Protein AF-0000000066295589 (afdb_homodimer)

Solvent-accessible surface area (backbone atoms only — not comparable to full-atom values): 33561 Å² total; per-residue (Å²): 133,83,82,43,60,53,48,57,72,32,56,52,56,65,59,55,52,63,32,59,66,62,49,52,40,32,35,34,35,21,14,19,31,45,43,14,43,42,82,74,63,39,50,51,36,86,40,32,74,43,20,40,45,44,31,29,40,44,50,17,26,51,70,71,67,40,38,73,92,49,96,52,78,70,31,28,79,87,48,36,57,47,42,33,48,49,23,38,22,42,24,67,75,63,37,46,11,46,43,44,32,36,27,6,45,69,48,82,51,84,45,49,31,27,34,38,69,68,43,41,54,13,32,34,29,52,82,41,48,1,35,60,89,64,40,38,53,49,32,19,52,36,24,18,48,42,18,29,33,54,20,15,57,30,36,18,38,34,39,17,28,29,40,50,30,41,34,50,33,19,23,28,36,22,40,73,72,72,38,95,35,66,73,29,34,56,49,50,34,64,67,61,54,56,69,61,44,49,52,41,29,50,40,23,57,67,41,42,69,78,60,63,49,85,47,74,49,45,42,36,11,35,27,24,46,35,34,49,44,23,51,37,17,21,46,47,19,14,37,76,38,62,11,25,32,32,42,7,39,48,40,35,42,44,27,26,49,37,53,27,43,76,70,70,64,63,50,55,90,46,34,35,37,20,20,24,37,57,43,74,67,29,87,75,25,29,50,57,58,43,38,55,72,62,41,68,70,33,24,29,39,22,16,63,64,76,42,74,83,50,93,45,68,41,54,29,38,37,78,68,40,28,57,39,60,25,46,15,24,15,31,46,44,32,53,38,30,68,73,65,51,49,66,65,60,49,47,51,37,30,50,50,45,50,48,50,57,68,76,102,131,84,83,46,59,54,47,56,71,34,56,52,56,65,59,54,51,63,34,58,65,62,49,50,40,33,36,33,36,21,15,19,29,46,43,13,42,41,84,73,63,38,49,50,35,86,40,32,74,44,22,40,46,44,30,29,41,43,50,18,25,49,71,71,66,42,38,72,90,49,97,53,78,69,31,29,80,88,49,36,57,48,42,32,48,48,23,38,22,43,24,67,75,65,37,45,11,46,43,43,29,36,27,7,46,68,47,81,50,83,45,50,30,28,36,38,70,66,42,41,55,13,31,33,28,54,81,40,48,2,36,60,88,64,38,37,54,50,33,20,52,36,25,18,47,42,18,29,34,52,20,15,57,30,35,18,37,35,40,16,28,30,39,52,31,40,34,52,33,18,22,28,37,21,41,73,72,70,37,94,34,67,73,28,34,56,48,52,35,66,66,61,55,56,69,60,44,50,51,39,30,51,41,24,56,66,41,42,70,78,61,62,50,85,49,75,49,46,43,35,11,36,28,24,45,34,34,49,44,24,51,37,18,21,46,47,20,14,36,76,39,62,11,24,31,32,42,6,38,48,41,34,43,44,27,26,48,38,52,26,43,76,70,69,63,63,50,54,90,46,33,34,37,22,18,24,40,57,43,72,65,30,84,74,27,30,49,55,59,43,38,55,72,63,41,67,70,32,23,30,38,24,16,63,65,74,42,72,82,50,93,45,67,41,54,28,37,37,76,67,40,27,57,38,60,24,44,16,25,16,32,46,46,34,54,38,29,69,71,66,51,51,66,67,59,50,47,51,37,30,51,51,45,48,48,50,57,68,74,100

Organism: Aeropyrum pernix (strain ATCC 700893 / DSM 11879 / JCM 9820 / NBRC 100138 / K1) (NCBI:txid272557)

InterPro domains:
  IPR002805 Nicotinate-nucleotide-dimethylbenzimidazole phosphoribosyltransferase, archaeal type [MF_01086] (1-360)
  IPR002805 Nicotinate-nucleotide-dimethylbenzimidazole phosphoribosyltransferase, archaeal type [PTHR38811] (23-359)
  IPR002805 Nicotinate-nucleotide-dimethylbenzimidazole phosphoribosyltransferase, archaeal type [TIGR00303] (20-351)
  IPR003200 Nicotinate-nucleotide-dimethylbenzimidazole phosphoribosyltransferase [PF02277] (89-258)
  IPR003200 Nicotinate-nucleotide-dimethylbenzimidazole phosphoribosyltransferase [cd02439] (22-341)
  IPR036087 Nicotinate-nucleotide-dimethylbenzimidazole phosphoribosyltransferase-like superfamily [G3DSA:3.40.50.10210] (21-359)
  IPR036087 Nicotinate-nucleotide-dimethylbenzimidazole phosphoribosyltransferase-like superfamily [SSF52733] (39-355)

Nearest PDB structures (foldseek):
  3l0z-assembly1_A  TM=9.277E-01  e=4.503E-30  Methanocaldococcus jannaschii DSM 2661
  6pu6-assembly1_A  TM=9.221E-01  e=3.126E-29  Methanocaldococcus jannaschii DSM 2661
  3l0z-assembly5_B  TM=9.132E-01  e=2.489E-29  Methanocaldococcus jannaschii DSM 2661
  6pu6-assembly1_B  TM=9.317E-01  e=4.300E-28  Methanocaldococcus jannaschii DSM 2661
  3l0z-assembly5_C-2  TM=9.116E-01  e=1.542E-28  Methanocaldococcus jannaschii DSM 2661

Structure (mmCIF, N/CA/C/O backbone):
data_AF-0000000066295589-model_v1
#
loop_
_entity.id
_entity.type
_entity.pdbx_description
1 polymer 'UPF0284 protein APE_2029.1'
#
loop_
_atom_site.group_PDB
_atom_site.id
_atom_site.type_symbol
_atom_site.label_atom_id
_atom_site.label_alt_id
_atom_site.label_comp_id
_atom_site.label_asym_id
_atom_site.label_entity_id
_atom_site.label_seq_id
_atom_site.pdbx_PDB_ins_code
_atom_site.Cartn_x
_atom_site.Cartn_y
_atom_site.Cartn_z
_atom_site.occupancy
_atom_site.B_iso_or_equiv
_atom_site.auth_seq_id
_atom_site.auth_comp_id
_atom_site.auth_asym_id
_atom_site.auth_atom_id
_atom_site.pdbx_PDB_model_num
ATOM 1 N N . MET A 1 1 ? -3.996 -3.654 -36.281 1 30.02 1 MET A N 1
ATOM 2 C CA . MET A 1 1 ? -3.783 -3.469 -34.844 1 30.02 1 MET A CA 1
ATOM 3 C C . MET A 1 1 ? -2.854 -4.543 -34.281 1 30.02 1 MET A C 1
ATOM 5 O O . MET A 1 1 ? -3.129 -5.734 -34.406 1 30.02 1 MET A O 1
ATOM 9 N N . GLY A 1 2 ? -1.521 -4.449 -34.25 1 40.47 2 GLY A N 1
ATOM 10 C CA . GLY A 1 2 ? -0.42 -5.398 -34.219 1 40.47 2 GLY A CA 1
ATOM 11 C C . GLY A 1 2 ? -0.581 -6.477 -33.188 1 40.47 2 GLY A C 1
ATOM 12 O O . GLY A 1 2 ? -1.191 -6.246 -32.125 1 40.47 2 GLY A O 1
ATOM 13 N N . VAL A 1 3 ? -0.69 -7.824 -33.469 1 48.97 3 VAL A N 1
ATOM 14 C CA . VAL A 1 3 ? -0.837 -9.117 -32.781 1 48.97 3 VAL A CA 1
ATOM 15 C C . VAL A 1 3 ? 0.058 -9.164 -31.562 1 48.97 3 VAL A C 1
ATOM 17 O O . VAL A 1 3 ? 1.286 -9.148 -31.672 1 48.97 3 VAL A O 1
ATOM 20 N N . SER A 1 4 ? -0.294 -8.547 -30.281 1 66.31 4 SER A N 1
ATOM 21 C CA . SER A 1 4 ? 0.493 -8.648 -29.062 1 66.31 4 SER A CA 1
ATOM 22 C C . SER A 1 4 ? 0.95 -10.086 -28.812 1 66.31 4 SER A C 1
ATOM 24 O O . SER A 1 4 ? 0.394 -11.023 -29.391 1 66.31 4 SER A O 1
ATOM 26 N N . ASP A 1 5 ? 2.197 -10.344 -28.562 1 92.5 5 ASP A N 1
ATOM 27 C CA . ASP A 1 5 ? 2.766 -11.625 -28.156 1 92.5 5 ASP A CA 1
ATOM 28 C C . ASP A 1 5 ? 2.033 -12.18 -26.938 1 92.5 5 ASP A C 1
ATOM 30 O O . ASP A 1 5 ? 2.662 -12.695 -26.016 1 92.5 5 ASP A O 1
ATOM 34 N N . VAL A 1 6 ? 0.576 -11.82 -26.969 1 97.88 6 VAL A N 1
ATOM 35 C CA . VAL A 1 6 ? -0.326 -12.391 -25.969 1 97.88 6 VAL A CA 1
ATOM 36 C C . VAL A 1 6 ? -1.399 -13.227 -26.672 1 97.88 6 VAL A C 1
ATOM 38 O O . VAL A 1 6 ? -1.917 -12.844 -27.719 1 97.88 6 VAL A O 1
ATOM 41 N N . PHE A 1 7 ? -1.749 -14.406 -26.156 1 97.19 7 PHE A N 1
ATOM 42 C CA . PHE A 1 7 ? -2.809 -15.219 -26.734 1 97.19 7 PHE A CA 1
ATOM 43 C C . PHE A 1 7 ? -3.793 -15.68 -25.656 1 97.19 7 PHE A C 1
ATOM 45 O O . PHE A 1 7 ? -3.445 -15.75 -24.484 1 97.19 7 PHE A O 1
ATOM 52 N N . ALA A 1 8 ? -5.012 -15.938 -26.047 1 97.06 8 ALA A N 1
ATOM 53 C CA . ALA A 1 8 ? -6.055 -16.406 -25.141 1 97.06 8 ALA A CA 1
ATOM 54 C C . ALA A 1 8 ? -6.027 -17.922 -25 1 97.06 8 ALA A C 1
ATOM 56 O O . ALA A 1 8 ? -6.008 -18.641 -26 1 97.06 8 ALA A O 1
ATOM 57 N N . VAL A 1 9 ? -5.945 -18.375 -23.766 1 97.12 9 VAL A N 1
ATOM 58 C CA . VAL A 1 9 ? -6.105 -19.781 -23.469 1 97.12 9 VAL A CA 1
ATOM 59 C C . VAL A 1 9 ? -7.59 -20.125 -23.344 1 97.12 9 VAL A C 1
ATOM 61 O O . VAL A 1 9 ? -8.008 -21.234 -23.641 1 97.12 9 VAL A O 1
ATOM 64 N N . SER A 1 10 ? -8.312 -19.188 -22.922 1 95.81 10 SER A N 1
ATOM 65 C CA . SER A 1 10 ? -9.766 -19.203 -22.828 1 95.81 10 SER A CA 1
ATOM 66 C C . SER A 1 10 ? -10.328 -17.781 -22.906 1 95.81 10 SER A C 1
ATOM 68 O O . SER A 1 10 ? -9.602 -16.812 -22.703 1 95.81 10 SER A O 1
ATOM 70 N N . GLY A 1 11 ? -11.625 -17.656 -23.281 1 95.5 11 GLY A N 1
ATOM 71 C CA . GLY A 1 11 ? -12.297 -16.375 -23.297 1 95.5 11 GLY A CA 1
ATOM 72 C C . GLY A 1 11 ? -11.797 -15.453 -24.406 1 95.5 11 GLY A C 1
ATOM 73 O O . GLY A 1 11 ? -11.344 -15.914 -25.453 1 95.5 11 GLY A O 1
ATOM 74 N N . ALA A 1 12 ? -11.969 -14.156 -24.234 1 95.12 12 ALA A N 1
ATOM 75 C CA . ALA A 1 12 ? -11.672 -13.156 -25.25 1 95.12 12 ALA A CA 1
ATOM 76 C C . ALA A 1 12 ? -10.578 -12.195 -24.781 1 95.12 12 ALA A C 1
ATOM 78 O O . ALA A 1 12 ? -10.758 -11.492 -23.781 1 95.12 12 ALA A O 1
ATOM 79 N N . LEU A 1 13 ? -9.562 -12.133 -25.531 1 95.81 13 LEU A N 1
ATOM 80 C CA . LEU A 1 13 ? -8.422 -11.312 -25.156 1 95.81 13 LEU A CA 1
ATOM 81 C C . LEU A 1 13 ? -8.805 -9.844 -25.062 1 95.81 13 LEU A C 1
ATOM 83 O O . LEU A 1 13 ? -8.211 -9.086 -24.297 1 95.81 13 LEU A O 1
ATOM 87 N N . GLU A 1 14 ? -9.82 -9.43 -25.812 1 95.81 14 GLU A N 1
ATOM 88 C CA . GLU A 1 14 ? -10.281 -8.039 -25.844 1 95.81 14 GLU A CA 1
ATOM 89 C C . GLU A 1 14 ? -10.688 -7.559 -24.453 1 95.81 14 GLU A C 1
ATOM 91 O O . GLU A 1 14 ? -10.523 -6.379 -24.125 1 95.81 14 GLU A O 1
ATOM 96 N N . VAL A 1 15 ? -11.156 -8.492 -23.656 1 95.81 15 VAL A N 1
ATOM 97 C CA . VAL A 1 15 ? -11.594 -8.156 -22.297 1 95.81 15 VAL A CA 1
ATOM 98 C C . VAL A 1 15 ? -10.398 -7.699 -21.469 1 95.81 15 VAL A C 1
ATOM 100 O O . VAL A 1 15 ? -10.492 -6.723 -20.719 1 95.81 15 VAL A O 1
ATOM 103 N N . VAL A 1 16 ? -9.305 -8.391 -21.609 1 97.44 16 VAL A N 1
ATOM 104 C CA . VAL A 1 16 ? -8.102 -8.047 -20.859 1 97.44 16 VAL A CA 1
ATOM 105 C C . VAL A 1 16 ? -7.473 -6.777 -21.422 1 97.44 16 VAL A C 1
ATOM 107 O O . VAL A 1 16 ? -7.027 -5.906 -20.672 1 97.44 16 VAL A O 1
ATOM 110 N N . LEU A 1 17 ? -7.453 -6.691 -22.766 1 96.69 17 LEU A N 1
ATOM 111 C CA . LEU A 1 17 ? -6.898 -5.516 -23.438 1 96.69 17 LEU A CA 1
ATOM 112 C C . LEU A 1 17 ? -7.586 -4.246 -22.953 1 96.69 17 LEU A C 1
ATOM 114 O O . LEU A 1 17 ? -6.922 -3.271 -22.578 1 96.69 17 LEU A O 1
ATOM 118 N N . GLU A 1 18 ? -8.867 -4.242 -22.922 1 96.88 18 GLU A N 1
ATOM 119 C CA . GLU A 1 18 ? -9.641 -3.094 -22.469 1 96.88 18 GLU A CA 1
ATOM 120 C C . GLU A 1 18 ? -9.461 -2.875 -20.969 1 96.88 18 GLU A C 1
ATOM 122 O O . GLU A 1 18 ? -9.391 -1.734 -20.5 1 96.88 18 GLU A O 1
ATOM 127 N N . GLY A 1 19 ? -9.359 -3.941 -20.234 1 96.56 19 GLY A N 1
ATOM 128 C CA . GLY A 1 19 ? -9.281 -3.879 -18.781 1 96.56 19 GLY A CA 1
ATOM 129 C C . GLY A 1 19 ? -8 -3.234 -18.281 1 96.56 19 GLY A C 1
ATOM 130 O O . GLY A 1 19 ? -7.988 -2.615 -17.219 1 96.56 19 GLY A O 1
ATOM 131 N N . VAL A 1 20 ? -6.949 -3.406 -19.094 1 96.56 20 VAL A N 1
ATOM 132 C CA . VAL A 1 20 ? -5.664 -2.953 -18.562 1 96.56 20 VAL A CA 1
ATOM 133 C C . VAL A 1 20 ? -5.191 -1.73 -19.344 1 96.56 20 VAL A C 1
ATOM 135 O O . VAL A 1 20 ? -4.02 -1.35 -19.266 1 96.56 20 VAL A O 1
ATOM 138 N N . ALA A 1 21 ? -6.047 -1.085 -20.125 1 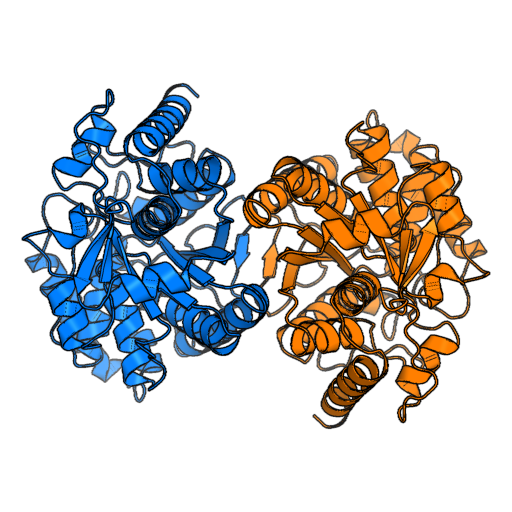95.62 21 ALA A N 1
ATOM 139 C CA . ALA A 1 21 ? -5.691 0.04 -21 1 95.62 21 ALA A CA 1
ATOM 140 C C . ALA A 1 21 ? -5.277 1.254 -20.172 1 95.62 21 ALA A C 1
ATOM 142 O O . ALA A 1 21 ? -4.41 2.025 -20.578 1 95.62 21 ALA A O 1
ATOM 143 N N . GLY A 1 22 ? -5.871 1.435 -19.031 1 96.75 22 GLY A N 1
ATOM 144 C CA . GLY A 1 22 ? -5.566 2.584 -18.188 1 96.75 22 GLY A CA 1
ATOM 145 C C . GLY A 1 22 ? -4.477 2.312 -17.172 1 96.75 22 GLY A C 1
ATOM 146 O O . GLY A 1 22 ? -3.521 1.588 -17.453 1 96.75 22 GLY A O 1
ATOM 147 N N . LYS A 1 23 ? -4.516 2.986 -16.078 1 97.94 23 LYS A N 1
ATOM 148 C CA . LYS A 1 23 ? -3.486 2.875 -15.055 1 97.94 23 LYS A CA 1
ATOM 149 C C . LYS A 1 23 ? -3.957 1.998 -13.898 1 97.94 23 LYS A C 1
ATOM 151 O O . LYS A 1 23 ? -5.141 1.993 -13.555 1 97.94 23 LYS A O 1
ATOM 156 N N . GLY A 1 24 ? -3.096 1.236 -13.352 1 98.38 24 GLY A N 1
ATOM 157 C CA . GLY A 1 24 ? -3.393 0.333 -12.25 1 98.38 24 GLY A CA 1
ATOM 158 C C . GLY A 1 24 ? -2.182 0.025 -11.391 1 98.38 24 GLY A C 1
ATOM 159 O O . GLY A 1 24 ? -1.18 0.742 -11.438 1 98.38 24 GLY A O 1
ATOM 160 N N . VAL A 1 25 ? -2.357 -0.941 -10.578 1 98.69 25 VAL A N 1
ATOM 161 C CA . VAL A 1 25 ? -1.307 -1.331 -9.641 1 98.69 25 VAL A CA 1
ATOM 162 C C . VAL A 1 25 ? -1.232 -2.854 -9.555 1 98.69 25 VAL A C 1
ATOM 164 O O . VAL A 1 25 ? -2.24 -3.543 -9.734 1 98.69 25 VAL A O 1
ATOM 167 N N . MET A 1 26 ? -0.045 -3.348 -9.391 1 98.75 26 MET A N 1
ATOM 168 C CA . MET A 1 26 ? 0.142 -4.773 -9.117 1 98.75 26 MET A CA 1
ATOM 169 C C . MET A 1 26 ? 0.438 -5.016 -7.645 1 98.75 26 MET A C 1
ATOM 171 O O . MET A 1 26 ? 1.4 -4.469 -7.102 1 98.75 26 MET A O 1
ATOM 175 N N . ALA A 1 27 ? -0.43 -5.754 -7.016 1 98.88 27 ALA A N 1
ATOM 176 C CA . ALA A 1 27 ? -0.194 -6.242 -5.66 1 98.88 27 ALA A CA 1
ATOM 177 C C . ALA A 1 27 ? 0.386 -7.656 -5.68 1 98.88 27 ALA A C 1
ATOM 179 O O . ALA A 1 27 ? -0.114 -8.531 -6.391 1 98.88 27 ALA A O 1
ATOM 180 N N . VAL A 1 28 ? 1.49 -7.863 -5 1 98.94 28 VAL A N 1
ATOM 181 C CA . VAL A 1 28 ? 2.033 -9.211 -4.848 1 98.94 28 VAL A CA 1
ATOM 182 C C . VAL A 1 28 ? 1.771 -9.711 -3.43 1 98.94 28 VAL A C 1
ATOM 184 O O . VAL A 1 28 ? 2.441 -9.289 -2.482 1 98.94 28 VAL A O 1
ATOM 187 N N . VAL A 1 29 ? 0.762 -10.609 -3.305 1 99 29 VAL A N 1
ATOM 188 C CA . VAL A 1 29 ? 0.397 -11.172 -2.01 1 99 29 VAL A CA 1
ATOM 189 C C . VAL A 1 29 ? 1.305 -12.352 -1.687 1 99 29 VAL A C 1
ATOM 191 O O . VAL A 1 29 ? 1.434 -13.281 -2.49 1 99 29 VAL A O 1
ATOM 194 N N . TYR A 1 30 ? 1.962 -12.281 -0.524 1 98.88 30 TYR A N 1
ATOM 195 C CA . TYR A 1 30 ? 2.914 -13.344 -0.213 1 98.88 30 TYR A CA 1
ATOM 196 C C . TYR A 1 30 ? 2.664 -13.914 1.18 1 98.88 30 TYR A C 1
ATOM 198 O O . TYR A 1 30 ? 2.021 -13.266 2.012 1 98.88 30 TYR A O 1
ATOM 206 N N . GLY A 1 31 ? 3.016 -15.062 1.4 1 98.88 31 GLY A N 1
ATOM 207 C CA . GLY A 1 31 ? 2.893 -15.805 2.643 1 98.88 31 GLY A CA 1
ATOM 208 C C . GLY A 1 31 ? 3.572 -17.156 2.596 1 98.88 31 GLY A C 1
ATOM 209 O O . GLY A 1 31 ? 4.133 -17.547 1.567 1 98.88 31 GLY A O 1
ATOM 210 N N . SER A 1 32 ? 3.588 -17.875 3.74 1 98.75 32 SER A N 1
ATOM 211 C CA . SER A 1 32 ? 4.203 -19.188 3.842 1 98.75 32 SER A CA 1
ATOM 212 C C . SER A 1 32 ? 3.199 -20.234 4.324 1 98.75 32 SER A C 1
ATOM 214 O O . SER A 1 32 ? 2.223 -19.891 5 1 98.75 32 SER A O 1
ATOM 216 N N . THR A 1 33 ? 3.389 -21.391 3.906 1 98.75 33 THR A N 1
ATOM 217 C CA . THR A 1 33 ? 2.668 -22.562 4.398 1 98.75 33 THR A CA 1
ATOM 218 C C . THR A 1 33 ? 3.633 -23.703 4.715 1 98.75 33 THR A C 1
ATOM 220 O O . THR A 1 33 ? 4.555 -23.969 3.943 1 98.75 33 THR A O 1
ATOM 223 N N . ARG A 1 34 ? 3.418 -24.344 5.797 1 98.62 34 ARG A N 1
ATOM 224 C CA . ARG A 1 34 ? 4.297 -25.438 6.18 1 98.62 34 ARG A CA 1
ATOM 225 C C . ARG A 1 34 ? 4.102 -26.641 5.254 1 98.62 34 ARG A C 1
ATOM 227 O O . ARG A 1 34 ? 4.906 -27.578 5.258 1 98.62 34 ARG A O 1
ATOM 234 N N . THR A 1 35 ? 3.123 -26.656 4.426 1 98.38 35 THR A N 1
ATOM 235 C CA . THR A 1 35 ? 2.969 -27.656 3.373 1 98.38 35 THR A CA 1
ATOM 236 C C . THR A 1 35 ? 4.195 -27.688 2.469 1 98.38 35 THR A C 1
ATOM 238 O O . THR A 1 35 ? 4.59 -28.734 1.979 1 98.38 35 THR A O 1
ATOM 241 N N . SER A 1 36 ? 4.863 -26.562 2.32 1 97.06 36 SER A N 1
ATOM 242 C CA . SER A 1 36 ? 6.031 -26.453 1.449 1 97.06 36 SER A CA 1
ATOM 243 C C . SER A 1 36 ? 7.227 -27.203 2.037 1 97.06 36 SER A C 1
ATOM 245 O O . SER A 1 36 ? 8.203 -27.469 1.336 1 97.06 36 SER A O 1
ATOM 247 N N . THR A 1 37 ? 7.148 -27.578 3.299 1 97.38 37 THR A N 1
ATOM 248 C CA . THR A 1 37 ? 8.273 -28.234 3.953 1 97.38 37 THR A CA 1
ATOM 249 C C . THR A 1 37 ? 8.227 -29.734 3.729 1 97.38 37 THR A C 1
ATOM 251 O O . THR A 1 37 ? 9.141 -30.453 4.137 1 97.38 37 THR A O 1
ATOM 254 N N . ILE A 1 38 ? 7.168 -30.234 3.146 1 97.12 38 ILE A N 1
ATOM 255 C CA . ILE A 1 38 ? 7.129 -31.625 2.75 1 97.12 38 ILE A CA 1
ATOM 256 C C . ILE A 1 38 ? 8.148 -31.891 1.639 1 97.12 38 ILE A C 1
ATOM 258 O O . ILE A 1 38 ? 8.062 -31.281 0.565 1 97.12 38 ILE A O 1
ATOM 262 N N . PRO A 1 39 ? 9.055 -32.781 1.877 1 94.5 39 PRO A N 1
ATOM 263 C CA . PRO A 1 39 ? 10.086 -33 0.858 1 94.5 39 PRO A CA 1
ATOM 264 C C . PRO A 1 39 ? 9.492 -33.375 -0.5 1 94.5 39 PRO A C 1
ATOM 266 O O . PRO A 1 39 ? 8.641 -34.281 -0.583 1 94.5 39 PRO A O 1
ATOM 269 N N . GLY A 1 40 ? 9.906 -32.594 -1.557 1 91.31 40 GLY A N 1
ATOM 270 C CA . GLY A 1 40 ? 9.5 -32.938 -2.912 1 91.31 40 GLY A CA 1
ATOM 271 C C . GLY A 1 40 ? 8.352 -32.062 -3.42 1 91.31 40 GLY A C 1
ATOM 272 O O . GLY A 1 40 ? 8.086 -32.031 -4.625 1 91.31 40 GLY A O 1
ATOM 273 N N . ILE A 1 41 ? 7.672 -31.359 -2.58 1 91.94 41 ILE A N 1
ATOM 274 C CA . ILE A 1 41 ? 6.5 -30.578 -2.951 1 91.94 41 ILE A CA 1
ATOM 275 C C . ILE A 1 41 ? 6.926 -29.359 -3.76 1 91.94 41 ILE A C 1
ATOM 277 O O . ILE A 1 41 ? 6.254 -28.969 -4.719 1 91.94 41 ILE A O 1
ATOM 281 N N . SER A 1 42 ? 8.047 -28.766 -3.34 1 85.94 42 SER A N 1
ATOM 282 C CA . SER A 1 42 ? 8.523 -27.547 -3.992 1 85.94 42 SER A CA 1
ATOM 283 C C . SER A 1 42 ? 10.047 -27.562 -4.145 1 85.94 42 SER A C 1
ATOM 285 O O . SER A 1 42 ? 10.75 -28.141 -3.307 1 85.94 42 SER A O 1
ATOM 287 N N . ILE A 1 43 ? 10.445 -26.875 -5.188 1 77.94 43 ILE A N 1
ATOM 288 C CA . ILE A 1 43 ? 11.883 -26.781 -5.402 1 77.94 43 ILE A CA 1
ATOM 289 C C . ILE A 1 43 ? 12.359 -25.359 -5.09 1 77.94 43 ILE A C 1
ATOM 291 O O . ILE A 1 43 ? 13.477 -24.984 -5.461 1 77.94 43 ILE A O 1
ATOM 295 N N . ALA A 1 44 ? 11.383 -24.656 -4.488 1 78.62 44 ALA A N 1
ATOM 296 C CA . ALA A 1 44 ? 11.742 -23.281 -4.141 1 78.62 44 ALA A CA 1
ATOM 297 C C . ALA A 1 44 ? 12.742 -23.25 -2.986 1 78.62 44 ALA A C 1
ATOM 299 O O . ALA A 1 44 ? 12.414 -23.656 -1.868 1 78.62 44 ALA A O 1
ATOM 300 N N . GLY A 1 45 ? 14.047 -22.906 -3.193 1 76.62 45 GLY A N 1
ATOM 301 C CA . GLY A 1 45 ? 15.07 -22.859 -2.166 1 76.62 45 GLY A CA 1
ATOM 302 C C . GLY A 1 45 ? 15.953 -24.094 -2.141 1 76.62 45 GLY A C 1
ATOM 303 O O . GLY A 1 45 ? 15.703 -25.062 -2.867 1 76.62 45 GLY A O 1
ATOM 304 N N . PRO A 1 46 ? 16.859 -24.141 -1.221 1 81.25 46 PRO A N 1
ATOM 305 C CA . PRO A 1 46 ? 17.859 -25.219 -1.191 1 81.25 46 PRO A CA 1
ATOM 306 C C . PRO A 1 46 ? 17.375 -26.438 -0.4 1 81.25 46 PRO A C 1
ATOM 308 O O . PRO A 1 46 ? 17.953 -27.516 -0.514 1 81.25 46 PRO A O 1
ATOM 311 N N . SER A 1 47 ? 16.391 -26.25 0.48 1 87.5 47 SER A N 1
ATOM 312 C CA . SER A 1 47 ? 15.812 -27.312 1.291 1 87.5 47 SER A CA 1
ATOM 313 C C . SER A 1 47 ? 14.32 -27.094 1.527 1 87.5 47 SER A C 1
ATOM 315 O O . SER A 1 47 ? 13.82 -25.984 1.34 1 87.5 47 SER A O 1
ATOM 317 N N . PRO A 1 48 ? 13.672 -28.141 1.895 1 92.25 48 PRO A N 1
ATOM 318 C CA . PRO A 1 48 ? 12.25 -27.984 2.201 1 92.25 48 PRO A CA 1
ATOM 319 C C . PRO A 1 48 ? 12 -26.906 3.252 1 92.25 48 PRO A C 1
ATOM 321 O O . PRO A 1 48 ? 11.094 -26.078 3.088 1 92.25 48 PRO A O 1
ATOM 324 N N . GLU A 1 49 ? 12.836 -26.828 4.312 1 93.56 49 GLU A N 1
ATOM 325 C CA . GLU A 1 49 ? 12.664 -25.844 5.375 1 93.56 49 GLU A CA 1
ATOM 326 C C . GLU A 1 49 ? 12.922 -24.422 4.867 1 93.56 49 GLU A C 1
ATOM 328 O O . GLU A 1 49 ? 12.297 -23.469 5.324 1 93.56 49 GLU A O 1
ATOM 333 N N . ALA A 1 50 ? 13.758 -24.328 3.883 1 92.06 50 ALA A N 1
ATOM 334 C CA . ALA A 1 50 ? 14.148 -23.031 3.35 1 92.06 50 ALA A CA 1
ATOM 335 C C . ALA A 1 50 ? 13.031 -22.422 2.51 1 92.06 50 ALA A C 1
ATOM 337 O O . ALA A 1 50 ? 13.008 -21.203 2.277 1 92.06 50 ALA A O 1
ATOM 338 N N . THR A 1 51 ? 12.078 -23.266 2.086 1 93.69 51 THR A N 1
ATOM 339 C CA . THR A 1 51 ? 10.961 -22.766 1.287 1 93.69 51 THR A CA 1
ATOM 340 C C . THR A 1 51 ? 10.148 -21.734 2.07 1 93.69 51 THR A C 1
ATOM 342 O O . THR A 1 51 ? 9.516 -20.859 1.479 1 93.69 51 THR A O 1
ATOM 345 N N . LEU A 1 52 ? 10.234 -21.812 3.422 1 96.5 52 LEU A N 1
ATOM 346 C CA . LEU A 1 52 ? 9.477 -20.906 4.277 1 96.5 52 LEU A CA 1
ATOM 347 C C . LEU A 1 52 ? 10.008 -19.484 4.164 1 96.5 52 LEU A C 1
ATOM 349 O O . LEU A 1 52 ? 9.281 -18.516 4.434 1 96.5 52 LEU A O 1
ATOM 353 N N . TYR A 1 53 ? 11.195 -19.328 3.668 1 95.56 53 TYR A N 1
ATOM 354 C CA . TYR A 1 53 ? 11.828 -18.031 3.564 1 95.56 53 TYR A CA 1
ATOM 355 C C . TYR A 1 53 ? 11.656 -17.453 2.162 1 95.56 53 TYR A C 1
ATOM 357 O O . TYR A 1 53 ? 11.859 -16.25 1.948 1 95.56 53 TYR A O 1
ATOM 365 N N . THR A 1 54 ? 11.273 -18.266 1.214 1 94.69 54 THR A N 1
ATOM 366 C CA . THR A 1 54 ? 11.273 -17.906 -0.202 1 94.69 54 THR A CA 1
ATOM 367 C C . THR A 1 54 ? 10.406 -16.688 -0.457 1 94.69 54 THR A C 1
ATOM 369 O O . THR A 1 54 ? 10.82 -15.75 -1.143 1 94.69 54 THR A O 1
ATOM 372 N N . PRO A 1 55 ? 9.211 -16.625 0.137 1 96.94 55 PRO A N 1
ATOM 373 C CA . PRO A 1 55 ? 8.383 -15.461 -0.174 1 96.94 55 PRO A CA 1
ATOM 374 C C . PRO A 1 55 ? 9.008 -14.148 0.302 1 96.94 55 PRO A C 1
ATOM 376 O O . PRO A 1 55 ? 8.945 -13.141 -0.402 1 96.94 55 PRO A O 1
ATOM 379 N N . THR A 1 56 ? 9.617 -14.203 1.485 1 97.44 56 THR A N 1
ATOM 380 C CA . THR A 1 56 ? 10.289 -13.031 2.031 1 97.44 56 THR A CA 1
ATOM 381 C C . THR A 1 56 ? 11.438 -12.594 1.128 1 97.44 56 THR A C 1
ATOM 383 O O . THR A 1 56 ? 11.57 -11.414 0.799 1 97.44 56 THR A O 1
ATOM 386 N N . LEU A 1 57 ? 12.211 -13.539 0.696 1 95.94 57 LEU A N 1
ATOM 387 C CA . LEU A 1 57 ? 13.367 -13.242 -0.143 1 95.94 57 LEU A CA 1
ATOM 388 C C . LEU A 1 57 ? 12.93 -12.727 -1.51 1 95.94 57 LEU A C 1
ATOM 390 O O . LEU A 1 57 ? 13.547 -11.812 -2.057 1 95.94 57 LEU A O 1
ATOM 394 N N . ASP A 1 58 ? 11.867 -13.289 -2.07 1 96.06 58 ASP A N 1
ATOM 395 C CA . ASP A 1 58 ? 11.305 -12.812 -3.328 1 96.06 58 ASP A CA 1
ATOM 396 C C . ASP A 1 58 ? 10.914 -11.336 -3.232 1 96.06 58 ASP A C 1
ATOM 398 O O . ASP A 1 58 ? 11.242 -10.547 -4.117 1 96.06 58 ASP A O 1
ATOM 402 N N . ILE A 1 59 ? 10.281 -10.977 -2.137 1 97.75 59 ILE A N 1
ATOM 403 C CA . ILE A 1 59 ? 9.727 -9.633 -1.971 1 97.75 59 ILE A CA 1
ATOM 404 C C . ILE A 1 59 ? 10.859 -8.641 -1.742 1 97.75 59 ILE A C 1
ATOM 406 O O . ILE A 1 59 ? 10.844 -7.527 -2.281 1 97.75 59 ILE A O 1
ATOM 410 N N . GLU A 1 60 ? 11.82 -9.055 -0.903 1 97.5 60 GLU A N 1
ATOM 411 C CA . GLU A 1 60 ? 12.984 -8.195 -0.695 1 97.5 60 GLU A CA 1
ATOM 412 C C . GLU A 1 60 ? 13.711 -7.93 -2.008 1 97.5 60 GLU A C 1
ATOM 414 O O . GLU A 1 60 ? 14.078 -6.789 -2.301 1 97.5 60 GLU A O 1
ATOM 419 N N . TYR A 1 61 ? 13.844 -8.961 -2.805 1 96.12 61 TYR A N 1
ATOM 420 C CA . TYR A 1 61 ? 14.461 -8.789 -4.117 1 96.12 61 TYR A CA 1
ATOM 421 C C . TYR A 1 61 ? 13.609 -7.891 -5.004 1 96.12 61 TYR A C 1
ATOM 423 O O . TYR A 1 61 ? 14.133 -7 -5.676 1 96.12 61 TYR A O 1
ATOM 431 N N . LEU A 1 62 ? 12.344 -8.133 -5.039 1 97.06 62 LEU A N 1
ATOM 432 C CA . LEU A 1 62 ? 11.414 -7.383 -5.875 1 97.06 62 LEU A CA 1
ATOM 433 C C . LEU A 1 62 ? 11.516 -5.887 -5.605 1 97.06 62 LEU A C 1
ATOM 435 O O . LEU A 1 62 ? 11.523 -5.082 -6.539 1 97.06 62 LEU A O 1
ATOM 439 N N . VAL A 1 63 ? 11.672 -5.496 -4.328 1 97.62 63 VAL A N 1
ATOM 440 C CA . VAL A 1 63 ? 11.578 -4.094 -3.928 1 97.62 63 VAL A CA 1
ATOM 441 C C . VAL A 1 63 ? 12.977 -3.482 -3.857 1 97.62 63 VAL A C 1
ATOM 443 O O . VAL A 1 63 ? 13.211 -2.396 -4.395 1 97.62 63 VAL A O 1
ATOM 446 N N . ALA A 1 64 ? 13.945 -4.207 -3.295 1 96.38 64 ALA A N 1
ATOM 447 C CA . ALA A 1 64 ? 15.258 -3.639 -3.006 1 96.38 64 ALA A CA 1
ATOM 448 C C . ALA A 1 64 ? 16.281 -4.062 -4.055 1 96.38 64 ALA A C 1
ATOM 450 O O . ALA A 1 64 ? 17.391 -3.539 -4.09 1 96.38 64 ALA A O 1
ATOM 451 N N . GLY A 1 65 ? 15.984 -5.016 -4.855 1 94.69 65 GLY A N 1
ATOM 452 C CA . GLY A 1 65 ? 16.906 -5.496 -5.875 1 94.69 65 GLY A CA 1
ATOM 453 C C . GLY A 1 65 ? 17.844 -6.562 -5.363 1 94.69 65 GLY A C 1
ATOM 454 O O . GLY A 1 65 ? 18.719 -7.039 -6.102 1 94.69 65 GLY A O 1
ATOM 455 N N . ARG A 1 66 ? 17.688 -6.941 -4.109 1 93.25 66 ARG A N 1
ATOM 456 C CA . ARG A 1 66 ? 18.453 -8.023 -3.49 1 93.25 66 ARG A CA 1
ATOM 457 C C . ARG A 1 66 ? 17.766 -8.531 -2.229 1 93.25 66 ARG A C 1
ATOM 459 O O . ARG A 1 66 ? 17.047 -7.773 -1.56 1 93.25 66 ARG A O 1
ATOM 466 N N . PRO A 1 67 ? 17.938 -9.805 -1.935 1 93.44 67 PRO A N 1
ATOM 467 C CA . PRO A 1 67 ? 17.469 -10.258 -0.627 1 93.44 67 PRO A CA 1
ATOM 468 C C . PRO A 1 67 ? 18.203 -9.594 0.534 1 93.44 67 PRO A C 1
ATOM 470 O O . PRO A 1 67 ? 19.391 -9.281 0.422 1 93.44 67 PRO A O 1
ATOM 473 N N . LEU A 1 68 ? 17.5 -9.375 1.588 1 95 68 LEU A N 1
ATOM 474 C CA . LEU A 1 68 ? 18.094 -8.68 2.729 1 95 68 LEU A CA 1
ATOM 475 C C . LEU A 1 68 ? 18.141 -9.594 3.953 1 95 68 LEU A C 1
ATOM 477 O O . LEU A 1 68 ? 19.047 -9.484 4.781 1 95 68 LEU A O 1
ATOM 481 N N . THR A 1 69 ? 17.234 -10.484 4.109 1 94.12 69 THR A N 1
ATOM 482 C CA . THR A 1 69 ? 17.125 -11.359 5.277 1 94.12 69 THR A CA 1
ATOM 483 C C . THR A 1 69 ? 18.203 -12.438 5.242 1 94.12 69 THR A C 1
ATOM 485 O O . THR A 1 69 ? 18.812 -12.758 6.27 1 94.12 69 THR A O 1
ATOM 488 N N . LEU A 1 70 ? 18.375 -13.023 4.102 1 88.94 70 LEU A N 1
ATOM 489 C CA . LEU A 1 70 ? 19.438 -14 3.859 1 88.94 70 LEU A CA 1
ATOM 490 C C . LEU A 1 70 ? 20.266 -13.617 2.641 1 88.94 70 LEU A C 1
ATOM 492 O O . LEU A 1 70 ? 19.719 -13.203 1.617 1 88.94 70 LEU A O 1
ATOM 496 N N . ASP A 1 71 ? 21.516 -13.641 2.818 1 79.94 71 ASP A N 1
ATOM 497 C CA . ASP A 1 71 ? 22.406 -13.266 1.719 1 79.94 71 ASP A CA 1
ATOM 498 C C . ASP A 1 71 ? 22.5 -14.391 0.687 1 79.94 71 ASP A C 1
ATOM 500 O O . ASP A 1 71 ? 23.562 -14.984 0.506 1 79.94 71 ASP A O 1
ATOM 504 N N . VAL A 1 72 ? 21.406 -14.766 0.142 1 77.25 72 VAL A N 1
ATOM 505 C CA . VAL A 1 72 ? 21.297 -15.812 -0.873 1 77.25 72 VAL A CA 1
ATOM 506 C C . VAL A 1 72 ? 20.422 -15.336 -2.021 1 77.25 72 VAL A C 1
ATOM 508 O O . VAL A 1 72 ? 19.438 -14.617 -1.803 1 77.25 72 VAL A O 1
ATOM 511 N N . VAL A 1 73 ? 21 -15.5 -3.195 1 65.25 73 VAL A N 1
ATOM 512 C CA . VAL A 1 73 ? 20.141 -15.234 -4.34 1 65.25 73 VAL A CA 1
ATOM 513 C C . VAL A 1 73 ? 19.062 -16.328 -4.438 1 65.25 73 VAL A C 1
ATOM 515 O O . VAL A 1 73 ? 19.391 -17.516 -4.422 1 65.25 73 VAL A O 1
ATOM 518 N N . PRO A 1 74 ? 17.906 -15.906 -4.398 1 66.38 74 PRO A N 1
ATOM 519 C CA . PRO A 1 74 ? 16.875 -16.938 -4.496 1 66.38 74 PRO A CA 1
ATOM 520 C C . PRO A 1 74 ? 16.922 -17.719 -5.812 1 66.38 74 PRO A C 1
ATOM 522 O O . PRO A 1 74 ? 16.469 -17.219 -6.844 1 66.38 74 PRO A O 1
ATOM 525 N N . VAL A 1 75 ? 17.719 -18.766 -5.871 1 69.69 75 VAL A N 1
ATOM 526 C CA . VAL A 1 75 ? 17.859 -19.656 -7.023 1 69.69 75 VAL A CA 1
ATOM 527 C C . VAL A 1 75 ? 17.5 -21.078 -6.617 1 69.69 75 VAL A C 1
ATOM 529 O O . VAL A 1 75 ? 17.641 -21.453 -5.449 1 69.69 75 VAL A O 1
ATOM 532 N N . SER A 1 76 ? 16.938 -21.719 -7.559 1 70.69 76 SER A N 1
ATOM 533 C CA . SER A 1 76 ? 16.672 -23.141 -7.328 1 70.69 76 SER A CA 1
ATOM 534 C C . SER A 1 76 ? 17.969 -23.922 -7.203 1 70.69 76 SER A C 1
ATOM 536 O O . SER A 1 76 ? 19.047 -23.422 -7.516 1 70.69 76 SER A O 1
ATOM 538 N N . PRO A 1 77 ? 17.812 -25.094 -6.684 1 68.75 77 PRO A N 1
ATOM 539 C CA . PRO A 1 77 ? 19 -25.953 -6.598 1 68.75 77 PRO A CA 1
ATOM 540 C C . PRO A 1 77 ? 19.719 -26.109 -7.941 1 68.75 77 PRO A C 1
ATOM 542 O O . PRO A 1 77 ? 20.938 -26.25 -7.984 1 68.75 77 PRO A O 1
ATOM 545 N N . GLU A 1 78 ? 18.938 -25.938 -9.016 1 75.31 78 GLU A N 1
ATOM 546 C CA . GLU A 1 78 ? 19.484 -26.109 -10.359 1 75.31 78 GLU A CA 1
ATOM 547 C C . GLU A 1 78 ? 20.047 -24.781 -10.891 1 75.31 78 GLU A C 1
ATOM 549 O O . GLU A 1 78 ? 20.641 -24.75 -11.977 1 75.31 78 GLU A O 1
ATOM 554 N N . GLY A 1 79 ? 19.828 -23.75 -10.133 1 78.44 79 GLY A N 1
ATOM 555 C CA . GLY A 1 79 ? 20.359 -22.453 -10.516 1 78.44 79 GLY A CA 1
ATOM 556 C C . GLY A 1 79 ? 19.359 -21.594 -11.266 1 78.44 79 GLY A C 1
ATOM 557 O O . GLY A 1 79 ? 19.734 -20.625 -11.922 1 78.44 79 GLY A O 1
ATOM 558 N N . VAL A 1 80 ? 18.109 -21.938 -11.281 1 86.06 80 VAL A N 1
ATOM 559 C CA . VAL A 1 80 ? 17.062 -21.188 -11.984 1 86.06 80 VAL A CA 1
ATOM 560 C C . VAL A 1 80 ? 16.656 -19.984 -11.148 1 86.06 80 VAL A C 1
ATOM 562 O O . VAL A 1 80 ? 16.312 -20.109 -9.977 1 86.06 80 VAL A O 1
ATOM 565 N N . PRO A 1 81 ? 16.781 -18.828 -11.711 1 89.56 81 PRO A N 1
ATOM 566 C CA . PRO A 1 81 ? 16.406 -17.656 -10.922 1 89.56 81 PRO A CA 1
ATOM 567 C C . PRO A 1 81 ? 14.898 -17.594 -10.648 1 89.56 81 PRO A C 1
ATOM 569 O O . PRO A 1 81 ? 14.102 -18.125 -11.43 1 89.56 81 PRO A O 1
ATOM 572 N N . THR A 1 82 ? 14.516 -16.984 -9.609 1 91.44 82 THR A N 1
ATOM 573 C CA . THR A 1 82 ? 13.125 -16.75 -9.227 1 91.44 82 THR A CA 1
ATOM 574 C C . THR A 1 82 ? 12.406 -15.945 -10.312 1 91.44 82 THR A C 1
ATOM 576 O O . THR A 1 82 ? 13 -15.07 -10.945 1 91.44 82 THR A O 1
ATOM 579 N N . PRO A 1 83 ? 11.094 -16.219 -10.492 1 95 83 PRO A N 1
ATOM 580 C CA . PRO A 1 83 ? 10.289 -15.414 -11.422 1 95 83 PRO A CA 1
ATOM 581 C C . PRO A 1 83 ? 10.242 -13.938 -11.031 1 95 83 PRO A C 1
ATOM 583 O O . PRO A 1 83 ? 9.883 -13.094 -11.852 1 95 83 PRO A O 1
ATOM 586 N N . ALA A 1 84 ? 10.648 -13.633 -9.805 1 96.12 84 ALA A N 1
ATOM 587 C CA . ALA A 1 84 ? 10.719 -12.242 -9.359 1 96.12 84 ALA A CA 1
ATOM 588 C C . ALA A 1 84 ? 11.633 -11.422 -10.258 1 96.12 84 ALA A C 1
ATOM 590 O O . ALA A 1 84 ? 11.453 -10.211 -10.406 1 96.12 84 ALA A O 1
ATOM 591 N N . VAL A 1 85 ? 12.602 -12.078 -10.914 1 96.25 85 VAL A N 1
ATOM 592 C CA . VAL A 1 85 ? 13.516 -11.391 -11.82 1 96.25 85 VAL A CA 1
ATOM 593 C C . VAL A 1 85 ? 12.734 -10.812 -13.008 1 96.25 85 VAL A C 1
ATOM 595 O O . VAL A 1 85 ? 12.961 -9.672 -13.414 1 96.25 85 VAL A O 1
ATOM 598 N N . ILE A 1 86 ? 11.812 -11.617 -13.508 1 97.69 86 ILE A N 1
ATOM 599 C CA . ILE A 1 86 ? 10.977 -11.18 -14.617 1 97.69 86 ILE A CA 1
ATOM 600 C C . ILE A 1 86 ? 10.078 -10.039 -14.164 1 97.69 86 ILE A C 1
ATOM 602 O O . ILE A 1 86 ? 10.031 -8.984 -14.805 1 97.69 86 ILE A O 1
ATOM 606 N N . THR A 1 87 ? 9.414 -10.219 -13.07 1 98.44 87 THR A N 1
ATOM 607 C CA . THR A 1 87 ? 8.461 -9.242 -12.57 1 98.44 87 THR A CA 1
ATOM 608 C C . THR A 1 87 ? 9.148 -7.91 -12.289 1 98.44 87 THR A C 1
ATOM 610 O O . THR A 1 87 ? 8.648 -6.848 -12.672 1 98.44 87 THR A O 1
ATOM 613 N N . ARG A 1 88 ? 10.297 -7.969 -11.586 1 98 88 ARG A N 1
ATOM 614 C CA . ARG A 1 88 ? 11.016 -6.742 -11.258 1 98 88 ARG A CA 1
ATOM 615 C C . ARG A 1 88 ? 11.492 -6.031 -12.523 1 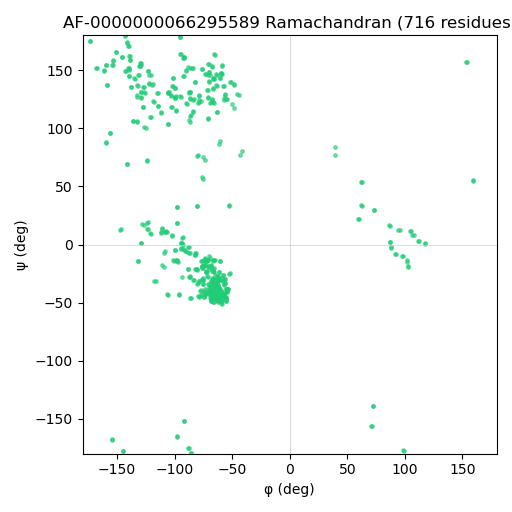98 88 ARG A C 1
ATOM 617 O O . ARG A 1 88 ? 11.32 -4.82 -12.656 1 98 88 ARG A O 1
ATOM 624 N N . ALA A 1 89 ? 12.086 -6.766 -13.484 1 98.44 89 ALA A N 1
ATOM 625 C CA . ALA A 1 89 ? 12.586 -6.188 -14.727 1 98.44 89 ALA A CA 1
ATOM 626 C C . ALA A 1 89 ? 11.469 -5.512 -15.508 1 98.44 89 ALA A C 1
ATOM 628 O O . ALA A 1 89 ? 11.617 -4.371 -15.953 1 98.44 89 ALA A O 1
ATOM 629 N N . VAL A 1 90 ? 10.359 -6.215 -15.633 1 98.75 90 VAL A N 1
ATOM 630 C CA . VAL A 1 90 ? 9.25 -5.73 -16.438 1 98.75 90 VAL A CA 1
ATOM 631 C C . VAL A 1 90 ? 8.594 -4.535 -15.758 1 98.75 90 VAL A C 1
ATOM 633 O O . VAL A 1 90 ? 8.273 -3.535 -16.406 1 98.75 90 VAL A O 1
ATOM 636 N N . ALA A 1 91 ? 8.406 -4.621 -14.453 1 98.44 91 ALA A N 1
ATOM 637 C CA . ALA A 1 91 ? 7.777 -3.529 -13.711 1 98.44 91 ALA A CA 1
ATOM 638 C C . ALA A 1 91 ? 8.594 -2.246 -13.836 1 98.44 91 ALA A C 1
ATOM 640 O O . ALA A 1 91 ? 8.031 -1.167 -14.047 1 98.44 91 ALA A O 1
ATOM 641 N N . ARG A 1 92 ? 9.875 -2.352 -13.703 1 97.69 92 ARG A N 1
ATOM 642 C CA . ARG A 1 92 ? 10.75 -1.185 -13.773 1 97.69 92 ARG A CA 1
ATOM 643 C C . ARG A 1 92 ? 10.82 -0.639 -15.195 1 97.69 92 ARG A C 1
ATOM 645 O O . ARG A 1 92 ? 10.742 0.574 -15.398 1 97.69 92 ARG A O 1
ATOM 652 N N . ALA A 1 93 ? 10.898 -1.508 -16.172 1 98.06 93 ALA A N 1
ATOM 653 C CA . ALA A 1 93 ? 11.109 -1.095 -17.562 1 98.06 93 ALA A CA 1
ATOM 654 C C . ALA A 1 93 ? 9.82 -0.521 -18.156 1 98.06 93 ALA A C 1
ATOM 656 O O . ALA A 1 93 ? 9.875 0.384 -19 1 98.06 93 ALA A O 1
ATOM 657 N N . PHE A 1 94 ? 8.719 -1.02 -17.672 1 97.81 94 PHE A N 1
ATOM 658 C CA . PHE A 1 94 ? 7.477 -0.651 -18.344 1 97.81 94 PHE A CA 1
ATOM 659 C C . PHE A 1 94 ? 6.496 -0.02 -17.375 1 97.81 94 PHE A C 1
ATOM 661 O O . PHE A 1 94 ? 5.285 -0.026 -17.609 1 97.81 94 PHE A O 1
ATOM 668 N N . ASN A 1 95 ? 6.965 0.453 -16.25 1 97.5 95 ASN A N 1
ATOM 669 C CA . ASN A 1 95 ? 6.285 1.351 -15.32 1 97.5 95 ASN A CA 1
ATOM 670 C C . ASN A 1 95 ? 5.027 0.711 -14.742 1 97.5 95 ASN A C 1
ATOM 672 O O . ASN A 1 95 ? 3.947 1.307 -14.789 1 97.5 95 ASN A O 1
ATOM 676 N N . ILE A 1 96 ? 5.176 -0.459 -14.18 1 98.31 96 ILE A N 1
ATOM 677 C CA . ILE A 1 96 ? 4.094 -1.103 -13.445 1 98.31 96 ILE A CA 1
ATOM 678 C C . ILE A 1 96 ? 4.285 -0.872 -11.945 1 98.31 96 ILE A C 1
ATOM 680 O O . ILE A 1 96 ? 5.273 -1.323 -11.359 1 98.31 96 ILE A O 1
ATOM 684 N N . PRO A 1 97 ? 3.35 -0.144 -11.336 1 98.5 97 PRO A N 1
ATOM 685 C CA . PRO A 1 97 ? 3.449 0.022 -9.883 1 98.5 97 PRO A CA 1
ATOM 686 C C . PRO A 1 97 ? 3.377 -1.305 -9.133 1 98.5 97 PRO A C 1
ATOM 688 O O . PRO A 1 97 ? 2.619 -2.197 -9.516 1 98.5 97 PRO A O 1
ATOM 691 N N . LEU A 1 98 ? 4.172 -1.414 -8.031 1 98.5 98 LEU A N 1
ATOM 692 C CA . LEU A 1 98 ? 4.215 -2.645 -7.246 1 98.5 98 LEU A CA 1
ATOM 693 C C . LEU A 1 98 ? 3.953 -2.357 -5.77 1 98.5 98 LEU A C 1
ATOM 695 O O . LEU A 1 98 ? 4.457 -1.372 -5.227 1 98.5 98 LEU A O 1
ATOM 699 N N . LEU A 1 99 ? 3.121 -3.189 -5.152 1 98.81 99 LEU A N 1
ATOM 700 C CA . LEU A 1 99 ? 2.908 -3.18 -3.709 1 98.81 99 LEU A CA 1
ATOM 701 C C . LEU A 1 99 ? 2.889 -4.602 -3.154 1 98.81 99 LEU A C 1
ATOM 703 O O . LEU A 1 99 ? 1.937 -5.348 -3.387 1 98.81 99 LEU A O 1
ATOM 707 N N . PRO A 1 100 ? 3.953 -5.027 -2.441 1 98.88 100 PRO A N 1
ATOM 708 C CA . PRO A 1 100 ? 3.857 -6.309 -1.738 1 98.88 100 PRO A CA 1
ATOM 709 C C . PRO A 1 100 ? 2.842 -6.281 -0.599 1 98.88 100 PRO A C 1
ATOM 711 O O . PRO A 1 100 ? 2.701 -5.262 0.084 1 98.88 100 PRO A O 1
ATOM 714 N N . VAL A 1 101 ? 2.121 -7.387 -0.413 1 98.94 101 VAL A N 1
ATOM 715 C CA . VAL A 1 101 ? 1.132 -7.527 0.651 1 98.94 101 VAL A CA 1
ATOM 716 C C . VAL A 1 101 ? 1.415 -8.789 1.456 1 98.94 101 VAL A C 1
ATOM 718 O O . VAL A 1 101 ? 1.357 -9.898 0.921 1 98.94 101 VAL A O 1
ATOM 721 N N . ASP A 1 102 ? 1.703 -8.656 2.732 1 98.94 102 ASP A N 1
ATOM 722 C CA . ASP A 1 102 ? 2.01 -9.789 3.605 1 98.94 102 ASP A CA 1
ATOM 723 C C . ASP A 1 102 ? 0.732 -10.398 4.18 1 98.94 102 ASP A C 1
ATOM 725 O O . ASP A 1 102 ? 0.105 -9.812 5.066 1 98.94 102 ASP A O 1
ATOM 729 N N . ALA A 1 103 ? 0.442 -11.586 3.734 1 98.94 103 ALA A N 1
ATOM 730 C CA . ALA A 1 103 ? -0.748 -12.281 4.215 1 98.94 103 ALA A CA 1
ATOM 731 C C . ALA A 1 103 ? -0.392 -13.281 5.312 1 98.94 103 ALA A C 1
ATOM 733 O O . ALA A 1 103 ? -1.274 -13.781 6.012 1 98.94 103 ALA A O 1
ATOM 734 N N . GLY A 1 104 ? 0.859 -13.562 5.465 1 98.88 104 GLY A N 1
ATOM 735 C CA . GLY A 1 104 ? 1.249 -14.531 6.48 1 98.88 104 GLY A CA 1
ATOM 736 C C . GLY A 1 104 ? 2.617 -15.141 6.23 1 98.88 104 GLY A C 1
ATOM 737 O O . GLY A 1 104 ? 2.76 -16.359 6.184 1 98.88 104 GLY A O 1
ATOM 738 N N . SER A 1 105 ? 3.68 -14.32 6.07 1 98.75 105 SER A N 1
ATOM 739 C CA . SER A 1 105 ? 5.039 -14.797 5.836 1 98.75 105 SER A CA 1
ATOM 740 C C . SER A 1 105 ? 5.637 -15.406 7.102 1 98.75 105 SER A C 1
ATOM 742 O O . SER A 1 105 ? 5.293 -15 8.211 1 98.75 105 SER A O 1
ATOM 744 N N . TRP A 1 106 ? 6.465 -16.406 6.938 1 98.38 106 TRP A N 1
ATOM 745 C CA . TRP A 1 106 ? 7.211 -17 8.031 1 98.38 106 TRP A CA 1
ATOM 746 C C . TRP A 1 106 ? 8.164 -16 8.672 1 98.38 106 TRP A C 1
ATOM 748 O O . TRP A 1 106 ? 8.289 -15.945 9.891 1 98.38 106 TRP A O 1
ATOM 758 N N . THR A 1 107 ? 8.805 -15.227 7.832 1 97.69 107 THR A N 1
ATOM 759 C CA . THR A 1 107 ? 9.672 -14.125 8.227 1 97.69 107 THR A CA 1
ATOM 760 C C . THR A 1 107 ? 9.289 -12.852 7.48 1 97.69 107 THR A C 1
ATOM 762 O O . THR A 1 107 ? 9.203 -12.844 6.254 1 97.69 107 THR A O 1
ATOM 765 N N . GLU A 1 108 ? 9.148 -11.797 8.258 1 97.56 108 GLU A N 1
ATOM 766 C CA . GLU A 1 108 ? 8.719 -10.539 7.66 1 97.56 108 GLU A CA 1
ATOM 767 C C . GLU A 1 108 ? 9.812 -9.945 6.777 1 97.56 108 GLU A C 1
ATOM 769 O O . GLU A 1 108 ? 10.992 -9.984 7.133 1 97.56 108 GLU A O 1
ATOM 774 N N . ALA A 1 109 ? 9.461 -9.398 5.672 1 98.12 109 ALA A N 1
ATOM 775 C CA . ALA A 1 109 ? 10.414 -8.797 4.742 1 98.12 109 ALA A CA 1
ATOM 776 C C . ALA A 1 109 ? 11.008 -7.512 5.32 1 98.12 109 ALA A C 1
ATOM 778 O O . ALA A 1 109 ? 10.328 -6.77 6.027 1 98.12 109 ALA A O 1
ATOM 779 N N . ARG A 1 110 ? 12.188 -7.219 5.004 1 98.12 110 ARG A N 1
ATOM 780 C CA . ARG A 1 110 ? 12.898 -6.035 5.48 1 98.12 110 ARG A CA 1
ATOM 781 C C . ARG A 1 110 ? 12.844 -4.914 4.453 1 98.12 110 ARG A C 1
ATOM 783 O O . ARG A 1 110 ? 13.836 -4.203 4.242 1 98.12 110 ARG A O 1
ATOM 790 N N . VAL A 1 111 ? 11.75 -4.812 3.676 1 98.69 111 VAL A N 1
ATOM 791 C CA . VAL A 1 111 ? 11.398 -3.744 2.748 1 98.69 111 VAL A CA 1
ATOM 792 C C . VAL A 1 111 ? 9.969 -3.275 3.018 1 98.69 111 VAL A C 1
ATOM 794 O O . VAL A 1 111 ? 9.18 -3.99 3.641 1 98.69 111 VAL A O 1
ATOM 797 N N . PRO A 1 112 ? 9.672 -2.043 2.633 1 98.81 112 PRO A N 1
ATOM 798 C CA . PRO A 1 112 ? 8.289 -1.59 2.82 1 98.81 112 PRO A CA 1
ATOM 799 C C . PRO A 1 112 ? 7.273 -2.484 2.113 1 98.81 112 PRO A C 1
ATOM 801 O O . PRO A 1 112 ? 7.52 -2.934 0.991 1 98.81 112 PRO A O 1
ATOM 804 N N . HIS A 1 113 ? 6.203 -2.801 2.754 1 98.88 113 HIS A N 1
ATOM 805 C CA . HIS A 1 113 ? 5.133 -3.654 2.246 1 98.88 113 HIS A CA 1
ATOM 806 C C . HIS A 1 113 ? 3.836 -3.432 3.018 1 98.88 113 HIS A C 1
ATOM 808 O O . HIS A 1 113 ? 3.857 -2.93 4.145 1 98.88 113 HIS A O 1
ATOM 814 N N . ALA A 1 114 ? 2.736 -3.709 2.387 1 98.88 114 ALA A N 1
ATOM 815 C CA . ALA A 1 114 ? 1.469 -3.762 3.109 1 98.88 114 ALA A CA 1
ATOM 816 C C . ALA A 1 114 ? 1.349 -5.055 3.912 1 98.88 114 ALA A C 1
ATOM 818 O O . ALA A 1 114 ? 1.957 -6.07 3.562 1 98.88 114 ALA A O 1
ATOM 819 N N . LYS A 1 115 ? 0.647 -5.008 4.977 1 98.56 115 LYS A N 1
ATOM 820 C CA . LYS A 1 115 ? 0.414 -6.211 5.77 1 98.56 115 LYS A CA 1
ATOM 821 C C . LYS A 1 115 ? -1.051 -6.32 6.184 1 98.56 115 LYS A C 1
ATOM 823 O O . LYS A 1 115 ? -1.716 -5.305 6.406 1 98.56 115 LYS A O 1
ATOM 828 N N . LEU A 1 116 ? -1.523 -7.457 6.203 1 98.88 116 LEU A N 1
ATOM 829 C CA . LEU A 1 116 ? -2.828 -7.75 6.789 1 98.88 116 LEU A CA 1
ATOM 830 C C . LEU A 1 116 ? -2.705 -8.008 8.289 1 98.88 116 LEU A C 1
ATOM 832 O O . LEU A 1 116 ? -1.842 -8.773 8.719 1 98.88 116 LEU A O 1
ATOM 836 N N . PRO A 1 117 ? -3.529 -7.367 9.078 1 98.56 117 PRO A N 1
ATOM 837 C CA . PRO A 1 117 ? -3.404 -7.473 10.539 1 98.56 117 PRO A CA 1
ATOM 838 C C . PRO A 1 117 ? -3.459 -8.914 11.031 1 98.56 117 PRO A C 1
ATOM 840 O O . PRO A 1 117 ? -2.768 -9.266 11.992 1 98.56 117 PRO A O 1
ATOM 843 N N . SER A 1 118 ? -4.223 -9.789 10.383 1 98.69 118 SER A N 1
ATOM 844 C CA . SER A 1 118 ? -4.426 -11.148 10.859 1 98.69 118 SER A CA 1
ATOM 845 C C . SER A 1 118 ? -3.498 -12.133 10.148 1 98.69 118 SER A C 1
ATOM 847 O O . SER A 1 118 ? -3.762 -13.336 10.117 1 98.69 118 SER A O 1
ATOM 849 N N . ARG A 1 119 ? -2.438 -11.625 9.531 1 98.75 119 ARG A N 1
ATOM 850 C CA . ARG A 1 119 ? -1.479 -12.469 8.828 1 98.75 119 ARG A CA 1
ATOM 851 C C . ARG A 1 119 ? -1.003 -13.609 9.719 1 98.75 119 ARG A C 1
ATOM 853 O O . ARG A 1 119 ? -0.8 -13.43 10.922 1 98.75 119 ARG A O 1
ATOM 860 N N . VAL A 1 120 ? -0.873 -14.781 9.094 1 98.81 120 VAL A N 1
ATOM 861 C CA . VAL A 1 120 ? -0.48 -15.977 9.844 1 98.81 120 VAL A CA 1
ATOM 862 C C . VAL A 1 120 ? 0.102 -17.016 8.883 1 98.81 120 VAL A C 1
ATOM 864 O O . VAL A 1 120 ? -0.396 -17.188 7.766 1 98.81 120 VAL A O 1
ATOM 867 N N . THR A 1 121 ? 1.176 -17.641 9.281 1 98.81 121 THR A N 1
ATOM 868 C CA . THR A 1 121 ? 1.771 -18.703 8.477 1 98.81 121 THR A CA 1
ATOM 869 C C . THR A 1 121 ? 0.838 -19.922 8.398 1 98.81 121 THR A C 1
ATOM 871 O O . THR A 1 121 ? 0.254 -20.328 9.406 1 98.81 121 THR A O 1
ATOM 874 N N . GLY A 1 122 ? 0.667 -20.453 7.242 1 98.88 122 GLY A N 1
ATOM 875 C CA . GLY A 1 122 ? -0.173 -21.625 7.066 1 98.88 122 GLY A CA 1
ATOM 876 C C . GLY A 1 122 ? 0.434 -22.891 7.648 1 98.88 122 GLY A C 1
ATOM 877 O O . GLY A 1 122 ? 1.655 -23 7.781 1 98.88 122 GLY A O 1
ATOM 878 N N . GLY A 1 123 ? -0.367 -23.797 7.973 1 98.5 123 GLY A N 1
ATOM 879 C CA . GLY A 1 123 ? 0.066 -25.094 8.477 1 98.5 123 GLY A CA 1
ATOM 880 C C . GLY A 1 123 ? 0.37 -26.094 7.379 1 98.5 123 GLY A C 1
ATOM 881 O O . GLY A 1 123 ? 0.355 -25.75 6.195 1 98.5 123 GLY A O 1
ATOM 882 N N . ARG A 1 124 ? 0.752 -27.297 7.836 1 98.5 124 ARG A N 1
ATOM 883 C CA . ARG A 1 124 ? 0.942 -28.422 6.934 1 98.5 124 ARG A CA 1
ATOM 884 C C . ARG A 1 124 ? -0.367 -29.172 6.715 1 98.5 124 ARG A C 1
ATOM 886 O O . ARG A 1 124 ? -0.746 -30.016 7.523 1 98.5 124 ARG A O 1
ATOM 893 N N . ILE A 1 125 ? -1.005 -29.078 5.574 1 97.75 125 ILE A N 1
ATOM 894 C CA . ILE A 1 125 ? -2.416 -29.406 5.41 1 97.75 125 ILE A CA 1
ATOM 895 C C . ILE A 1 125 ? -2.605 -30.906 5.477 1 97.75 125 ILE A C 1
ATOM 897 O O . ILE A 1 125 ? -3.723 -31.391 5.672 1 97.75 125 ILE A O 1
ATOM 901 N N . ASP A 1 126 ? -1.58 -31.672 5.309 1 97 126 ASP A N 1
ATOM 902 C CA . ASP A 1 126 ? -1.716 -33.125 5.375 1 97 126 ASP A CA 1
ATOM 903 C C . ASP A 1 126 ? -1.856 -33.594 6.82 1 97 126 ASP A C 1
ATOM 905 O O . ASP A 1 126 ? -2.359 -34.688 7.07 1 97 126 ASP A O 1
ATOM 909 N N . VAL A 1 127 ? -1.453 -32.75 7.82 1 97.44 127 VAL A N 1
ATOM 910 C CA . VAL A 1 127 ? -1.447 -33.281 9.18 1 97.44 127 VAL A CA 1
ATOM 911 C C . VAL A 1 127 ? -2.131 -32.312 10.125 1 97.44 127 VAL A C 1
ATOM 913 O O . VAL A 1 127 ? -2.402 -32.625 11.281 1 97.44 127 VAL A O 1
ATOM 916 N N . GLU A 1 128 ? -2.393 -31.062 9.758 1 97.38 128 GLU A N 1
ATOM 917 C CA . GLU A 1 128 ? -3.049 -30.047 10.57 1 97.38 128 GLU A CA 1
ATOM 918 C C . GLU A 1 128 ? -3.809 -29.047 9.695 1 97.38 128 GLU A C 1
ATOM 920 O O . GLU A 1 128 ? -3.639 -29.031 8.477 1 97.38 128 GLU A O 1
ATOM 925 N N . PRO A 1 129 ? -4.715 -28.219 10.328 1 97.75 129 PRO A N 1
ATOM 926 C CA . PRO A 1 129 ? -5.418 -27.203 9.531 1 97.75 129 PRO A CA 1
ATOM 927 C C . PRO A 1 129 ? -4.465 -26.219 8.859 1 97.75 129 PRO A C 1
ATOM 929 O O . PRO A 1 129 ? -3.414 -25.891 9.414 1 97.75 129 PRO A O 1
ATOM 932 N N . GLY A 1 130 ? -4.863 -25.75 7.68 1 98.25 130 GLY A N 1
ATOM 933 C CA . GLY A 1 130 ? -4.062 -24.781 6.961 1 98.25 130 GLY A CA 1
ATOM 934 C C . GLY A 1 130 ? -3.975 -23.438 7.676 1 98.25 130 GLY A C 1
ATOM 935 O O . GLY A 1 130 ? -2.949 -22.766 7.605 1 98.25 130 GLY A O 1
ATOM 936 N N . LEU A 1 131 ? -5.102 -23.094 8.328 1 98.56 131 LEU A N 1
ATOM 937 C CA . LEU A 1 131 ? -5.184 -21.844 9.07 1 98.56 131 LEU A CA 1
ATOM 938 C C . LEU A 1 131 ? -5.934 -22.031 10.383 1 98.56 131 LEU A C 1
ATOM 940 O O . LEU A 1 131 ? -6.789 -22.906 10.492 1 98.56 131 LEU A O 1
ATOM 944 N N . PRO A 1 132 ? -5.621 -21.188 11.445 1 98 132 PRO A N 1
ATOM 945 C CA . PRO A 1 132 ? -6.477 -21.203 12.633 1 98 132 PRO A CA 1
ATOM 946 C C . PRO A 1 132 ? -7.93 -20.859 12.32 1 98 132 PRO A C 1
ATOM 948 O O . PRO A 1 132 ? -8.203 -20.141 11.352 1 98 132 PRO A O 1
ATOM 951 N N . SER A 1 133 ? -8.82 -21.375 13.195 1 97.06 133 SER A N 1
ATOM 952 C CA . SER A 1 133 ? -10.242 -21.125 13.016 1 97.06 133 SER A CA 1
ATOM 953 C C . SER A 1 133 ? -10.539 -19.625 12.914 1 97.06 133 SER A C 1
ATOM 955 O O . SER A 1 133 ? -10.078 -18.844 13.742 1 97.06 133 SER A O 1
ATOM 957 N N . GLY A 1 134 ? -11.195 -19.219 11.852 1 98.25 134 GLY A N 1
ATOM 958 C CA . GLY A 1 134 ? -11.625 -17.828 11.688 1 98.25 134 GLY A CA 1
ATOM 959 C C . GLY A 1 134 ? -10.609 -16.984 10.938 1 98.25 134 GLY A C 1
ATOM 960 O O . GLY A 1 134 ? -10.914 -15.852 10.555 1 98.25 134 GLY A O 1
ATOM 961 N N . ALA A 1 135 ? -9.445 -17.484 10.672 1 98.75 135 ALA A N 1
ATOM 962 C CA . ALA A 1 135 ? -8.383 -16.703 10.039 1 98.75 135 ALA A CA 1
ATOM 963 C C . ALA A 1 135 ? -8.75 -16.359 8.602 1 98.75 135 ALA A C 1
ATOM 965 O O . ALA A 1 135 ? -8.484 -15.242 8.133 1 98.75 135 ALA A O 1
ATOM 966 N N . SER A 1 136 ? -9.352 -17.297 7.879 1 98.81 136 SER A N 1
ATOM 967 C CA . SER A 1 136 ? -9.719 -17.047 6.488 1 98.81 136 SER A CA 1
ATOM 968 C C . SER A 1 136 ? -10.695 -15.883 6.375 1 98.81 136 SER A C 1
ATOM 970 O O . SER A 1 136 ? -10.562 -15.031 5.492 1 98.81 136 SER A O 1
ATOM 972 N N . GLU A 1 137 ? -11.641 -15.875 7.25 1 98.81 137 GLU A N 1
ATOM 973 C CA . GLU A 1 137 ? -12.617 -14.789 7.23 1 98.81 137 GLU A CA 1
ATOM 974 C C . GLU A 1 137 ? -11.953 -13.445 7.492 1 98.81 137 GLU A C 1
ATOM 976 O O . GLU A 1 137 ? -12.242 -12.461 6.809 1 98.81 137 GLU A O 1
ATOM 981 N N . ARG A 1 138 ? -11.102 -13.367 8.484 1 98.88 138 ARG A N 1
ATOM 982 C CA . ARG A 1 138 ? -10.414 -12.125 8.82 1 98.88 138 ARG A CA 1
ATOM 983 C C . ARG A 1 138 ? -9.508 -11.672 7.68 1 98.88 138 ARG A C 1
ATOM 985 O O . ARG A 1 138 ? -9.531 -10.5 7.293 1 98.88 138 ARG A O 1
ATOM 992 N N . LEU A 1 139 ? -8.758 -12.602 7.133 1 98.94 139 LEU A N 1
ATOM 993 C CA . LEU A 1 139 ? -7.855 -12.281 6.035 1 98.94 139 LEU A CA 1
ATOM 994 C C . LEU A 1 139 ? -8.633 -11.812 4.812 1 98.94 139 LEU A C 1
ATOM 996 O O . LEU A 1 139 ? -8.234 -10.844 4.152 1 98.94 139 LEU A O 1
ATOM 1000 N N . PHE A 1 140 ? -9.758 -12.516 4.5 1 98.94 140 PHE A N 1
ATOM 1001 C CA . PHE A 1 140 ? -10.602 -12.109 3.381 1 98.94 140 PHE A CA 1
ATOM 1002 C C . PHE A 1 140 ? -11.094 -10.68 3.559 1 98.94 140 PHE A C 1
ATOM 1004 O O . PHE A 1 140 ? -10.977 -9.859 2.646 1 98.94 140 PHE A O 1
ATOM 1011 N N . ARG A 1 141 ? -11.57 -10.352 4.727 1 98.88 141 ARG A N 1
ATOM 1012 C CA . ARG A 1 141 ? -12.133 -9.039 5.008 1 98.88 141 ARG A CA 1
ATOM 1013 C C . ARG A 1 141 ? -11.055 -7.961 4.961 1 98.88 141 ARG A C 1
ATOM 1015 O O . ARG A 1 141 ? -11.281 -6.875 4.414 1 98.88 141 ARG A O 1
ATOM 1022 N N . GLU A 1 142 ? -9.977 -8.211 5.566 1 98.94 142 GLU A N 1
ATOM 1023 C CA . GLU A 1 142 ? -8.867 -7.25 5.582 1 98.94 142 GLU A CA 1
ATOM 1024 C C . GLU A 1 142 ? -8.344 -6.992 4.172 1 98.94 142 GLU A C 1
ATOM 1026 O O . GLU A 1 142 ? -8.133 -5.844 3.783 1 98.94 142 GLU A O 1
ATOM 1031 N N . ALA A 1 143 ? -8.195 -8.078 3.41 1 99 143 ALA A N 1
ATOM 1032 C CA . ALA A 1 143 ? -7.727 -7.93 2.035 1 99 143 ALA A CA 1
ATOM 1033 C C . ALA A 1 143 ? -8.766 -7.211 1.178 1 99 143 ALA A C 1
ATOM 1035 O O . ALA A 1 143 ? -8.414 -6.445 0.278 1 99 143 ALA A O 1
ATOM 1036 N N . TYR A 1 144 ? -10.031 -7.496 1.449 1 98.94 144 TYR A N 1
ATOM 1037 C CA . TYR A 1 144 ? -11.117 -6.777 0.794 1 98.94 144 TYR A CA 1
ATOM 1038 C C . TYR A 1 144 ? -10.984 -5.273 1.005 1 98.94 144 TYR A C 1
ATOM 1040 O O . TYR A 1 144 ? -11.094 -4.496 0.054 1 98.94 144 TYR A O 1
ATOM 1048 N N . MET A 1 145 ? -10.719 -4.852 2.23 1 98.81 145 MET A N 1
ATOM 1049 C CA . MET A 1 145 ? -10.57 -3.432 2.547 1 98.81 145 MET A CA 1
ATOM 1050 C C . MET A 1 145 ? -9.383 -2.832 1.802 1 98.81 145 MET A C 1
ATOM 1052 O O . MET A 1 145 ? -9.461 -1.719 1.282 1 98.81 145 MET A O 1
ATOM 1056 N N . LEU A 1 146 ? -8.305 -3.584 1.766 1 98.94 146 LEU A N 1
ATOM 1057 C CA . LEU A 1 146 ? -7.121 -3.105 1.06 1 98.94 146 LEU A CA 1
ATOM 1058 C C . LEU A 1 146 ? -7.406 -2.934 -0.428 1 98.94 146 LEU A C 1
ATOM 1060 O O . LEU A 1 146 ? -7.078 -1.899 -1.013 1 98.94 146 LEU A O 1
ATOM 1064 N N . GLY A 1 147 ? -8.031 -3.977 -1.049 1 98.88 147 GLY A N 1
ATOM 1065 C CA . GLY A 1 147 ? -8.375 -3.889 -2.459 1 98.88 147 GLY A CA 1
ATOM 1066 C C . GLY A 1 147 ? -9.297 -2.727 -2.775 1 98.88 147 GLY A C 1
ATOM 1067 O O . GLY A 1 147 ? -9.078 -1.997 -3.744 1 98.88 147 GLY A O 1
ATOM 1068 N N . SER A 1 148 ? -10.297 -2.541 -1.918 1 98.69 148 SER A N 1
ATOM 1069 C CA . SER A 1 148 ? -11.266 -1.463 -2.102 1 98.69 148 SER A CA 1
ATOM 1070 C C . SER A 1 148 ? -10.594 -0.097 -2.01 1 98.69 148 SER A C 1
ATOM 1072 O O . SER A 1 148 ? -10.859 0.789 -2.824 1 98.69 148 SER A O 1
ATOM 1074 N N . SER A 1 149 ? -9.711 0.043 -1.071 1 98.38 149 SER A N 1
ATOM 1075 C CA . SER A 1 149 ? -9.055 1.32 -0.829 1 98.38 149 SER A CA 1
ATOM 1076 C C . SER A 1 149 ? -8.008 1.616 -1.899 1 98.38 149 SER A C 1
ATOM 1078 O O . SER A 1 149 ? -7.91 2.744 -2.387 1 98.38 149 SER A O 1
ATOM 1080 N N . LEU A 1 150 ? -7.281 0.624 -2.293 1 98 150 LEU A N 1
ATOM 1081 C CA . LEU A 1 150 ? -6.133 0.777 -3.178 1 98 150 LEU A CA 1
ATOM 1082 C C . LEU A 1 150 ? -6.578 0.936 -4.629 1 98 150 LEU A C 1
ATOM 1084 O O . LEU A 1 150 ? -5.926 1.634 -5.41 1 98 150 LEU A O 1
ATOM 1088 N N . ALA A 1 151 ? -7.66 0.346 -4.984 1 97.75 151 ALA A N 1
ATOM 1089 C CA . ALA A 1 151 ? -8.016 0.254 -6.398 1 97.75 151 ALA A CA 1
ATOM 1090 C C . ALA A 1 151 ? -9.047 1.312 -6.777 1 97.75 151 ALA A C 1
ATOM 1092 O O . ALA A 1 151 ? -9.359 1.486 -7.957 1 97.75 151 ALA A O 1
ATOM 1093 N N . ARG A 1 152 ? -9.469 2.031 -5.699 1 96.06 152 ARG A N 1
ATOM 1094 C CA . ARG A 1 152 ? -10.5 3.029 -5.973 1 96.06 152 ARG A CA 1
ATOM 1095 C C . ARG A 1 152 ? -9.984 4.102 -6.926 1 96.06 152 ARG A C 1
ATOM 1097 O O . ARG A 1 152 ? -8.977 4.754 -6.645 1 96.06 152 ARG A O 1
ATOM 1104 N N . GLY A 1 153 ? -10.508 4.195 -8.086 1 95.25 153 GLY A N 1
ATOM 1105 C CA . GLY A 1 153 ? -10.102 5.203 -9.047 1 95.25 153 GLY A CA 1
ATOM 1106 C C . GLY A 1 153 ? -9.102 4.688 -10.062 1 95.25 153 GLY A C 1
ATOM 1107 O O . GLY A 1 153 ? -8.734 5.398 -11.008 1 95.25 153 GLY A O 1
ATOM 1108 N N . LEU A 1 154 ? -8.57 3.535 -9.883 1 98.25 154 LEU A N 1
ATOM 1109 C CA . LEU A 1 154 ? -7.672 2.912 -10.852 1 98.25 154 LEU A CA 1
ATOM 1110 C C . LEU A 1 154 ? -8.445 2.02 -11.812 1 98.25 154 LEU A C 1
ATOM 1112 O O . LEU A 1 154 ? -9.594 1.653 -11.547 1 98.25 154 LEU A O 1
ATOM 1116 N N . ASP A 1 155 ? -7.836 1.743 -12.93 1 98.5 155 ASP A N 1
ATOM 1117 C CA . ASP A 1 155 ? -8.531 0.989 -13.969 1 98.5 155 ASP A CA 1
ATOM 1118 C C . ASP A 1 155 ? -8.375 -0.515 -13.75 1 98.5 155 ASP A C 1
ATOM 1120 O O . ASP A 1 155 ? -9.242 -1.297 -14.156 1 98.5 155 ASP A O 1
ATOM 1124 N N . TRP A 1 156 ? -7.285 -0.87 -13.133 1 98.75 156 TRP A N 1
ATOM 1125 C CA . TRP A 1 156 ? -7.047 -2.299 -12.945 1 98.75 156 TRP A CA 1
ATOM 1126 C C . TRP A 1 156 ? -6.164 -2.553 -11.734 1 98.75 156 TRP A C 1
ATOM 1128 O O . TRP A 1 156 ? -5.477 -1.645 -11.258 1 98.75 156 TRP A O 1
ATOM 1138 N N . ILE A 1 157 ? -6.293 -3.699 -11.18 1 98.88 157 ILE A N 1
ATOM 1139 C CA . ILE A 1 157 ? -5.348 -4.254 -10.211 1 98.88 157 ILE A CA 1
ATOM 1140 C C . ILE A 1 157 ? -4.941 -5.66 -10.641 1 98.88 157 ILE A C 1
ATOM 1142 O O . ILE A 1 157 ? -5.785 -6.473 -11.023 1 98.88 157 ILE A O 1
ATOM 1146 N N . ALA A 1 158 ? -3.668 -5.922 -10.75 1 98.88 158 ALA A N 1
ATOM 1147 C CA . ALA A 1 158 ? -3.133 -7.27 -10.945 1 98.88 158 ALA A CA 1
ATOM 1148 C C . ALA A 1 158 ? -2.621 -7.855 -9.633 1 98.88 158 ALA A C 1
ATOM 1150 O O . ALA A 1 158 ? -1.996 -7.152 -8.836 1 98.88 158 ALA A O 1
ATOM 1151 N N . VAL A 1 159 ? -2.957 -9.07 -9.359 1 98.94 159 VAL A N 1
ATOM 1152 C CA . VAL A 1 159 ? -2.576 -9.672 -8.086 1 98.94 159 VAL A CA 1
ATOM 1153 C C . VAL A 1 159 ? -1.729 -10.914 -8.336 1 98.94 159 VAL A C 1
ATOM 1155 O O . VAL A 1 159 ? -2.217 -11.906 -8.883 1 98.94 159 VAL A O 1
ATOM 1158 N N . GLY A 1 160 ? -0.426 -10.812 -8.008 1 98.75 160 GLY A N 1
ATOM 1159 C CA . GLY A 1 160 ? 0.481 -11.945 -8.039 1 98.75 160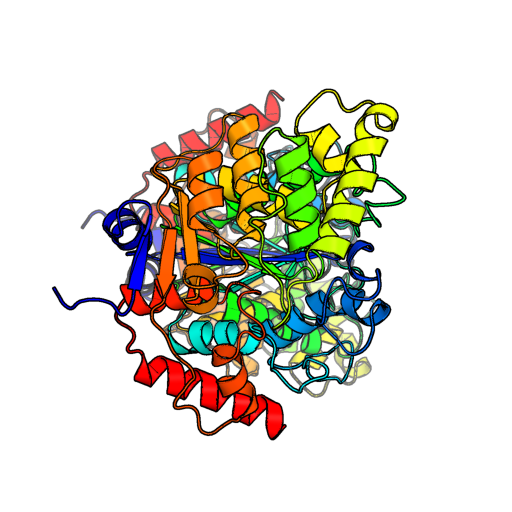 GLY A CA 1
ATOM 1160 C C . GLY A 1 160 ? 0.631 -12.617 -6.684 1 98.75 160 GLY A C 1
ATOM 1161 O O . GLY A 1 160 ? 0.009 -12.203 -5.707 1 98.75 160 GLY A O 1
ATOM 1162 N N . GLU A 1 161 ? 1.454 -13.719 -6.672 1 98.5 161 GLU A N 1
ATOM 1163 C CA . GLU A 1 161 ? 1.619 -14.461 -5.43 1 98.5 161 GLU A CA 1
ATOM 1164 C C . GLU A 1 161 ? 3.055 -14.953 -5.266 1 98.5 161 GLU A C 1
ATOM 1166 O O . GLU A 1 161 ? 3.781 -15.102 -6.25 1 98.5 161 GLU A O 1
ATOM 1171 N N . SER A 1 162 ? 3.49 -15.055 -4.078 1 97.75 162 SER A N 1
ATOM 1172 C CA . SER A 1 162 ? 4.664 -15.844 -3.711 1 97.75 162 SER A CA 1
ATOM 1173 C C . SER A 1 162 ? 4.379 -16.719 -2.5 1 97.75 162 SER A C 1
ATOM 1175 O O . SER A 1 162 ? 4.234 -16.234 -1.383 1 97.75 162 SER A O 1
ATOM 1177 N N . ILE A 1 163 ? 4.238 -18.031 -2.764 1 97.75 163 ILE A N 1
ATOM 1178 C CA . ILE A 1 163 ? 3.967 -18.984 -1.688 1 97.75 163 ILE A CA 1
ATOM 1179 C C . ILE A 1 163 ? 4.344 -20.391 -2.135 1 97.75 163 ILE A C 1
ATOM 1181 O O . ILE A 1 163 ? 3.498 -21.141 -2.637 1 97.75 163 ILE A O 1
ATOM 1185 N N . PRO A 1 164 ? 5.594 -20.828 -1.954 1 95.5 164 PRO A N 1
ATOM 1186 C CA . PRO A 1 164 ? 5.934 -22.219 -2.203 1 95.5 164 PRO A CA 1
ATOM 1187 C C . PRO A 1 164 ? 4.953 -23.203 -1.549 1 95.5 164 PRO A C 1
ATOM 1189 O O . PRO A 1 164 ? 4.531 -22.984 -0.409 1 95.5 164 PRO A O 1
ATOM 1192 N N . GLY A 1 165 ? 4.605 -24.219 -2.312 1 96.12 165 GLY A N 1
ATOM 1193 C CA . GLY A 1 165 ? 3.596 -25.156 -1.84 1 96.12 165 GLY A CA 1
ATOM 1194 C C . GLY A 1 165 ? 2.182 -24.734 -2.195 1 96.12 165 GLY A C 1
ATOM 1195 O O . GLY A 1 165 ? 1.232 -25.5 -1.99 1 96.12 165 GLY A O 1
ATOM 1196 N N . GLY A 1 166 ? 2.053 -23.594 -2.82 1 96.81 166 GLY A N 1
ATOM 1197 C CA . GLY A 1 166 ? 0.754 -23 -3.111 1 96.81 166 GLY A CA 1
ATOM 1198 C C . GLY A 1 166 ? -0.065 -23.828 -4.09 1 96.81 166 GLY A C 1
ATOM 1199 O O . GLY A 1 166 ? -1.29 -23.891 -3.975 1 96.81 166 GLY A O 1
ATOM 1200 N N . THR A 1 167 ? 0.592 -24.484 -5.043 1 96.44 167 THR A N 1
ATOM 1201 C CA . THR A 1 167 ? -0.153 -25.266 -6.027 1 96.44 167 THR A CA 1
ATOM 1202 C C . THR A 1 167 ? -0.774 -26.5 -5.387 1 96.44 167 THR A C 1
ATOM 1204 O O . THR A 1 167 ? -1.871 -26.922 -5.766 1 96.44 167 THR A O 1
ATOM 1207 N N . THR A 1 168 ? -0.085 -27.047 -4.43 1 96.56 168 THR A N 1
ATOM 1208 C CA . THR A 1 168 ? -0.634 -28.188 -3.707 1 96.56 168 THR A CA 1
ATOM 1209 C C . THR A 1 168 ? -1.823 -27.766 -2.85 1 96.56 168 THR A C 1
ATOM 1211 O O . THR A 1 168 ? -2.867 -28.422 -2.857 1 96.56 168 THR A O 1
ATOM 1214 N N . VAL A 1 169 ? -1.657 -26.688 -2.154 1 97.94 169 VAL A N 1
ATOM 1215 C CA . VAL A 1 169 ? -2.736 -26.156 -1.328 1 97.94 169 VAL A CA 1
ATOM 1216 C C . VAL A 1 169 ? -3.924 -25.766 -2.211 1 97.94 169 VAL A C 1
ATOM 1218 O O . VAL A 1 169 ? -5.074 -26.031 -1.861 1 97.94 169 VAL A O 1
ATOM 1221 N N . ALA A 1 170 ? -3.631 -25.172 -3.33 1 98.12 170 ALA A N 1
ATOM 1222 C CA . ALA A 1 170 ? -4.68 -24.781 -4.273 1 98.12 170 ALA A CA 1
ATOM 1223 C C . ALA A 1 170 ? -5.48 -26 -4.719 1 98.12 170 ALA A C 1
ATOM 1225 O O . ALA A 1 170 ? -6.711 -25.953 -4.797 1 98.12 170 ALA A O 1
ATOM 1226 N N . ALA A 1 171 ? -4.773 -27.109 -5.027 1 97.25 171 ALA A N 1
ATOM 1227 C CA . ALA A 1 171 ? -5.445 -28.344 -5.406 1 97.25 171 ALA A CA 1
ATOM 1228 C C . ALA A 1 171 ? -6.398 -28.812 -4.309 1 97.25 171 ALA A C 1
ATOM 1230 O O . ALA A 1 171 ? -7.539 -29.188 -4.586 1 97.25 171 ALA A O 1
ATOM 1231 N N . ALA A 1 172 ? -5.961 -28.734 -3.084 1 97.44 172 ALA A N 1
ATOM 1232 C CA . ALA A 1 172 ? -6.789 -29.156 -1.954 1 97.44 172 ALA A CA 1
ATOM 1233 C C . ALA A 1 172 ? -8.023 -28.281 -1.823 1 97.44 172 ALA A C 1
ATOM 1235 O O . ALA A 1 172 ? -9.133 -28.781 -1.603 1 97.44 172 ALA A O 1
ATOM 1236 N N . VAL A 1 173 ? -7.855 -26.953 -1.983 1 98.25 173 VAL A N 1
ATOM 1237 C CA . VAL A 1 173 ? -8.969 -26.016 -1.869 1 98.25 173 VAL A CA 1
ATOM 1238 C C . VAL A 1 173 ? -9.992 -26.281 -2.963 1 98.25 173 VAL A C 1
ATOM 1240 O O . VAL A 1 173 ? -11.195 -26.375 -2.688 1 98.25 173 VAL A O 1
ATOM 1243 N N . MET A 1 174 ? -9.547 -26.469 -4.199 1 98.06 174 MET A N 1
ATOM 1244 C CA . MET A 1 174 ? -10.461 -26.719 -5.312 1 98.06 174 MET A CA 1
ATOM 1245 C C . MET A 1 174 ? -11.234 -28.016 -5.102 1 98.06 174 MET A C 1
ATOM 1247 O O . MET A 1 174 ? -12.453 -28.047 -5.266 1 98.06 174 MET A O 1
ATOM 1251 N N . GLU A 1 175 ? -10.562 -29.062 -4.633 1 96.75 175 GLU A N 1
ATOM 1252 C CA . GLU A 1 175 ? -11.234 -30.328 -4.383 1 96.75 175 GLU A CA 1
ATOM 1253 C C . GLU A 1 175 ? -12.234 -30.219 -3.232 1 96.75 175 GLU A C 1
ATOM 1255 O O . GLU A 1 175 ? -13.352 -30.719 -3.32 1 96.75 175 GLU A O 1
ATOM 1260 N N . ALA A 1 176 ? -11.781 -29.609 -2.213 1 97.06 176 ALA A N 1
ATOM 1261 C CA . ALA A 1 176 ? -12.633 -29.469 -1.031 1 97.06 176 ALA A CA 1
ATOM 1262 C C . ALA A 1 176 ? -13.898 -28.672 -1.354 1 97.06 176 ALA A C 1
ATOM 1264 O O . ALA A 1 176 ? -14.953 -28.906 -0.754 1 97.06 176 ALA A O 1
ATOM 1265 N N . LEU A 1 177 ? -13.766 -27.797 -2.324 1 97.31 177 LEU A N 1
ATOM 1266 C CA . LEU A 1 177 ? -14.906 -26.953 -2.678 1 97.31 177 LEU A CA 1
ATOM 1267 C C . LEU A 1 177 ? -15.711 -27.578 -3.807 1 97.31 177 LEU A C 1
ATOM 1269 O O . LEU A 1 177 ? -16.625 -26.953 -4.344 1 97.31 177 LEU A O 1
ATOM 1273 N N . GLY A 1 178 ? -15.273 -28.766 -4.25 1 95.75 178 GLY A N 1
ATOM 1274 C CA . GLY A 1 178 ? -16.125 -29.578 -5.109 1 95.75 178 GLY A CA 1
ATOM 1275 C C . GLY A 1 178 ? -15.695 -29.547 -6.566 1 95.75 178 GLY A C 1
ATOM 1276 O O . GLY A 1 178 ? -16.453 -29.969 -7.445 1 95.75 178 GLY A O 1
ATOM 1277 N N . TYR A 1 179 ? -14.516 -29 -6.691 1 95.06 179 TYR A N 1
ATOM 1278 C CA . TYR A 1 179 ? -14.031 -28.938 -8.07 1 95.06 179 TYR A CA 1
ATOM 1279 C C . TYR A 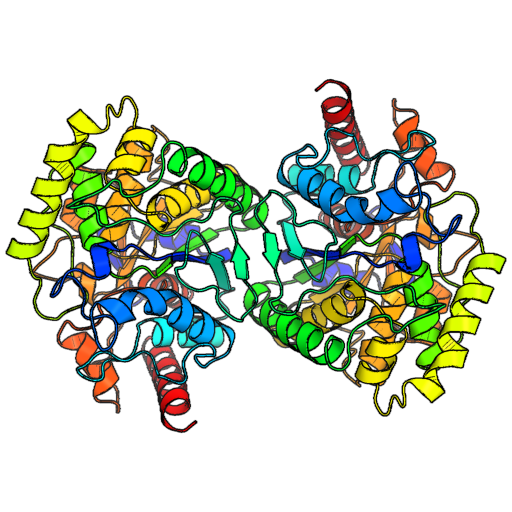1 179 ? -12.984 -30.031 -8.312 1 95.06 179 TYR A C 1
ATOM 1281 O O . TYR A 1 179 ? -12.211 -30.375 -7.418 1 95.06 179 TYR A O 1
ATOM 1289 N N . ARG A 1 180 ? -13.039 -30.828 -9.258 1 85.44 180 ARG A N 1
ATOM 1290 C CA . ARG A 1 180 ? -12.125 -31.922 -9.562 1 85.44 180 ARG A CA 1
ATOM 1291 C C . ARG A 1 180 ? -10.875 -31.422 -10.273 1 85.44 180 ARG A C 1
ATOM 1293 O O . ARG A 1 180 ? -10.703 -31.656 -11.469 1 85.44 180 ARG A O 1
ATOM 1300 N N . ALA A 1 181 ? -10.016 -30.828 -9.5 1 78.75 181 ALA A N 1
ATOM 1301 C CA . ALA A 1 181 ? -8.898 -30.141 -10.148 1 78.75 181 ALA A CA 1
ATOM 1302 C C . ALA A 1 181 ? -7.566 -30.578 -9.562 1 78.75 181 ALA A C 1
ATOM 1304 O O . ALA A 1 181 ? -6.523 -29.984 -9.844 1 78.75 181 ALA A O 1
ATOM 1305 N N . ALA A 1 182 ? -7.496 -31.688 -8.875 1 77.88 182 ALA A N 1
ATOM 1306 C CA . ALA A 1 182 ? -6.285 -32.125 -8.195 1 77.88 182 ALA A CA 1
ATOM 1307 C C . ALA A 1 182 ? -5.172 -32.438 -9.195 1 77.88 182 ALA A C 1
ATOM 1309 O O . ALA A 1 182 ? -4.004 -32.125 -8.945 1 77.88 182 ALA A O 1
ATOM 1310 N N . ASP A 1 183 ? -5.57 -32.781 -10.367 1 86.75 183 ASP A N 1
ATOM 1311 C CA . ASP A 1 183 ? -4.562 -33.219 -11.336 1 86.75 183 ASP A CA 1
ATOM 1312 C C . ASP A 1 183 ? -4.262 -32.094 -12.336 1 86.75 183 ASP A C 1
ATOM 1314 O O . ASP A 1 183 ? -3.451 -32.281 -13.25 1 86.75 183 ASP A O 1
ATOM 1318 N N . LEU A 1 184 ? -4.801 -30.969 -12.086 1 93 184 LEU A N 1
ATOM 1319 C CA . LEU A 1 184 ? -4.715 -29.938 -13.125 1 93 184 LEU A CA 1
ATOM 1320 C C . LEU A 1 184 ? -3.744 -28.828 -12.711 1 93 184 LEU A C 1
ATOM 1322 O O . LEU A 1 184 ? -3.422 -27.953 -13.516 1 93 184 LEU A O 1
ATOM 1326 N N . VAL A 1 185 ? -3.227 -28.875 -11.477 1 93.81 185 VAL A N 1
ATOM 1327 C CA . VAL A 1 185 ? -2.326 -27.828 -11.023 1 93.81 185 VAL A CA 1
ATOM 1328 C C . VAL A 1 185 ? -0.901 -28.125 -11.477 1 93.81 185 VAL A C 1
ATOM 1330 O O . VAL A 1 185 ? -0.531 -29.297 -11.648 1 93.81 185 VAL A O 1
ATOM 1333 N N . SER A 1 186 ? -0.133 -27.047 -11.656 1 91.12 186 SER A N 1
ATOM 1334 C CA . SER A 1 186 ? 1.259 -27.156 -12.078 1 91.12 186 SER A CA 1
ATOM 1335 C C . SER A 1 186 ? 2.191 -27.312 -10.883 1 91.12 186 SER A C 1
ATOM 1337 O O . SER A 1 186 ? 1.744 -27.656 -9.789 1 91.12 186 SER A O 1
ATOM 1339 N N . SER A 1 187 ? 3.518 -27.312 -11.219 1 82 187 SER A N 1
ATOM 1340 C CA . SER A 1 187 ? 4.582 -27.344 -10.219 1 82 187 SER A CA 1
ATOM 1341 C C . SER A 1 187 ? 5.723 -26.406 -10.594 1 82 187 SER A C 1
ATOM 1343 O O . SER A 1 187 ? 5.805 -25.938 -11.734 1 82 187 SER A O 1
ATOM 1345 N N . SER A 1 188 ? 6.48 -26.047 -9.617 1 76.12 188 SER A N 1
ATOM 1346 C CA . SER A 1 188 ? 7.648 -25.203 -9.852 1 76.12 188 SER A CA 1
ATOM 1347 C C . SER A 1 188 ? 8.766 -25.969 -10.539 1 76.12 188 SER A C 1
ATOM 1349 O O . SER A 1 188 ? 9.633 -25.391 -11.188 1 76.12 188 SER A O 1
ATOM 1351 N N . GLY A 1 189 ? 8.727 -27.219 -10.398 1 78.12 189 GLY A N 1
ATOM 1352 C CA . GLY A 1 189 ? 9.781 -28.047 -10.969 1 78.12 189 GLY A CA 1
ATOM 1353 C C . GLY A 1 189 ? 9.43 -28.594 -12.336 1 78.12 189 GLY A C 1
ATOM 1354 O O . GLY A 1 189 ? 8.273 -28.531 -12.758 1 78.12 189 GLY A O 1
ATOM 1355 N N . LYS A 1 190 ? 10.516 -29.047 -12.961 1 78.81 190 LYS A N 1
ATOM 1356 C CA . LYS A 1 190 ? 10.344 -29.703 -14.258 1 78.81 190 LYS A CA 1
ATOM 1357 C C . LYS A 1 190 ? 9.43 -30.906 -14.156 1 78.81 190 LYS A C 1
ATOM 1359 O O . LYS A 1 190 ? 8.555 -31.109 -15 1 78.81 190 LYS A O 1
ATOM 1364 N N . ASP A 1 191 ? 9.664 -31.562 -13.094 1 82.44 191 ASP A N 1
ATOM 1365 C CA . ASP A 1 191 ? 8.797 -32.719 -12.812 1 82.44 191 ASP A CA 1
ATOM 1366 C C . ASP A 1 191 ? 7.723 -32.344 -11.797 1 82.44 191 ASP A C 1
ATOM 1368 O O . ASP A 1 191 ? 8.016 -31.734 -10.766 1 82.44 191 ASP A O 1
ATOM 1372 N N . ASN A 1 192 ? 6.539 -32.594 -12.188 1 83.75 192 ASN A N 1
ATOM 1373 C CA . ASN A 1 192 ? 5.418 -32.406 -11.273 1 83.75 192 ASN A CA 1
ATOM 1374 C C . ASN A 1 192 ? 5.219 -33.625 -10.383 1 83.75 192 ASN A C 1
ATOM 1376 O O . ASN A 1 192 ? 4.91 -34.719 -10.875 1 83.75 192 ASN A O 1
ATOM 1380 N N . PRO A 1 193 ? 5.434 -33.438 -9.07 1 87.56 193 PRO A N 1
ATOM 1381 C CA . PRO A 1 193 ? 5.234 -34.594 -8.195 1 87.56 193 PRO A CA 1
ATOM 1382 C C . PRO A 1 193 ? 3.762 -34.906 -7.973 1 87.56 193 PRO A C 1
ATOM 1384 O O . PRO A 1 193 ? 3.262 -34.812 -6.848 1 87.56 193 PRO A O 1
ATOM 1387 N N . ARG A 1 194 ? 3.168 -35.438 -8.891 1 90.19 194 ARG A N 1
ATOM 1388 C CA . ARG A 1 194 ? 1.72 -35.625 -8.945 1 90.19 194 ARG A CA 1
ATOM 1389 C C . ARG A 1 194 ? 1.24 -36.594 -7.859 1 90.19 194 ARG A C 1
ATOM 1391 O O . ARG A 1 194 ? 0.262 -36.312 -7.164 1 90.19 194 ARG A O 1
ATOM 1398 N N . GLU A 1 195 ? 1.951 -37.688 -7.727 1 92.25 195 GLU A N 1
ATOM 1399 C CA . GLU A 1 195 ? 1.521 -38.688 -6.75 1 92.25 195 GLU A CA 1
ATOM 1400 C C . GLU A 1 195 ? 1.657 -38.156 -5.328 1 92.25 195 GLU A C 1
ATOM 1402 O O . GLU A 1 195 ? 0.785 -38.375 -4.488 1 92.25 195 GLU A O 1
ATOM 1407 N N . LEU A 1 196 ? 2.742 -37.469 -5.117 1 94.25 196 LEU A N 1
ATOM 1408 C CA . LEU A 1 196 ? 2.943 -36.875 -3.801 1 94.25 196 LEU A CA 1
ATOM 1409 C C . LEU A 1 196 ? 1.873 -35.844 -3.508 1 94.25 196 LEU A C 1
ATOM 1411 O O . LEU A 1 196 ? 1.295 -35.812 -2.42 1 94.25 196 LEU A O 1
ATOM 1415 N N . LYS A 1 197 ? 1.549 -34.969 -4.465 1 94 197 LYS A N 1
ATOM 1416 C CA . LYS A 1 197 ? 0.514 -33.938 -4.297 1 94 197 LYS A CA 1
ATOM 1417 C C . LYS A 1 197 ? -0.846 -34.594 -4.031 1 94 197 LYS A C 1
ATOM 1419 O O . LYS A 1 197 ? -1.59 -34.125 -3.156 1 94 197 LYS A O 1
ATOM 1424 N N . LYS A 1 198 ? -1.097 -35.625 -4.738 1 94.5 198 LYS A N 1
ATOM 1425 C CA . LYS A 1 198 ? -2.367 -36.312 -4.562 1 94.5 198 LYS A CA 1
ATOM 1426 C C . LYS A 1 198 ? -2.5 -36.875 -3.146 1 94.5 198 LYS A C 1
ATOM 1428 O O . LYS A 1 198 ? -3.576 -36.812 -2.549 1 94.5 198 LYS A O 1
ATOM 1433 N N . ARG A 1 199 ? -1.451 -37.406 -2.67 1 95.88 199 ARG A N 1
ATOM 1434 C CA . ARG A 1 199 ? -1.463 -37.969 -1.319 1 95.88 199 ARG A CA 1
ATOM 1435 C C . ARG A 1 199 ? -1.699 -36.875 -0.281 1 95.88 199 ARG A C 1
ATOM 1437 O O . ARG A 1 199 ? -2.5 -37.031 0.639 1 95.88 199 ARG A O 1
ATOM 1444 N N . VAL A 1 200 ? -0.992 -35.781 -0.426 1 96.56 200 VAL A N 1
ATOM 1445 C CA . VAL A 1 200 ? -1.125 -34.656 0.499 1 96.56 200 VAL A CA 1
ATOM 1446 C C . VAL A 1 200 ? -2.555 -34.125 0.463 1 96.56 200 VAL A C 1
ATOM 1448 O O . VAL A 1 200 ? -3.162 -33.875 1.509 1 96.56 200 VAL A O 1
ATOM 1451 N N . VAL A 1 201 ? -3.096 -34 -0.734 1 96.69 201 VAL A N 1
ATOM 1452 C CA . VAL A 1 201 ? -4.449 -33.5 -0.918 1 96.69 201 VAL A CA 1
ATOM 1453 C C . VAL A 1 201 ? -5.457 -34.469 -0.301 1 96.69 201 VAL A C 1
ATOM 1455 O O . VAL A 1 201 ? -6.383 -34.031 0.395 1 96.69 201 VAL A O 1
ATOM 1458 N N . ALA A 1 202 ? -5.242 -35.719 -0.513 1 95.81 202 ALA A N 1
ATOM 1459 C CA . ALA A 1 202 ? -6.145 -36.719 0.045 1 95.81 202 ALA A CA 1
ATOM 1460 C C . ALA A 1 202 ? -6.152 -36.656 1.57 1 95.81 202 ALA A C 1
ATOM 1462 O O . ALA A 1 202 ? -7.211 -36.781 2.195 1 95.81 202 ALA A O 1
ATOM 1463 N N . GLN A 1 203 ? -5.035 -36.531 2.139 1 96.62 203 GLN A N 1
ATOM 1464 C CA . GLN A 1 203 ? -4.93 -36.438 3.592 1 96.62 203 GLN A CA 1
ATOM 1465 C C . GLN A 1 203 ? -5.633 -35.188 4.109 1 96.62 203 GLN A C 1
ATOM 1467 O O . GLN A 1 203 ? -6.332 -35.25 5.121 1 96.62 203 GLN A O 1
ATOM 1472 N N . ALA A 1 204 ? -5.453 -34.094 3.377 1 96.69 204 ALA A N 1
ATOM 1473 C CA . ALA A 1 204 ? -6.121 -32.875 3.756 1 96.69 204 ALA A CA 1
ATOM 1474 C C . ALA A 1 204 ? -7.637 -33.031 3.707 1 96.69 204 ALA A C 1
ATOM 1476 O O . ALA A 1 204 ? -8.344 -32.594 4.629 1 96.69 204 ALA A O 1
ATOM 1477 N N . LEU A 1 205 ? -8.117 -33.656 2.697 1 95.38 205 LEU A N 1
ATOM 1478 C CA . LEU A 1 205 ? -9.555 -33.812 2.502 1 95.38 205 LEU A CA 1
ATOM 1479 C C . LEU A 1 205 ? -10.141 -34.75 3.568 1 95.38 205 LEU A C 1
ATOM 1481 O O . LEU A 1 205 ? -11.281 -34.531 3.996 1 95.38 205 LEU A O 1
ATOM 1485 N N . SER A 1 206 ? -9.359 -35.656 3.961 1 94.62 206 SER A N 1
ATOM 1486 C CA . SER A 1 206 ? -9.836 -36.594 4.984 1 94.62 206 SER A CA 1
ATOM 1487 C C . SER A 1 206 ? -10.055 -35.875 6.316 1 94.62 206 SER A C 1
ATOM 1489 O O . SER A 1 206 ? -10.836 -36.344 7.152 1 94.62 206 SER A O 1
ATOM 1491 N N . ARG A 1 207 ? -9.43 -34.781 6.469 1 91.75 207 ARG A N 1
ATOM 1492 C CA . ARG A 1 207 ? -9.523 -34.031 7.73 1 91.75 207 ARG A CA 1
ATOM 1493 C C . ARG A 1 207 ? -10.648 -33.031 7.695 1 91.75 207 ARG A C 1
ATOM 1495 O O . ARG A 1 207 ? -10.992 -32.438 8.727 1 91.75 207 ARG A O 1
ATOM 1502 N N . LEU A 1 208 ? -11.312 -32.844 6.66 1 91.38 208 LEU A N 1
ATOM 1503 C CA . LEU A 1 208 ? -12.375 -31.859 6.523 1 91.38 208 LEU A CA 1
ATOM 1504 C C . LEU A 1 208 ? -13.5 -32.125 7.516 1 91.38 208 LEU A C 1
ATOM 1506 O O . LEU A 1 208 ? -14.047 -31.188 8.102 1 91.38 208 LEU A O 1
ATOM 1510 N N . ARG A 1 209 ? -13.812 -33.344 7.664 1 83.25 209 ARG A N 1
ATOM 1511 C CA . ARG A 1 209 ? -14.875 -33.688 8.602 1 83.25 209 ARG A CA 1
ATOM 1512 C C . ARG A 1 209 ? -14.469 -33.344 10.031 1 83.25 209 ARG A C 1
ATOM 1514 O O . ARG A 1 209 ? -15.281 -32.844 10.82 1 83.25 209 ARG A O 1
ATOM 1521 N N . GLU A 1 210 ? -13.25 -33.594 10.312 1 86.38 210 GLU A N 1
ATOM 1522 C CA . GLU A 1 210 ? -12.727 -33.312 11.641 1 86.38 210 GLU A CA 1
ATOM 1523 C C . GLU A 1 210 ? -12.734 -31.812 11.93 1 86.38 210 GLU A C 1
ATOM 1525 O O . GLU A 1 210 ? -12.93 -31.391 13.07 1 86.38 210 GLU A O 1
ATOM 1530 N N . CYS A 1 211 ? -12.57 -31.078 10.867 1 89 211 CYS A N 1
ATOM 1531 C CA . CYS A 1 211 ? -12.516 -29.625 11.008 1 89 211 CYS A CA 1
ATOM 1532 C C . CYS A 1 211 ? -13.914 -29.062 11.227 1 89 211 CYS A C 1
ATOM 1534 O O . CYS A 1 211 ? -14.055 -27.938 11.727 1 89 211 CYS A O 1
ATOM 1536 N N . GLY A 1 212 ? -14.992 -29.797 10.898 1 86.75 212 GLY A N 1
ATOM 1537 C CA . GLY A 1 212 ? -16.359 -29.328 11.062 1 86.75 212 GLY A CA 1
ATOM 1538 C C . GLY A 1 212 ? -16.672 -28.094 10.227 1 86.75 212 GLY A C 1
ATOM 1539 O O . GLY A 1 212 ? -17.391 -27.203 10.68 1 86.75 212 GLY A O 1
ATOM 1540 N N . ALA A 1 213 ? -16.078 -28.016 9.062 1 88.81 213 ALA A N 1
ATOM 1541 C CA . ALA A 1 213 ? -16.25 -26.812 8.234 1 88.81 213 ALA A CA 1
ATOM 1542 C C . ALA A 1 213 ? -17.656 -26.734 7.664 1 88.81 213 ALA A C 1
ATOM 1544 O O . ALA A 1 213 ? -18.188 -27.734 7.145 1 88.81 213 ALA A O 1
ATOM 1545 N N . ARG A 1 214 ? -18.375 -25.625 7.863 1 89.19 214 ARG A N 1
ATOM 1546 C CA . ARG A 1 214 ? -19.781 -25.422 7.523 1 89.19 214 ARG A CA 1
ATOM 1547 C C . ARG A 1 214 ? -19.938 -24.453 6.355 1 89.19 214 ARG A C 1
ATOM 1549 O O . ARG A 1 214 ? -20.984 -24.391 5.723 1 89.19 214 ARG A O 1
ATOM 1556 N N . ASP A 1 215 ? -18.891 -23.641 6.066 1 96 215 ASP A N 1
ATOM 1557 C CA . ASP A 1 215 ? -18.969 -22.688 4.957 1 96 215 ASP A CA 1
ATOM 1558 C C . ASP A 1 215 ? -17.641 -22.609 4.215 1 96 215 ASP A C 1
ATOM 1560 O O . ASP A 1 215 ? -16.672 -23.312 4.57 1 96 215 ASP A O 1
ATOM 1564 N N . VAL A 1 216 ? -17.641 -21.891 3.145 1 98.56 216 VAL A N 1
ATOM 1565 C CA . VAL A 1 216 ? -16.531 -21.828 2.201 1 98.56 216 VAL A CA 1
ATOM 1566 C C . VAL A 1 216 ? -15.258 -21.438 2.938 1 98.56 216 VAL A C 1
ATOM 1568 O O . VAL A 1 216 ? -14.219 -22.078 2.787 1 98.56 216 VAL A O 1
ATOM 1571 N N . LEU A 1 217 ? -15.312 -20.391 3.816 1 98.75 217 LEU A N 1
ATOM 1572 C CA . LEU A 1 217 ? -14.117 -19.859 4.457 1 98.75 217 LEU A CA 1
ATOM 1573 C C . LEU A 1 217 ? -13.641 -20.781 5.57 1 98.75 217 LEU A C 1
ATOM 1575 O O . LEU A 1 217 ? -12.438 -20.891 5.828 1 98.75 217 LEU A O 1
ATOM 1579 N N . GLU A 1 218 ? -14.523 -21.531 6.227 1 97.94 218 GLU A N 1
ATOM 1580 C CA . GLU A 1 218 ? -14.125 -22.547 7.195 1 97.94 218 GLU A CA 1
ATOM 1581 C C . GLU A 1 218 ? -13.43 -23.719 6.512 1 97.94 218 GLU A C 1
ATOM 1583 O O . GLU A 1 218 ? -12.5 -24.312 7.07 1 97.94 218 GLU A O 1
ATOM 1588 N N . ILE A 1 219 ? -13.898 -24.078 5.32 1 98.44 219 ILE A N 1
ATOM 1589 C CA . ILE A 1 219 ? -13.219 -25.109 4.535 1 98.44 219 ILE A CA 1
ATOM 1590 C C . ILE A 1 219 ? -11.797 -24.641 4.223 1 98.44 219 ILE A C 1
ATOM 1592 O O . ILE A 1 219 ? -10.844 -25.422 4.34 1 98.44 219 ILE A O 1
ATOM 1596 N N . VAL A 1 220 ? -11.656 -23.375 3.854 1 98.75 220 VAL A N 1
ATOM 1597 C CA . VAL A 1 220 ? -10.344 -22.812 3.547 1 98.75 220 VAL A CA 1
ATOM 1598 C C . VAL A 1 220 ? -9.484 -22.797 4.805 1 98.75 220 VAL A C 1
ATOM 1600 O O . VAL A 1 220 ? -8.273 -23.047 4.742 1 98.75 220 VAL A O 1
ATOM 1603 N N . ASP A 1 221 ? -10.086 -22.562 5.988 1 98.5 221 ASP A N 1
ATOM 1604 C CA . ASP A 1 221 ? -9.328 -22.688 7.23 1 98.5 221 ASP A CA 1
ATOM 1605 C C . ASP A 1 221 ? -8.688 -24.062 7.344 1 98.5 221 ASP A C 1
ATOM 1607 O O . ASP A 1 221 ? -7.531 -24.188 7.754 1 98.5 221 ASP A O 1
ATOM 1611 N N . CYS A 1 222 ? -9.391 -25.062 6.922 1 98.19 222 CYS A N 1
ATOM 1612 C CA . CYS A 1 222 ? -8.984 -26.453 7.117 1 98.19 222 CYS A CA 1
ATOM 1613 C C . CYS A 1 222 ? -7.902 -26.844 6.117 1 98.19 222 CYS A C 1
ATOM 1615 O O . CYS A 1 222 ? -6.91 -27.469 6.484 1 98.19 222 CYS A O 1
ATOM 1617 N N . VAL A 1 223 ? -8.023 -26.391 4.871 1 98.25 223 VAL A N 1
ATOM 1618 C CA . VAL A 1 223 ? -7.164 -27 3.861 1 98.25 223 VAL A CA 1
ATOM 1619 C C . VAL A 1 223 ? -6.441 -25.906 3.074 1 98.25 223 VAL A C 1
ATOM 1621 O O . VAL A 1 223 ? -5.715 -26.203 2.121 1 98.25 223 VAL A O 1
ATOM 1624 N N . GLY A 1 224 ? -6.633 -24.641 3.375 1 98.56 224 GLY A N 1
ATOM 1625 C CA . GLY A 1 224 ? -6.109 -23.547 2.582 1 98.56 224 GLY A CA 1
ATOM 1626 C C . GLY A 1 224 ? -4.82 -22.969 3.133 1 98.56 224 GLY A C 1
ATOM 1627 O O . GLY A 1 224 ? -4.074 -23.672 3.828 1 98.56 224 GLY A O 1
ATOM 1628 N N . ASP A 1 225 ? -4.418 -21.859 2.713 1 98.88 225 ASP A N 1
ATOM 1629 C CA . ASP A 1 225 ? -3.273 -21.062 3.131 1 98.88 225 ASP A CA 1
ATOM 1630 C C . ASP A 1 225 ? -3.627 -19.578 3.18 1 98.88 225 ASP A C 1
ATOM 1632 O O . ASP A 1 225 ? -4.738 -19.188 2.814 1 98.88 225 ASP A O 1
ATOM 1636 N N . PRO A 1 226 ? -2.787 -18.703 3.701 1 98.94 226 PRO A N 1
ATOM 1637 C CA . PRO A 1 226 ? -3.182 -17.312 3.898 1 98.94 226 PRO A CA 1
ATOM 1638 C C . PRO A 1 226 ? -3.168 -16.5 2.602 1 98.94 226 PRO A C 1
ATOM 1640 O O . PRO A 1 226 ? -3.736 -15.414 2.545 1 98.94 226 PRO A O 1
ATOM 1643 N N . VAL A 1 227 ? -2.574 -16.969 1.568 1 98.94 227 VAL A N 1
ATOM 1644 C CA . VAL A 1 227 ? -2.332 -16.172 0.37 1 98.94 227 VAL A CA 1
ATOM 1645 C C . VAL A 1 227 ? -3.551 -16.234 -0.548 1 98.94 227 VAL A C 1
ATOM 1647 O O . VAL A 1 227 ? -4.074 -15.195 -0.971 1 98.94 227 VAL A O 1
ATOM 1650 N N . HIS A 1 228 ? -4.105 -17.406 -0.782 1 98.94 228 HIS A N 1
ATOM 1651 C CA . HIS A 1 228 ? -5.195 -17.562 -1.74 1 98.94 228 HIS A CA 1
ATOM 1652 C C . HIS A 1 228 ? -6.453 -16.844 -1.257 1 98.94 228 HIS A C 1
ATOM 1654 O O . HIS A 1 228 ? -7.113 -16.141 -2.031 1 98.94 228 HIS A O 1
ATOM 1660 N N . VAL A 1 229 ? -6.77 -17.016 0.015 1 98.94 229 VAL A N 1
ATOM 1661 C CA . VAL A 1 229 ? -7.969 -16.375 0.55 1 98.94 229 VAL A CA 1
ATOM 1662 C C . VAL A 1 229 ? -7.797 -14.867 0.557 1 98.94 229 VAL A C 1
ATOM 1664 O O . VAL A 1 229 ? -8.758 -14.125 0.337 1 98.94 229 VAL A O 1
ATOM 1667 N N . SER A 1 230 ? -6.57 -14.391 0.8 1 99 230 SER A N 1
ATOM 1668 C CA . SER A 1 230 ? -6.301 -12.953 0.786 1 99 230 SER A CA 1
ATOM 1669 C C . SER A 1 230 ? -6.414 -12.383 -0.625 1 99 230 SER A C 1
ATOM 1671 O O . SER A 1 230 ? -6.953 -11.297 -0.819 1 99 230 SER A O 1
ATOM 1673 N N . ILE A 1 231 ? -5.93 -13.148 -1.613 1 99 231 ILE A N 1
ATOM 1674 C CA . ILE A 1 231 ? -6.074 -12.711 -2.998 1 99 231 ILE A CA 1
ATOM 1675 C C . ILE A 1 231 ? -7.555 -12.609 -3.357 1 99 231 ILE A C 1
ATOM 1677 O O . ILE A 1 231 ? -7.977 -11.664 -4.023 1 99 231 ILE A O 1
ATOM 1681 N N . ALA A 1 232 ? -8.352 -13.578 -2.904 1 98.94 232 ALA A N 1
ATOM 1682 C CA . ALA A 1 232 ? -9.789 -13.555 -3.168 1 98.94 232 ALA A CA 1
ATOM 1683 C C . ALA A 1 232 ? -10.43 -12.297 -2.596 1 98.94 232 ALA A C 1
ATOM 1685 O O . ALA A 1 232 ? -11.164 -11.594 -3.295 1 98.94 232 ALA A O 1
ATOM 1686 N N . GLY A 1 233 ? -10.125 -11.969 -1.313 1 98.94 233 GLY A N 1
ATOM 1687 C CA . GLY A 1 233 ? -10.656 -10.758 -0.706 1 98.94 233 GLY A CA 1
ATOM 1688 C C . GLY A 1 233 ? -10.227 -9.492 -1.421 1 98.94 233 GLY A C 1
ATOM 1689 O O . GLY A 1 233 ? -11.047 -8.609 -1.677 1 98.94 233 GLY A O 1
ATOM 1690 N N . LEU A 1 234 ? -8.953 -9.43 -1.733 1 98.94 234 LEU A N 1
ATOM 1691 C CA . LEU A 1 234 ? -8.391 -8.266 -2.412 1 98.94 234 LEU A CA 1
ATOM 1692 C C . LEU A 1 234 ? -9.062 -8.055 -3.768 1 98.94 234 LEU A C 1
ATOM 1694 O O . LEU A 1 234 ? -9.414 -6.922 -4.121 1 98.94 234 LEU A O 1
ATOM 1698 N N . ALA A 1 235 ? -9.305 -9.133 -4.488 1 98.94 235 ALA A N 1
ATOM 1699 C CA . ALA A 1 235 ? -9.922 -9.086 -5.809 1 98.94 235 ALA A CA 1
ATOM 1700 C C . ALA A 1 235 ? -11.352 -8.547 -5.723 1 98.94 235 ALA A C 1
ATOM 1702 O O . ALA A 1 235 ? -11.75 -7.703 -6.527 1 98.94 235 ALA A O 1
ATOM 1703 N N . VAL A 1 236 ? -12.125 -9.039 -4.754 1 98.88 236 VAL A N 1
ATOM 1704 C CA . VAL A 1 236 ? -13.508 -8.602 -4.609 1 98.88 236 VAL A CA 1
ATOM 1705 C C . VAL A 1 236 ? -13.547 -7.117 -4.262 1 98.88 236 VAL A C 1
ATOM 1707 O O . VAL A 1 236 ? -14.32 -6.355 -4.852 1 98.88 236 VAL A O 1
ATOM 1710 N N . GLY A 1 237 ? -12.695 -6.699 -3.283 1 98.88 237 GLY A N 1
ATOM 1711 C CA . GLY A 1 237 ? -12.648 -5.293 -2.91 1 98.88 237 GLY A CA 1
ATOM 1712 C C . GLY A 1 237 ? -12.297 -4.383 -4.07 1 98.88 237 GLY A C 1
ATOM 1713 O O . GLY A 1 237 ? -12.93 -3.34 -4.262 1 98.88 237 GLY A O 1
ATOM 1714 N N . ALA A 1 238 ? -11.352 -4.797 -4.844 1 98.88 238 ALA A N 1
ATOM 1715 C CA . ALA A 1 238 ? -10.898 -4 -5.98 1 98.88 238 ALA A CA 1
ATOM 1716 C C . ALA A 1 238 ? -11.984 -3.922 -7.055 1 98.88 238 ALA A C 1
ATOM 1718 O O . ALA A 1 238 ? -12.25 -2.846 -7.594 1 98.88 238 ALA A O 1
ATOM 1719 N N . ARG A 1 239 ? -12.547 -5.055 -7.359 1 98.56 239 ARG A N 1
ATOM 1720 C CA . ARG A 1 239 ? -13.586 -5.109 -8.383 1 98.56 239 ARG A CA 1
ATOM 1721 C C . ARG A 1 239 ? -14.766 -4.223 -8.008 1 98.56 239 ARG A C 1
ATOM 1723 O O . ARG A 1 239 ? -15.289 -3.486 -8.852 1 98.56 239 ARG A O 1
ATOM 1730 N N . GLU A 1 240 ? -15.203 -4.32 -6.797 1 98.25 240 GLU A N 1
ATOM 1731 C CA . GLU A 1 240 ? -16.344 -3.531 -6.34 1 98.25 240 GLU A CA 1
ATOM 1732 C C . GLU A 1 240 ? -16.016 -2.041 -6.316 1 98.25 240 GLU A C 1
ATOM 1734 O O . GLU A 1 240 ? -16.922 -1.2 -6.367 1 98.25 240 GLU A O 1
ATOM 1739 N N . ALA A 1 241 ? -14.742 -1.753 -6.227 1 98.12 241 ALA A N 1
ATOM 1740 C CA . ALA A 1 241 ? -14.305 -0.359 -6.293 1 98.12 241 ALA A CA 1
ATOM 1741 C C . ALA A 1 241 ? -14.211 0.118 -7.738 1 98.12 241 ALA A C 1
ATOM 1743 O O . ALA A 1 241 ? -13.914 1.287 -7.992 1 98.12 241 ALA A O 1
ATOM 1744 N N . GLY A 1 242 ? -14.375 -0.807 -8.719 1 97.69 242 GLY A N 1
ATOM 1745 C CA . GLY A 1 242 ? -14.5 -0.409 -10.117 1 97.69 242 GLY A CA 1
ATOM 1746 C C . GLY A 1 242 ? -13.32 -0.83 -10.969 1 97.69 242 GLY A C 1
ATOM 1747 O O . GLY A 1 242 ? -13.273 -0.543 -12.164 1 97.69 242 GLY A O 1
ATOM 1748 N N . ALA A 1 243 ? -12.375 -1.528 -10.406 1 98.75 243 ALA A N 1
ATOM 1749 C CA . ALA A 1 243 ? -11.172 -1.891 -11.141 1 98.75 243 ALA A CA 1
ATOM 1750 C C . ALA A 1 243 ? -11.328 -3.252 -11.812 1 98.75 243 ALA A C 1
ATOM 1752 O O . ALA A 1 243 ? -12 -4.141 -11.281 1 98.75 243 ALA A O 1
ATOM 1753 N N . PHE A 1 244 ? -10.742 -3.428 -12.984 1 98.81 244 PHE A N 1
ATOM 1754 C CA . PHE A 1 244 ? -10.57 -4.734 -13.609 1 98.81 244 PHE A CA 1
ATOM 1755 C C . PHE A 1 244 ? -9.523 -5.555 -12.875 1 98.81 244 PHE A C 1
ATOM 1757 O O . PHE A 1 244 ? -8.461 -5.039 -12.516 1 98.81 244 PHE A O 1
ATOM 1764 N N . VAL A 1 245 ? -9.797 -6.789 -12.586 1 98.88 245 VAL A N 1
ATOM 1765 C CA . VAL A 1 245 ? -8.914 -7.613 -11.766 1 98.88 245 VAL A CA 1
ATOM 1766 C C . VAL A 1 245 ? -8.188 -8.625 -12.648 1 98.88 245 VAL A C 1
ATOM 1768 O O . VAL A 1 245 ? -8.82 -9.344 -13.43 1 98.88 245 VAL A O 1
ATOM 1771 N N . ILE A 1 246 ? -6.887 -8.695 -12.5 1 98.88 246 ILE A N 1
ATOM 1772 C CA . ILE A 1 246 ? -6.055 -9.711 -13.141 1 98.88 246 ILE A CA 1
ATOM 1773 C C . ILE A 1 246 ? -5.438 -10.609 -12.07 1 98.88 246 ILE A C 1
ATOM 1775 O O . ILE A 1 246 ? -4.715 -10.133 -11.195 1 98.88 246 ILE A O 1
ATOM 1779 N N . LEU A 1 247 ? -5.738 -11.836 -12.125 1 98.88 247 LEU A N 1
ATOM 1780 C CA . LEU A 1 247 ? -5.074 -12.82 -11.281 1 98.88 247 LEU A CA 1
ATOM 1781 C C . LEU A 1 247 ? -3.832 -13.383 -11.961 1 98.88 247 LEU A C 1
ATOM 1783 O O . LEU A 1 247 ? -3.922 -13.945 -13.055 1 98.88 247 LEU A O 1
ATOM 1787 N N . ALA A 1 248 ? -2.707 -13.203 -11.297 1 98.38 248 ALA A N 1
ATOM 1788 C CA . ALA A 1 248 ? -1.422 -13.508 -11.922 1 98.38 248 ALA A CA 1
ATOM 1789 C C . ALA A 1 248 ? -0.625 -14.5 -11.078 1 98.38 248 ALA A C 1
ATOM 1791 O O . ALA A 1 248 ? 0.425 -14.156 -10.531 1 98.38 248 ALA A O 1
ATOM 1792 N N . GLY A 1 249 ? -1.039 -15.781 -11.031 1 96.31 249 GLY A N 1
ATOM 1793 C CA . GLY A 1 249 ? -0.346 -16.797 -10.258 1 96.31 249 GLY A CA 1
ATOM 1794 C C . GLY A 1 249 ? -0.401 -18.172 -10.898 1 96.31 249 GLY A C 1
ATOM 1795 O O . GLY A 1 249 ? -0.119 -19.188 -10.242 1 96.31 249 GLY A O 1
ATOM 1796 N N . GLY A 1 250 ? -0.813 -18.266 -12.172 1 96.69 250 GLY A N 1
ATOM 1797 C CA . GLY A 1 250 ? -0.866 -19.562 -12.852 1 96.69 250 GLY A CA 1
ATOM 1798 C C . GLY A 1 250 ? -1.991 -20.453 -12.359 1 96.69 250 GLY A C 1
ATOM 1799 O O . GLY A 1 250 ? -3.104 -19.969 -12.117 1 96.69 250 GLY A O 1
ATOM 1800 N N . THR A 1 251 ? -1.694 -21.703 -12.211 1 97.19 251 THR A N 1
ATOM 1801 C CA . THR A 1 251 ? -2.748 -22.672 -11.938 1 97.19 251 THR A CA 1
ATOM 1802 C C . THR A 1 251 ? -3.262 -22.516 -10.508 1 97.19 251 THR A C 1
ATOM 1804 O O . THR A 1 251 ? -4.41 -22.859 -10.219 1 97.19 251 THR A O 1
ATOM 1807 N N . GLN A 1 252 ? -2.426 -21.953 -9.625 1 95.69 252 GLN A N 1
ATOM 1808 C CA . GLN A 1 252 ? -2.885 -21.875 -8.242 1 95.69 252 GLN A CA 1
ATOM 1809 C C . GLN A 1 252 ? -3.955 -20.797 -8.078 1 95.69 252 GLN A C 1
ATOM 1811 O O . GLN A 1 252 ? -4.668 -20.781 -7.074 1 95.69 252 GLN A O 1
ATOM 1816 N N . MET A 1 253 ? -4.141 -19.938 -9.102 1 98.25 253 MET A N 1
ATOM 1817 C CA . MET A 1 253 ? -5.25 -18.984 -9.07 1 98.25 253 MET A CA 1
ATOM 1818 C C . MET A 1 253 ? -6.586 -19.719 -9.156 1 98.25 253 MET A C 1
ATOM 1820 O O . MET A 1 253 ? -7.633 -19.141 -8.859 1 98.25 253 MET A O 1
ATOM 1824 N N . GLY A 1 254 ? -6.551 -21 -9.531 1 98 254 GLY A N 1
ATOM 1825 C CA . GLY A 1 254 ? -7.754 -21.812 -9.461 1 98 254 GLY A CA 1
ATOM 1826 C C . GLY A 1 254 ? -8.391 -21.828 -8.086 1 98 254 GLY A C 1
ATOM 1827 O O . GLY A 1 254 ? -9.617 -21.844 -7.969 1 98 254 GLY A O 1
ATOM 1828 N N . ALA A 1 255 ? -7.586 -21.859 -7.023 1 98.56 255 ALA A N 1
ATOM 1829 C CA . ALA A 1 255 ? -8.117 -21.812 -5.664 1 98.56 255 ALA A CA 1
ATOM 1830 C C . ALA A 1 255 ? -8.859 -20.5 -5.406 1 98.56 255 ALA A C 1
ATOM 1832 O O . ALA A 1 255 ? -9.914 -20.5 -4.762 1 98.56 255 ALA A O 1
ATOM 1833 N N . VAL A 1 256 ? -8.312 -19.375 -5.918 1 98.88 256 VAL A N 1
ATOM 1834 C CA . VAL A 1 256 ? -8.945 -18.062 -5.773 1 98.88 256 VAL A CA 1
ATOM 1835 C C . VAL A 1 256 ? -10.289 -18.062 -6.492 1 98.88 256 VAL A C 1
ATOM 1837 O O . VAL A 1 256 ? -11.305 -17.656 -5.922 1 98.88 256 VAL A O 1
ATOM 1840 N N . LEU A 1 257 ? -10.305 -18.594 -7.699 1 98.62 257 LEU A N 1
ATOM 1841 C CA . LEU A 1 257 ? -11.531 -18.672 -8.492 1 98.62 257 LEU A CA 1
ATOM 1842 C C . LEU A 1 257 ? -12.57 -19.547 -7.797 1 98.62 257 LEU A C 1
ATOM 1844 O O . LEU A 1 257 ? -13.75 -19.203 -7.77 1 98.62 257 LEU A O 1
ATOM 1848 N N . ALA A 1 258 ? -12.117 -20.656 -7.238 1 98.56 258 ALA A N 1
ATOM 1849 C CA . ALA A 1 258 ? -13.031 -21.562 -6.555 1 98.56 258 ALA A CA 1
ATOM 1850 C C . ALA A 1 258 ? -13.688 -20.891 -5.352 1 98.56 258 ALA A C 1
ATOM 1852 O O . ALA A 1 258 ? -14.898 -21 -5.148 1 98.56 258 ALA A O 1
ATOM 1853 N N . ILE A 1 259 ? -12.875 -20.188 -4.574 1 98.88 259 ILE A N 1
ATOM 1854 C CA . ILE A 1 259 ? -13.391 -19.484 -3.408 1 98.88 259 ILE A CA 1
ATOM 1855 C C . ILE A 1 259 ? -14.422 -18.453 -3.846 1 98.88 259 ILE A C 1
ATOM 1857 O O . ILE A 1 259 ? -15.539 -18.406 -3.312 1 98.88 259 ILE A O 1
ATOM 1861 N N . LEU A 1 260 ? -14.117 -17.672 -4.855 1 98.81 260 LEU A N 1
ATOM 1862 C CA . LEU A 1 260 ? -15.008 -16.625 -5.332 1 98.81 260 LEU A CA 1
ATOM 1863 C C . LEU A 1 260 ? -16.297 -17.203 -5.91 1 98.81 260 LEU A C 1
ATOM 1865 O O . LEU A 1 260 ? -17.375 -16.672 -5.691 1 98.81 260 LEU A O 1
ATOM 1869 N N . SER A 1 261 ? -16.125 -18.297 -6.668 1 98.38 261 SER A N 1
ATOM 1870 C CA . SER A 1 261 ? -17.281 -18.938 -7.266 1 98.38 261 SER A CA 1
ATOM 1871 C C . SER A 1 261 ? -18.25 -19.438 -6.191 1 98.38 261 SER A C 1
ATOM 1873 O O . SER A 1 261 ? -19.453 -19.188 -6.258 1 98.38 261 SER A O 1
ATOM 1875 N N . ARG A 1 262 ? -17.781 -20.094 -5.184 1 98.25 262 ARG A N 1
ATOM 1876 C CA . ARG A 1 262 ? -18.625 -20.688 -4.148 1 98.25 262 ARG A CA 1
ATOM 1877 C C . ARG A 1 262 ? -19.234 -19.609 -3.258 1 98.25 262 ARG A C 1
ATOM 1879 O O . ARG A 1 262 ? -20.328 -19.781 -2.711 1 98.25 262 ARG A O 1
ATOM 1886 N N . LEU A 1 263 ? -18.547 -18.453 -3.145 1 98.56 263 LEU A N 1
ATOM 1887 C CA . LEU A 1 263 ? -19.078 -17.344 -2.367 1 98.56 263 LEU A CA 1
ATOM 1888 C C . LEU A 1 263 ? -20.078 -16.547 -3.188 1 98.56 263 LEU A C 1
ATOM 1890 O O . LEU A 1 263 ? -20.719 -15.625 -2.666 1 98.56 263 LEU A O 1
ATOM 1894 N N . GLY A 1 264 ? -20.172 -16.844 -4.477 1 98.19 264 GLY A N 1
ATOM 1895 C CA . GLY A 1 264 ? -21.047 -16.078 -5.359 1 98.19 264 GLY A CA 1
ATOM 1896 C C . GLY A 1 264 ? -20.516 -14.703 -5.676 1 98.19 264 GLY A C 1
ATOM 1897 O O . GLY A 1 264 ? -21.281 -13.766 -5.906 1 98.19 264 GLY A O 1
ATOM 1898 N N . MET A 1 265 ? -19.188 -14.586 -5.684 1 98.44 265 MET A N 1
ATOM 1899 C CA . MET A 1 265 ? -18.594 -13.25 -5.805 1 98.44 265 MET A CA 1
ATOM 1900 C C . MET A 1 265 ? -17.688 -13.164 -7.035 1 98.44 265 MET A C 1
ATOM 1902 O O . MET A 1 265 ? -16.953 -12.195 -7.203 1 98.44 265 MET A O 1
ATOM 1906 N N . LEU A 1 266 ? -17.719 -14.172 -7.891 1 98 266 LEU A N 1
ATOM 1907 C CA . LEU A 1 266 ? -16.922 -14.172 -9.109 1 98 266 LEU A CA 1
ATOM 1908 C C . LEU A 1 266 ? -17.672 -13.484 -10.25 1 98 266 LEU A C 1
ATOM 1910 O O . LEU A 1 266 ? -18.859 -13.758 -10.477 1 98 266 LEU A O 1
ATOM 1914 N N . ASP A 1 267 ? -17.016 -12.539 -10.938 1 96.12 267 ASP A N 1
ATOM 1915 C CA . ASP A 1 267 ? -17.531 -11.891 -12.141 1 96.12 267 ASP A CA 1
ATOM 1916 C C . ASP A 1 267 ? -16.547 -12.023 -13.305 1 96.12 267 ASP A C 1
ATOM 1918 O O . ASP A 1 267 ? -15.586 -11.266 -13.398 1 96.12 267 ASP A O 1
ATOM 1922 N N . PRO A 1 268 ? -16.797 -12.961 -14.211 1 94.12 268 PRO A N 1
ATOM 1923 C CA . PRO A 1 268 ? -15.859 -13.227 -15.305 1 94.12 268 PRO A CA 1
ATOM 1924 C C . PRO A 1 268 ? -15.727 -12.039 -16.266 1 94.12 268 PRO A C 1
ATOM 1926 O O . PRO A 1 268 ? -14.828 -12.023 -17.109 1 94.12 268 PRO A O 1
ATOM 1929 N N . ARG A 1 269 ? -16.625 -11.039 -16.188 1 93.81 269 ARG A N 1
ATOM 1930 C CA . ARG A 1 269 ? -16.547 -9.875 -17.062 1 93.81 269 ARG A CA 1
ATOM 1931 C C . ARG A 1 269 ? -15.531 -8.859 -16.547 1 93.81 269 ARG A C 1
ATOM 1933 O O . ARG A 1 269 ? -15.039 -8.023 -17.312 1 93.81 269 ARG A O 1
ATOM 1940 N N . SER A 1 270 ? -15.234 -8.953 -15.227 1 97.25 270 SER A N 1
ATOM 1941 C CA . SER A 1 270 ? -14.344 -7.965 -14.633 1 97.25 270 SER A CA 1
ATOM 1942 C C . SER A 1 270 ? -13.141 -8.633 -13.969 1 97.25 270 SER A C 1
ATOM 1944 O O . SER A 1 270 ? -12.484 -8.031 -13.125 1 97.25 270 SER A O 1
ATOM 1946 N N . THR A 1 271 ? -12.977 -9.883 -14.266 1 98.5 271 THR A N 1
ATOM 1947 C CA . THR A 1 271 ? -11.859 -10.648 -13.727 1 98.5 271 THR A CA 1
ATOM 1948 C C . THR A 1 271 ? -11.242 -11.539 -14.812 1 98.5 271 THR A C 1
ATOM 1950 O O . THR A 1 271 ? -11.961 -12.148 -15.602 1 98.5 271 THR A O 1
ATOM 1953 N N . ALA A 1 272 ? -9.977 -11.586 -14.914 1 98.75 272 ALA A N 1
ATOM 1954 C CA . ALA A 1 272 ? -9.258 -12.469 -15.828 1 98.75 272 ALA A CA 1
ATOM 1955 C C . ALA A 1 272 ? -8.023 -13.062 -15.156 1 98.75 272 ALA A C 1
ATOM 1957 O O . ALA A 1 272 ? -7.605 -12.602 -14.094 1 98.75 272 ALA A O 1
ATOM 1958 N N . VAL A 1 273 ? -7.512 -14.125 -15.719 1 98.75 273 VAL A N 1
ATOM 1959 C CA . VAL A 1 273 ? -6.227 -14.688 -15.328 1 98.75 273 VAL A CA 1
ATOM 1960 C C . VAL A 1 273 ? -5.172 -14.352 -16.391 1 98.75 273 VAL A C 1
ATOM 1962 O O . VAL A 1 273 ? -5.441 -14.422 -17.594 1 98.75 273 VAL A O 1
ATOM 1965 N N . ALA A 1 274 ? -4.059 -13.859 -15.969 1 98.69 274 ALA A N 1
ATOM 1966 C CA . ALA A 1 274 ? -2.893 -13.672 -16.828 1 98.69 274 ALA A CA 1
ATOM 1967 C C . ALA A 1 274 ? -1.738 -14.57 -16.391 1 98.69 274 ALA A C 1
ATOM 1969 O O . ALA A 1 274 ? -1.424 -14.656 -15.203 1 98.69 274 ALA A O 1
ATOM 1970 N N . THR A 1 275 ? -1.144 -15.289 -17.328 1 98.19 275 THR A N 1
ATOM 1971 C CA . THR A 1 275 ? -0.101 -16.25 -16.984 1 98.19 275 THR A CA 1
ATOM 1972 C C . THR A 1 275 ? 0.966 -16.297 -18.078 1 98.19 275 THR A C 1
ATOM 1974 O O . THR A 1 275 ? 0.969 -15.469 -18.984 1 98.19 275 THR A O 1
ATOM 1977 N N . THR A 1 276 ? 1.958 -17.188 -17.906 1 97.69 276 THR A N 1
ATOM 1978 C CA . THR A 1 276 ? 3.066 -17.359 -18.844 1 97.69 276 THR A CA 1
ATOM 1979 C C . THR A 1 276 ? 2.75 -18.422 -19.875 1 97.69 276 THR A C 1
ATOM 1981 O O . THR A 1 276 ? 1.848 -19.25 -19.688 1 97.69 276 THR A O 1
ATOM 1984 N N . LYS A 1 277 ? 3.449 -18.438 -20.969 1 96.19 277 LYS A N 1
ATOM 1985 C CA . LYS A 1 277 ? 3.303 -19.5 -21.953 1 96.19 277 LYS A CA 1
ATOM 1986 C C . LYS A 1 277 ? 3.705 -20.859 -21.359 1 96.19 277 LYS A C 1
ATOM 1988 O O . LYS A 1 277 ? 3.17 -21.891 -21.766 1 96.19 277 LYS A O 1
ATOM 1993 N N . TRP A 1 278 ? 4.629 -20.828 -20.391 1 95.75 278 TRP A N 1
ATOM 1994 C CA . TRP A 1 278 ? 5.105 -22.062 -19.766 1 95.75 278 TRP A CA 1
ATOM 1995 C C . TRP A 1 278 ? 3.984 -22.766 -19.016 1 95.75 278 TRP A C 1
ATOM 1997 O O . TRP A 1 278 ? 3.934 -24 -18.969 1 95.75 278 TRP A O 1
ATOM 2007 N N . ILE A 1 279 ? 3.076 -21.984 -18.422 1 96.19 279 ILE A N 1
ATOM 2008 C CA . ILE A 1 279 ? 1.899 -22.531 -17.75 1 96.19 279 ILE A CA 1
ATOM 2009 C C . ILE A 1 279 ? 0.842 -22.891 -18.797 1 96.19 279 ILE A C 1
ATOM 2011 O O . ILE A 1 279 ? 0.258 -23.984 -18.734 1 96.19 279 ILE A O 1
ATOM 2015 N N . ALA A 1 280 ? 0.604 -22.047 -19.75 1 96.12 280 ALA A N 1
ATOM 2016 C CA . ALA A 1 280 ? -0.456 -22.219 -20.75 1 96.12 280 ALA A CA 1
ATOM 2017 C C . ALA A 1 280 ? -0.232 -23.469 -21.578 1 96.12 280 ALA A C 1
ATOM 2019 O O . ALA A 1 280 ? -1.189 -24.141 -21.984 1 96.12 280 ALA A O 1
ATOM 2020 N N . LEU A 1 281 ? 1.029 -23.797 -21.75 1 93 281 LEU A N 1
ATOM 2021 C CA . LEU A 1 281 ? 1.356 -24.891 -22.656 1 93 281 LEU A CA 1
ATOM 2022 C C . LEU A 1 281 ? 1.911 -26.078 -21.891 1 93 281 LEU A C 1
ATOM 2024 O O . LEU A 1 281 ? 2.447 -27.016 -22.484 1 93 281 LEU A O 1
ATOM 2028 N N . ASP A 1 282 ? 1.798 -26.016 -20.609 1 91.5 282 ASP A N 1
ATOM 2029 C CA . ASP A 1 282 ? 2.303 -27.094 -19.766 1 91.5 282 ASP A CA 1
ATOM 2030 C C . ASP A 1 282 ? 1.486 -28.359 -19.969 1 91.5 282 ASP A C 1
ATOM 2032 O O . ASP A 1 282 ? 0.28 -28.375 -19.719 1 91.5 282 ASP A O 1
ATOM 2036 N N . ARG A 1 283 ? 2.105 -29.469 -20.297 1 87.56 283 ARG A N 1
ATOM 2037 C CA . ARG A 1 283 ? 1.415 -30.719 -20.578 1 87.56 283 ARG A CA 1
ATOM 2038 C C . ARG A 1 283 ? 1.074 -31.453 -19.281 1 87.56 283 ARG A C 1
ATOM 2040 O O . ARG A 1 283 ? 0.19 -32.312 -19.266 1 87.56 283 ARG A O 1
ATOM 2047 N N . GLY A 1 284 ? 1.812 -31.078 -18.25 1 86.69 284 GLY A N 1
ATOM 2048 C CA . GLY A 1 284 ? 1.582 -31.75 -16.969 1 86.69 284 GLY A CA 1
ATOM 2049 C C . GLY A 1 284 ? 0.498 -31.078 -16.141 1 86.69 284 GLY A C 1
ATOM 2050 O O . GLY A 1 284 ? 0.198 -31.531 -15.031 1 86.69 284 GLY A O 1
ATOM 2051 N N . SER A 1 285 ? -0.043 -30 -16.625 1 91.38 285 SER A N 1
ATOM 2052 C CA . SER A 1 285 ? -1.121 -29.266 -15.969 1 91.38 285 SER A CA 1
ATOM 2053 C C . SER A 1 285 ? -2.109 -28.719 -17 1 91.38 285 SER A C 1
ATOM 2055 O O . SER A 1 285 ? -1.981 -28.984 -18.188 1 91.38 285 SER A O 1
ATOM 2057 N N . SER A 1 286 ? -3.139 -28.031 -16.516 1 95.25 286 SER A N 1
ATOM 2058 C CA . SER A 1 286 ? -4.102 -27.453 -17.453 1 95.25 286 SER A CA 1
ATOM 2059 C C . SER A 1 286 ? -4.84 -26.266 -16.828 1 95.25 286 SER A C 1
ATOM 2061 O O . SER A 1 286 ? -5.891 -26.453 -16.203 1 95.25 286 SER A O 1
ATOM 2063 N N . ILE A 1 287 ? -4.344 -25.109 -17.109 1 96.56 287 ILE A N 1
ATOM 2064 C CA . ILE A 1 287 ? -5.023 -23.922 -16.609 1 96.56 287 ILE A CA 1
ATOM 2065 C C . ILE A 1 287 ? -6.371 -23.766 -17.297 1 96.56 287 ILE A C 1
ATOM 2067 O O . ILE A 1 287 ? -7.34 -23.297 -16.688 1 96.56 287 ILE A O 1
ATOM 2071 N N . ARG A 1 288 ? -6.492 -24.188 -18.547 1 96 288 ARG A N 1
ATOM 2072 C CA . ARG A 1 288 ? -7.762 -24.172 -19.266 1 96 288 ARG A CA 1
ATOM 2073 C C . ARG A 1 288 ? -8.781 -25.078 -18.578 1 96 288 ARG A C 1
ATOM 2075 O O . ARG A 1 288 ? -9.938 -24.688 -18.406 1 96 288 ARG A O 1
ATOM 2082 N N . GLY A 1 289 ? -8.344 -26.25 -18.234 1 96.12 289 GLY A N 1
ATOM 2083 C CA . GLY A 1 289 ? -9.227 -27.188 -17.562 1 96.12 289 GLY A CA 1
ATOM 2084 C C . GLY A 1 289 ? -9.742 -26.672 -16.234 1 96.12 289 GLY A C 1
ATOM 2085 O O . GLY A 1 289 ? -10.914 -26.859 -15.898 1 96.12 289 GLY A O 1
ATOM 2086 N N . ILE A 1 290 ? -8.867 -26 -15.5 1 96.81 290 ILE A N 1
ATOM 2087 C CA . ILE A 1 290 ? -9.234 -25.422 -14.211 1 96.81 290 ILE A CA 1
ATOM 2088 C C . ILE A 1 290 ? -10.328 -24.375 -14.406 1 96.81 290 ILE A C 1
ATOM 2090 O O . ILE A 1 290 ? -11.367 -24.422 -13.742 1 96.81 290 ILE A O 1
ATOM 2094 N N . VAL A 1 291 ? -10.117 -23.484 -15.344 1 96.44 291 VAL A N 1
ATOM 2095 C CA . VAL A 1 291 ? -11.047 -22.375 -15.555 1 96.44 291 VAL A CA 1
ATOM 2096 C C . VAL A 1 291 ? -12.367 -22.906 -16.109 1 96.44 291 VAL A C 1
ATOM 2098 O O . VAL A 1 291 ? -13.438 -22.453 -15.711 1 96.44 291 VAL A O 1
ATOM 2101 N N . GLU A 1 292 ? -12.32 -23.906 -16.953 1 94.69 292 GLU A N 1
ATOM 2102 C CA . GLU A 1 292 ? -13.539 -24.516 -17.5 1 94.69 292 GLU A CA 1
ATOM 2103 C C . GLU A 1 292 ? -14.375 -25.156 -16.406 1 94.69 292 GLU A C 1
ATOM 2105 O O . GLU A 1 292 ? -15.609 -25.141 -16.469 1 94.69 292 GLU A O 1
ATOM 2110 N N . SER A 1 293 ? -13.75 -25.656 -15.445 1 94.75 293 SER A N 1
ATOM 2111 C CA . SER A 1 293 ? -14.43 -26.359 -14.359 1 94.75 293 SER A CA 1
ATOM 2112 C C . SER A 1 293 ? -15.016 -25.359 -13.359 1 94.75 293 SER A C 1
ATOM 2114 O O . SER A 1 293 ? -16.094 -25.609 -12.797 1 94.75 293 SER A O 1
ATOM 2116 N N . ILE A 1 294 ? -14.406 -24.281 -13.141 1 96.31 294 ILE A N 1
ATOM 2117 C CA . ILE A 1 294 ? -14.75 -23.422 -12.016 1 96.31 294 ILE A CA 1
ATOM 2118 C C . ILE A 1 294 ? -15.492 -22.188 -12.516 1 96.31 294 ILE A C 1
ATOM 2120 O O . ILE A 1 294 ? -16.469 -21.734 -11.891 1 96.31 294 ILE A O 1
ATOM 2124 N N . ALA A 1 295 ? -14.992 -21.625 -13.609 1 94.5 295 ALA A N 1
ATOM 2125 C CA . ALA A 1 295 ? -15.5 -20.359 -14.125 1 94.5 295 ALA A CA 1
ATOM 2126 C C . ALA A 1 295 ? -15.555 -20.359 -15.648 1 94.5 295 ALA A C 1
ATOM 2128 O O . ALA A 1 295 ? -14.867 -19.578 -16.312 1 94.5 295 ALA A O 1
ATOM 2129 N N . PRO A 1 296 ? -16.453 -21.141 -16.156 1 93.5 296 PRO A N 1
ATOM 2130 C CA . PRO A 1 296 ? -16.531 -21.188 -17.609 1 93.5 296 PRO A CA 1
ATOM 2131 C C . PRO A 1 296 ? -16.75 -19.797 -18.219 1 93.5 296 PRO A C 1
ATOM 2133 O O . PRO A 1 296 ? -17.578 -19.031 -17.734 1 93.5 296 PRO A O 1
ATOM 2136 N N . GLY A 1 297 ? -15.945 -19.406 -19.188 1 93.31 297 GLY A N 1
ATOM 2137 C CA . GLY A 1 297 ? -16.078 -18.125 -19.859 1 93.31 297 GLY A CA 1
ATOM 2138 C C . GLY A 1 297 ? -15.07 -17.109 -19.406 1 93.31 297 GLY A C 1
ATOM 2139 O O . GLY A 1 297 ? -14.875 -16.078 -20.047 1 93.31 297 GLY A O 1
ATOM 2140 N N . LEU A 1 298 ? -14.484 -17.344 -18.25 1 97.69 298 LEU A N 1
ATOM 2141 C CA . LEU A 1 298 ? -13.453 -16.422 -17.781 1 97.69 298 LEU A CA 1
ATOM 2142 C C . LEU A 1 298 ? -12.25 -16.422 -18.719 1 97.69 298 LEU A C 1
ATOM 2144 O O . LEU A 1 298 ? -11.836 -17.484 -19.188 1 97.69 298 LEU A O 1
ATOM 2148 N N . THR A 1 299 ? -11.734 -15.258 -19 1 98.44 299 THR A N 1
ATOM 2149 C CA . THR A 1 299 ? -10.609 -15.117 -19.922 1 98.44 299 THR A CA 1
ATOM 2150 C C . THR A 1 299 ? -9.297 -15.469 -19.234 1 98.44 299 THR A C 1
ATOM 2152 O O . THR A 1 299 ? -9.047 -15.031 -18.109 1 98.44 299 THR A O 1
ATOM 2155 N N . VAL A 1 300 ? -8.539 -16.344 -19.844 1 98.5 300 VAL A N 1
ATOM 2156 C CA . VAL A 1 300 ? -7.148 -16.609 -19.484 1 98.5 300 VAL A CA 1
ATOM 2157 C C . VAL A 1 300 ? -6.23 -16.125 -20.609 1 98.5 300 VAL A C 1
ATOM 2159 O O . VAL A 1 300 ? -6.285 -16.625 -21.719 1 98.5 300 VAL A O 1
ATOM 2162 N N . ALA A 1 301 ? -5.438 -15.109 -20.312 1 98.62 301 ALA A N 1
ATOM 2163 C CA . ALA A 1 301 ? -4.461 -14.578 -21.25 1 98.62 301 ALA A CA 1
ATOM 2164 C C . ALA A 1 301 ? -3.053 -15.062 -20.922 1 98.62 301 ALA A C 1
ATOM 2166 O O . ALA A 1 301 ? -2.662 -15.078 -19.75 1 98.62 301 ALA A O 1
ATOM 2167 N N . ALA A 1 302 ? -2.303 -15.453 -21.922 1 98.38 302 ALA A N 1
ATOM 2168 C CA . ALA A 1 302 ? -0.932 -15.914 -21.719 1 98.38 302 ALA A CA 1
ATOM 2169 C C . ALA A 1 302 ? 0.055 -15.086 -22.531 1 98.38 302 ALA A C 1
ATOM 2171 O O . ALA A 1 302 ? -0.223 -14.727 -23.672 1 98.38 302 ALA A O 1
ATOM 2172 N N . ALA A 1 303 ? 1.145 -14.781 -21.891 1 98.19 303 ALA A N 1
ATOM 2173 C CA . ALA A 1 303 ? 2.217 -14.062 -22.562 1 98.19 303 ALA A CA 1
ATOM 2174 C C . ALA A 1 303 ? 3.025 -14.992 -23.469 1 98.19 303 ALA A C 1
ATOM 2176 O O . ALA A 1 303 ? 3.557 -16 -23 1 98.19 303 ALA A O 1
ATOM 2177 N N . GLY A 1 304 ? 3.127 -14.664 -24.75 1 96.38 304 GLY A N 1
ATOM 2178 C CA . GLY A 1 304 ? 3.965 -15.422 -25.672 1 96.38 304 GLY A CA 1
ATOM 2179 C C . GLY A 1 304 ? 5.434 -15.047 -25.578 1 96.38 304 GLY A C 1
ATOM 2180 O O . GLY A 1 304 ? 6.117 -14.953 -26.609 1 96.38 304 GLY A O 1
ATOM 2181 N N . PHE A 1 305 ? 5.918 -14.703 -24.438 1 96.88 305 PHE A N 1
ATOM 2182 C CA . PHE A 1 305 ? 7.297 -14.32 -24.141 1 96.88 305 PHE A CA 1
ATOM 2183 C C . PHE A 1 305 ? 8.164 -15.555 -23.953 1 96.88 305 PHE A C 1
ATOM 2185 O O . PHE A 1 305 ? 7.734 -16.531 -23.328 1 96.88 305 PHE A O 1
ATOM 2192 N N . SER A 1 306 ? 9.406 -15.492 -24.484 1 95.81 306 SER A N 1
ATOM 2193 C CA . SER A 1 306 ? 10.328 -16.625 -24.406 1 95.81 306 SER A CA 1
ATOM 2194 C C . SER A 1 306 ? 11.703 -16.188 -23.922 1 95.81 306 SER A C 1
ATOM 2196 O O . SER A 1 306 ? 12.148 -15.07 -24.219 1 95.81 306 SER A O 1
ATOM 2198 N N . LEU A 1 307 ? 12.328 -17.078 -23.172 1 96.88 307 LEU A N 1
ATOM 2199 C CA . LEU A 1 307 ? 13.688 -16.828 -22.688 1 96.88 307 LEU A CA 1
ATOM 2200 C C . LEU A 1 307 ? 14.688 -17.703 -23.438 1 96.88 307 LEU A C 1
ATOM 2202 O O . LEU A 1 307 ? 15.859 -17.781 -23.062 1 96.88 307 LEU A O 1
ATOM 2206 N N . GLU A 1 308 ? 14.281 -18.328 -24.5 1 95 308 GLU A N 1
ATOM 2207 C CA . GLU A 1 308 ? 15.117 -19.25 -25.266 1 95 308 GLU A CA 1
ATOM 2208 C C . GLU A 1 308 ? 16.344 -18.547 -25.828 1 95 308 GLU A C 1
ATOM 2210 O O . GLU A 1 308 ? 17.422 -19.141 -25.922 1 95 308 GLU A O 1
ATOM 2215 N N . GLY A 1 309 ? 16.266 -17.312 -26.109 1 95 309 GLY A N 1
ATOM 2216 C CA . GLY A 1 309 ? 17.344 -16.562 -26.734 1 95 309 GLY A CA 1
ATOM 2217 C C . GLY A 1 309 ? 18.25 -15.859 -25.719 1 95 309 GLY A C 1
ATOM 2218 O O . GLY A 1 309 ? 19.156 -15.125 -26.094 1 95 309 GLY A O 1
ATOM 2219 N N . SER A 1 310 ? 18.031 -16.094 -24.516 1 96.88 310 SER A N 1
ATOM 2220 C CA . SER A 1 310 ? 18.812 -15.398 -23.5 1 96.88 310 SER A CA 1
ATOM 2221 C C . SER A 1 310 ? 20.266 -15.859 -23.484 1 96.88 310 SER A C 1
ATOM 2223 O O . SER A 1 310 ? 20.547 -17.047 -23.719 1 96.88 310 SER A O 1
ATOM 2225 N N . ARG A 1 311 ? 21.203 -14.969 -23.188 1 96.06 311 ARG A N 1
ATOM 2226 C CA . ARG A 1 311 ? 22.625 -15.305 -23.062 1 96.06 311 ARG A CA 1
ATOM 2227 C C . ARG A 1 311 ? 22.875 -16.047 -21.75 1 96.06 311 ARG A C 1
ATOM 2229 O O . ARG A 1 311 ? 23.953 -16.625 -21.562 1 96.06 311 ARG A O 1
ATOM 2236 N N . TYR A 1 312 ? 21.922 -16.047 -20.812 1 94.25 312 TYR A N 1
ATOM 2237 C CA . TYR A 1 312 ? 22.094 -16.688 -19.516 1 94.25 312 TYR A CA 1
ATOM 2238 C C . TYR A 1 312 ? 21.422 -18.047 -19.484 1 94.25 312 TYR A C 1
ATOM 2240 O O . TYR A 1 312 ? 20.219 -18.156 -19.734 1 94.25 312 TYR A O 1
ATOM 2248 N N . ARG A 1 313 ? 22.109 -19.062 -19.125 1 92.94 313 ARG A N 1
ATOM 2249 C CA . ARG A 1 313 ? 21.578 -20.422 -19.047 1 92.94 313 ARG A CA 1
ATOM 2250 C C . ARG A 1 313 ? 20.438 -20.5 -18.031 1 92.94 313 ARG A C 1
ATOM 2252 O O . ARG A 1 313 ? 19.438 -21.172 -18.266 1 92.94 313 ARG A O 1
ATOM 2259 N N . GLY A 1 314 ? 20.625 -19.844 -16.859 1 90.88 314 GLY A N 1
ATOM 2260 C CA . GLY A 1 314 ? 19.594 -19.859 -15.828 1 90.88 314 GLY A CA 1
ATOM 2261 C C . GLY A 1 314 ? 18.234 -19.406 -16.328 1 90.88 314 GLY A C 1
ATOM 2262 O O . GLY A 1 314 ? 17.203 -19.984 -15.961 1 90.88 314 GLY A O 1
ATOM 2263 N N . LEU A 1 315 ? 18.25 -18.438 -17.172 1 94.75 315 LEU A N 1
ATOM 2264 C CA . LEU A 1 315 ? 17 -17.938 -17.734 1 94.75 315 LEU A CA 1
ATOM 2265 C C . LEU A 1 315 ? 16.453 -18.891 -18.781 1 94.75 315 LEU A C 1
ATOM 2267 O O . LEU A 1 315 ? 15.234 -19.109 -18.844 1 94.75 315 LEU A O 1
ATOM 2271 N N . ARG A 1 316 ? 17.281 -19.547 -19.516 1 95.5 316 ARG A N 1
ATOM 2272 C CA . ARG A 1 316 ? 16.828 -20.484 -20.562 1 95.5 316 ARG A CA 1
ATOM 2273 C C . ARG A 1 316 ? 16.172 -21.719 -19.938 1 95.5 316 ARG A C 1
ATOM 2275 O O . ARG A 1 316 ? 15.391 -22.406 -20.594 1 95.5 316 ARG A O 1
ATOM 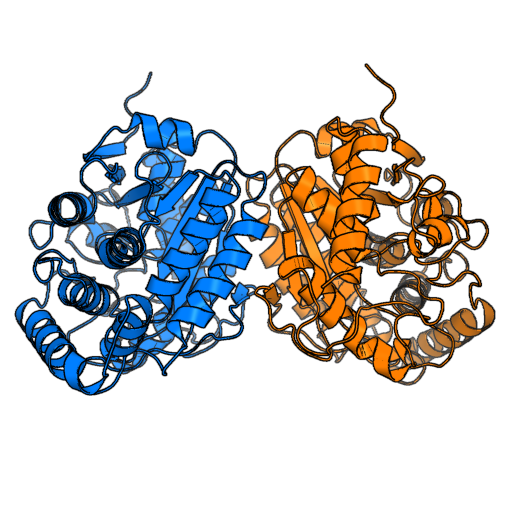2282 N N . MET A 1 317 ? 16.422 -21.938 -18.719 1 92.5 317 MET A N 1
ATOM 2283 C CA . MET A 1 317 ? 15.891 -23.125 -18.062 1 92.5 317 MET A CA 1
ATOM 2284 C C . MET A 1 317 ? 14.383 -23.016 -17.859 1 92.5 317 MET A C 1
ATOM 2286 O O . MET A 1 317 ? 13.703 -24.016 -17.625 1 92.5 317 MET A O 1
ATOM 2290 N N . TYR A 1 318 ? 13.844 -21.781 -17.906 1 93.06 318 TYR A N 1
ATOM 2291 C CA . TYR A 1 318 ? 12.391 -21.625 -17.891 1 93.06 318 TYR A CA 1
ATOM 2292 C C . TYR A 1 318 ? 11.75 -22.391 -19.047 1 93.06 318 TYR A C 1
ATOM 2294 O O . TYR A 1 318 ? 10.672 -22.969 -18.906 1 93.06 318 TYR A O 1
ATOM 2302 N N . GLU A 1 319 ? 12.461 -22.438 -20.172 1 93.88 319 GLU A N 1
ATOM 2303 C CA . GLU A 1 319 ? 11.969 -23.094 -21.375 1 93.88 319 GLU A CA 1
ATOM 2304 C C . GLU A 1 319 ? 11.984 -24.625 -21.219 1 93.88 319 GLU A C 1
ATOM 2306 O O . GLU A 1 319 ? 11.328 -25.328 -21.984 1 93.88 319 GLU A O 1
ATOM 2311 N N . GLU A 1 320 ? 12.688 -25.031 -20.203 1 89.81 320 GLU A N 1
ATOM 2312 C CA . GLU A 1 320 ? 12.781 -26.469 -19.953 1 89.81 320 GLU A CA 1
ATOM 2313 C C . GLU A 1 320 ? 11.727 -26.906 -18.938 1 89.81 320 GLU A C 1
ATOM 2315 O O . GLU A 1 320 ? 11.633 -28.094 -18.609 1 89.81 320 GLU A O 1
ATOM 2320 N N . GLY A 1 321 ? 10.984 -25.922 -18.438 1 87.12 321 GLY A N 1
ATOM 2321 C CA . GLY A 1 321 ? 9.867 -26.266 -17.578 1 87.12 321 GLY A CA 1
ATOM 2322 C C . GLY A 1 321 ? 10.141 -25.953 -16.109 1 87.12 321 GLY A C 1
ATOM 2323 O O . GLY A 1 321 ? 9.359 -26.344 -15.242 1 87.12 321 GLY A O 1
ATOM 2324 N N . TYR A 1 322 ? 11.312 -25.25 -15.922 1 85 322 TYR A N 1
ATOM 2325 C CA . TYR A 1 322 ? 11.586 -24.812 -14.555 1 85 322 TYR A CA 1
ATOM 2326 C C . TYR A 1 322 ? 10.938 -23.469 -14.266 1 85 322 TYR A C 1
ATOM 2328 O O . TYR A 1 322 ? 10.844 -22.609 -15.156 1 85 322 TYR A O 1
ATOM 2336 N N . ALA A 1 323 ? 10.609 -23.219 -13.008 1 79.5 323 ALA A N 1
ATOM 2337 C CA . ALA A 1 323 ? 10.047 -21.938 -12.562 1 79.5 323 ALA A CA 1
ATOM 2338 C C . ALA A 1 323 ? 9.055 -21.391 -13.586 1 79.5 323 ALA A C 1
ATOM 2340 O O . ALA A 1 323 ? 9.445 -20.766 -14.57 1 79.5 323 ALA A O 1
ATOM 2341 N N . LYS A 1 324 ? 7.805 -21.734 -13.648 1 86.69 324 LYS A N 1
ATOM 2342 C CA . LYS A 1 324 ? 6.828 -21.469 -14.695 1 86.69 324 LYS A CA 1
ATOM 2343 C C . LYS A 1 324 ? 6.035 -20.203 -14.406 1 86.69 324 LYS A C 1
ATOM 2345 O O . LYS A 1 324 ? 5.578 -19.516 -15.328 1 86.69 324 LYS A O 1
ATOM 2350 N N . GLU A 1 325 ? 5.902 -19.891 -13.234 1 92.62 325 GLU A N 1
ATOM 2351 C CA . GLU A 1 325 ? 5.051 -18.797 -12.812 1 92.62 325 GLU A CA 1
ATOM 2352 C C . GLU A 1 325 ? 5.312 -18.422 -11.352 1 92.62 325 GLU A C 1
ATOM 2354 O O . GLU A 1 325 ? 5.805 -19.25 -10.578 1 92.62 325 GLU A O 1
ATOM 2359 N N . GLY A 1 326 ? 5.082 -17.156 -10.984 1 95.38 326 GLY A N 1
ATOM 2360 C CA . GLY A 1 326 ? 5.188 -16.672 -9.617 1 95.38 326 GLY A CA 1
ATOM 2361 C C . GLY A 1 326 ? 5.512 -15.195 -9.516 1 95.38 326 GLY A C 1
ATOM 2362 O O . GLY A 1 326 ? 6 -14.602 -10.477 1 95.38 326 GLY A O 1
ATOM 2363 N N . VAL A 1 327 ? 5.16 -14.695 -8.43 1 97.5 327 VAL A N 1
ATOM 2364 C CA . VAL A 1 327 ? 5.488 -13.32 -8.07 1 97.5 327 VAL A CA 1
ATOM 2365 C C . VAL A 1 327 ? 4.891 -12.359 -9.094 1 97.5 327 VAL A C 1
ATOM 2367 O O . VAL A 1 327 ? 5.449 -11.289 -9.359 1 97.5 327 VAL A O 1
ATOM 2370 N N . GLY A 1 328 ? 3.877 -12.789 -9.82 1 98.38 328 GLY A N 1
ATOM 2371 C CA . GLY A 1 328 ? 3.166 -11.914 -10.742 1 98.38 328 GLY A CA 1
ATOM 2372 C C . GLY A 1 328 ? 3.799 -11.859 -12.125 1 98.38 328 GLY A C 1
ATOM 2373 O O . GLY A 1 328 ? 3.482 -10.977 -12.922 1 98.38 328 GLY A O 1
ATOM 2374 N N . ALA A 1 329 ? 4.699 -12.82 -12.492 1 98.31 329 ALA A N 1
ATOM 2375 C CA . ALA A 1 329 ? 5.453 -12.781 -13.742 1 98.31 329 ALA A CA 1
ATOM 2376 C C . ALA A 1 329 ? 4.516 -12.766 -14.945 1 98.31 329 ALA A C 1
ATOM 2378 O O . ALA A 1 329 ? 4.629 -11.898 -15.82 1 98.31 329 ALA A O 1
ATOM 2379 N N . GLY A 1 330 ? 3.555 -13.688 -14.992 1 98.38 330 GLY A N 1
ATOM 2380 C CA . GLY A 1 330 ? 2.621 -13.734 -16.109 1 98.38 330 GLY A CA 1
ATOM 2381 C C . GLY A 1 330 ? 1.807 -12.469 -16.25 1 98.38 330 GLY A C 1
ATOM 2382 O O . GLY A 1 330 ? 1.58 -11.992 -17.375 1 98.38 330 GLY A O 1
ATOM 2383 N N . GLY A 1 331 ? 1.323 -11.906 -15.117 1 98.75 331 GLY A N 1
ATOM 2384 C CA . GLY A 1 331 ? 0.564 -10.664 -15.141 1 98.75 331 GLY A CA 1
ATOM 2385 C C . GLY A 1 331 ? 1.359 -9.484 -15.664 1 98.75 331 GLY A C 1
ATOM 2386 O O . GLY A 1 331 ? 0.868 -8.719 -16.5 1 98.75 331 GLY A O 1
ATOM 2387 N N . SER A 1 332 ? 2.623 -9.305 -15.156 1 98.75 332 SER A N 1
ATOM 2388 C CA . SER A 1 332 ? 3.455 -8.188 -15.594 1 98.75 332 SER A CA 1
ATOM 2389 C C . SER A 1 332 ? 3.758 -8.281 -17.094 1 98.75 332 SER A C 1
ATOM 2391 O O . SER A 1 332 ? 3.725 -7.27 -17.797 1 98.75 332 SER A O 1
ATOM 2393 N N . LEU A 1 333 ? 3.975 -9.531 -17.594 1 98.69 333 LEU A N 1
ATOM 2394 C CA . LEU A 1 333 ? 4.266 -9.742 -19 1 98.69 333 LEU A CA 1
ATOM 2395 C C . LEU A 1 333 ? 3.051 -9.422 -19.859 1 98.69 333 LEU A C 1
ATOM 2397 O O . LEU A 1 333 ? 3.156 -8.656 -20.828 1 98.69 333 LEU A O 1
ATOM 2401 N N . VAL A 1 334 ? 1.903 -9.938 -19.516 1 98.69 334 VAL A N 1
ATOM 2402 C CA . VAL A 1 334 ? 0.691 -9.758 -20.297 1 98.69 334 VAL A CA 1
ATOM 2403 C C . VAL A 1 334 ? 0.333 -8.273 -20.359 1 98.69 334 VAL A C 1
ATOM 2405 O O . VAL A 1 334 ? 0.061 -7.734 -21.438 1 98.69 334 VAL A O 1
ATOM 2408 N N . ILE A 1 335 ? 0.383 -7.586 -19.234 1 98.44 335 ILE A N 1
ATOM 2409 C CA . ILE A 1 335 ? 0.022 -6.172 -19.172 1 98.44 335 ILE A CA 1
ATOM 2410 C C . ILE A 1 335 ? 0.97 -5.359 -20.047 1 98.44 335 ILE A C 1
ATOM 2412 O O . ILE A 1 335 ? 0.527 -4.531 -20.859 1 98.44 335 ILE A O 1
ATOM 2416 N N . SER A 1 336 ? 2.289 -5.598 -19.953 1 98.12 336 SER A N 1
ATOM 2417 C CA . SER A 1 336 ? 3.264 -4.809 -20.703 1 98.12 336 SER A CA 1
ATOM 2418 C C . SER A 1 336 ? 3.152 -5.062 -22.203 1 98.12 336 SER A C 1
ATOM 2420 O O . SER A 1 336 ? 3.23 -4.129 -23 1 98.12 336 SER A O 1
ATOM 2422 N N . LEU A 1 337 ? 2.924 -6.363 -22.562 1 97.94 337 LEU A N 1
ATOM 2423 C CA . LEU A 1 337 ? 2.797 -6.707 -23.969 1 97.94 337 LEU A CA 1
ATOM 2424 C C . LEU A 1 337 ? 1.546 -6.078 -24.578 1 97.94 337 LEU A C 1
ATOM 2426 O O . LEU A 1 337 ? 1.592 -5.527 -25.672 1 97.94 337 LEU A O 1
ATOM 2430 N N . LEU A 1 338 ? 0.465 -6.141 -23.875 1 97.25 338 LEU A N 1
ATOM 2431 C CA . LEU A 1 338 ? -0.788 -5.582 -24.375 1 97.25 338 LEU A CA 1
ATOM 2432 C C . LEU A 1 338 ? -0.702 -4.062 -24.469 1 97.25 338 LEU A C 1
ATOM 2434 O O . LEU A 1 338 ? -1.409 -3.447 -25.281 1 97.25 338 LEU A O 1
ATOM 2438 N N . ARG A 1 339 ? 0.211 -3.498 -23.688 1 95.38 339 ARG A N 1
ATOM 2439 C CA . ARG A 1 339 ? 0.351 -2.045 -23.688 1 95.38 339 ARG A CA 1
ATOM 2440 C C . ARG A 1 339 ? 1.436 -1.602 -24.656 1 95.38 339 ARG A C 1
ATOM 2442 O O . ARG A 1 339 ? 1.83 -0.434 -24.672 1 95.38 339 ARG A O 1
ATOM 2449 N N . GLY A 1 340 ? 2.062 -2.539 -25.359 1 95.12 340 GLY A N 1
ATOM 2450 C CA . GLY A 1 340 ? 2.877 -2.156 -26.5 1 95.12 340 GLY A CA 1
ATOM 2451 C C . GLY A 1 340 ? 4.344 -2.506 -26.328 1 95.12 340 GLY A C 1
ATOM 2452 O O . GLY A 1 340 ? 5.156 -2.24 -27.219 1 95.12 340 GLY A O 1
ATOM 2453 N N . ALA A 1 341 ? 4.695 -3.125 -25.203 1 96.62 341 ALA A N 1
ATOM 2454 C CA . ALA A 1 341 ? 6.082 -3.543 -25.031 1 96.62 341 ALA A CA 1
ATOM 2455 C C . ALA A 1 341 ? 6.449 -4.641 -26.031 1 96.62 341 ALA A C 1
ATOM 2457 O O . ALA A 1 341 ? 5.633 -5.523 -26.312 1 96.62 341 ALA A O 1
ATOM 2458 N N . GLY A 1 342 ? 7.719 -4.609 -26.547 1 96.06 342 GLY A N 1
ATOM 2459 C CA . GLY A 1 342 ? 8.211 -5.664 -27.422 1 96.06 342 GLY A CA 1
ATOM 2460 C C . GLY A 1 342 ? 8.883 -6.797 -26.672 1 96.06 342 GLY A C 1
ATOM 2461 O O . GLY A 1 342 ? 9.5 -6.574 -25.625 1 96.06 342 GLY A O 1
ATOM 2462 N N . VAL A 1 343 ? 8.789 -7.969 -27.219 1 96.25 343 VAL A N 1
ATOM 2463 C CA . VAL A 1 343 ? 9.367 -9.148 -26.578 1 96.25 343 VAL A CA 1
ATOM 2464 C C . VAL A 1 343 ? 10.883 -8.977 -26.438 1 96.25 343 VAL A C 1
ATOM 2466 O O . VAL A 1 343 ? 11.477 -9.414 -25.453 1 96.25 343 VAL A O 1
ATOM 2469 N N . ARG A 1 344 ? 11.531 -8.375 -27.406 1 96.44 344 ARG A N 1
ATOM 2470 C CA . ARG A 1 344 ? 12.977 -8.156 -27.359 1 96.44 344 ARG A CA 1
ATOM 2471 C C . ARG A 1 344 ? 13.344 -7.184 -26.25 1 96.44 344 ARG A C 1
ATOM 2473 O O . ARG A 1 344 ? 14.344 -7.379 -25.562 1 96.44 344 ARG A O 1
ATOM 2480 N N . GLU A 1 345 ? 12.539 -6.129 -26.172 1 97.56 345 GLU A N 1
ATOM 2481 C CA . GLU A 1 345 ? 12.773 -5.156 -25.109 1 97.56 345 GLU A CA 1
ATOM 2482 C C . GLU A 1 345 ? 12.648 -5.805 -23.734 1 97.56 345 GLU A C 1
ATOM 2484 O O . GLU A 1 345 ? 13.445 -5.527 -22.828 1 97.56 345 GLU A O 1
ATOM 2489 N N . ILE A 1 346 ? 11.688 -6.645 -23.578 1 98.25 346 ILE A N 1
ATOM 2490 C CA . ILE A 1 346 ? 11.469 -7.34 -22.328 1 98.25 346 ILE A CA 1
ATOM 2491 C C . ILE A 1 346 ? 12.641 -8.273 -22.031 1 98.25 346 ILE A C 1
ATOM 2493 O O . ILE A 1 346 ? 13.156 -8.312 -20.922 1 98.25 346 ILE A O 1
ATOM 2497 N N . LEU A 1 347 ? 13.078 -9.023 -23.062 1 98.25 347 LEU A N 1
ATOM 2498 C CA . LEU A 1 347 ? 14.211 -9.93 -22.891 1 98.25 347 LEU A CA 1
ATOM 2499 C C . LEU A 1 347 ? 15.453 -9.164 -22.438 1 98.25 347 LEU A C 1
ATOM 2501 O O . LEU A 1 347 ? 16.156 -9.602 -21.516 1 98.25 347 LEU A O 1
ATOM 2505 N N . GLU A 1 348 ? 15.688 -8.047 -23.031 1 98.38 348 GLU A N 1
ATOM 2506 C CA . GLU A 1 348 ? 16.828 -7.223 -22.672 1 98.38 348 GLU A CA 1
ATOM 2507 C C . GLU A 1 348 ? 16.734 -6.734 -21.219 1 98.38 348 GLU A C 1
ATOM 2509 O O . GLU A 1 348 ? 17.719 -6.73 -20.484 1 98.38 348 GLU A O 1
ATOM 2514 N N . ALA A 1 349 ? 15.516 -6.309 -20.844 1 98.44 349 ALA A N 1
ATOM 2515 C CA . ALA A 1 349 ? 15.297 -5.848 -19.484 1 98.44 349 ALA A CA 1
ATOM 2516 C C . ALA A 1 349 ? 15.547 -6.969 -18.469 1 98.44 349 ALA A C 1
ATOM 2518 O O . ALA A 1 349 ? 16.188 -6.758 -17.438 1 98.44 349 ALA A O 1
ATOM 2519 N N . VAL A 1 350 ? 15.094 -8.141 -18.766 1 98.19 350 VAL A N 1
ATOM 2520 C CA . VAL A 1 350 ? 15.227 -9.289 -17.875 1 98.19 350 VAL A CA 1
ATOM 2521 C C . VAL A 1 350 ? 16.703 -9.688 -17.766 1 98.19 350 VAL A C 1
ATOM 2523 O O . VAL A 1 350 ? 17.203 -9.945 -16.672 1 98.19 350 VAL A O 1
ATOM 2526 N N . GLU A 1 351 ? 17.375 -9.703 -18.922 1 97.62 351 GLU A N 1
ATOM 2527 C CA . GLU A 1 351 ? 18.797 -10.039 -18.906 1 97.62 351 GLU A CA 1
ATOM 2528 C C . GLU A 1 351 ? 19.594 -9.023 -18.109 1 97.62 351 GLU A C 1
ATOM 2530 O O . GLU A 1 351 ? 20.516 -9.398 -17.359 1 97.62 351 GLU A O 1
ATOM 2535 N N . SER A 1 352 ? 19.25 -7.801 -18.312 1 97.5 352 SER A N 1
ATOM 2536 C CA . SER A 1 352 ? 19.953 -6.75 -17.578 1 97.5 352 SER A CA 1
ATOM 2537 C C . SER A 1 352 ? 19.75 -6.906 -16.062 1 97.5 352 SER A C 1
ATOM 2539 O O . SER A 1 352 ? 20.719 -6.801 -15.297 1 97.5 352 SER A O 1
ATOM 2541 N N . GLU A 1 353 ? 18.562 -7.156 -15.672 1 95.94 353 GLU A N 1
ATOM 2542 C CA . GLU A 1 353 ? 18.25 -7.324 -14.258 1 95.94 353 GLU A CA 1
ATOM 2543 C C . GLU A 1 353 ? 18.938 -8.562 -13.688 1 95.94 353 GLU A C 1
ATOM 2545 O O . GLU A 1 353 ? 19.5 -8.516 -12.586 1 95.94 353 GLU A O 1
ATOM 2550 N N . TYR A 1 354 ? 18.906 -9.664 -14.43 1 94.19 354 TYR A N 1
ATOM 2551 C CA . TYR A 1 354 ? 19.547 -10.898 -13.977 1 94.19 354 TYR A CA 1
ATOM 2552 C C . TYR A 1 354 ? 21.047 -10.734 -13.898 1 94.19 354 TYR A C 1
ATOM 2554 O O . TYR A 1 354 ? 21.688 -11.203 -12.945 1 94.19 354 TYR A O 1
ATOM 2562 N N . GLY A 1 355 ? 21.656 -10.062 -14.875 1 92.94 355 GLY A N 1
ATOM 2563 C CA . GLY A 1 355 ? 23.078 -9.766 -14.836 1 92.94 355 GLY A CA 1
ATOM 2564 C C . GLY A 1 355 ? 23.484 -8.977 -13.602 1 92.94 355 GLY A C 1
ATOM 2565 O O . GLY A 1 355 ? 24.5 -9.266 -12.977 1 92.94 355 GLY A O 1
ATOM 2566 N N . ARG A 1 356 ? 22.656 -7.965 -13.289 1 92.06 356 ARG A N 1
ATOM 2567 C CA . ARG A 1 356 ? 22.906 -7.168 -12.086 1 92.06 356 ARG A CA 1
ATOM 2568 C C . ARG A 1 356 ? 22.891 -8.039 -10.836 1 92.06 356 ARG A C 1
ATOM 2570 O O . ARG A 1 356 ? 23.719 -7.871 -9.945 1 92.06 356 ARG A O 1
ATOM 2577 N N . LEU A 1 357 ? 21.938 -8.93 -10.781 1 86.56 357 LEU A N 1
ATOM 2578 C CA . LEU A 1 357 ? 21.797 -9.82 -9.633 1 86.56 357 LEU A CA 1
ATOM 2579 C C . LEU A 1 357 ? 23.016 -10.719 -9.477 1 86.56 357 LEU A C 1
ATOM 2581 O O . LEU A 1 357 ? 23.453 -10.992 -8.359 1 86.56 357 LEU A O 1
ATOM 2585 N N . LEU A 1 358 ? 23.609 -11.125 -10.617 1 84.44 358 LEU A N 1
ATOM 2586 C CA . LEU A 1 358 ? 24.781 -12.008 -10.602 1 84.44 358 LEU A CA 1
ATOM 2587 C C . LEU A 1 358 ? 26.047 -11.234 -10.242 1 84.44 358 LEU A C 1
ATOM 2589 O O . LEU A 1 358 ? 26.969 -11.789 -9.641 1 84.44 358 LEU A O 1
ATOM 2593 N N . GLY A 1 359 ? 26.266 -9.977 -10.82 1 76.38 359 GLY A N 1
ATOM 2594 C CA . GLY A 1 359 ? 27.469 -9.188 -10.625 1 76.38 359 GLY A CA 1
ATOM 2595 C C . GLY A 1 359 ? 27.531 -8.508 -9.266 1 76.38 359 GLY A C 1
ATOM 2596 O O . GLY A 1 359 ? 28.547 -7.91 -8.914 1 76.38 359 GLY A O 1
ATOM 2597 N N . GLY A 1 360 ? 26.5 -8.305 -8.547 1 59.78 360 GLY A N 1
ATOM 2598 C CA . GLY A 1 360 ? 26.516 -7.613 -7.27 1 59.78 360 GLY A CA 1
ATOM 2599 C C . GLY A 1 360 ? 26.781 -8.539 -6.098 1 59.78 360 GLY A C 1
ATOM 2600 O O . GLY A 1 360 ? 26.672 -9.766 -6.227 1 59.78 360 GLY A O 1
ATOM 2601 N N . MET B 1 1 ? -13.188 28.125 -18.906 1 30.05 1 MET B N 1
ATOM 2602 C CA . MET B 1 1 ? -12.734 26.922 -18.203 1 30.05 1 MET B CA 1
ATOM 2603 C C . MET B 1 1 ? -12.984 27.062 -16.703 1 30.05 1 MET B C 1
ATOM 2605 O O . MET B 1 1 ? -12.516 28 -16.062 1 30.05 1 MET B O 1
ATOM 2609 N N . GLY B 1 2 ? -14.102 26.688 -16.062 1 40.03 2 GLY B N 1
ATOM 2610 C CA . GLY B 1 2 ? -14.805 27.062 -14.852 1 40.03 2 GLY B CA 1
ATOM 2611 C C . GLY B 1 2 ? -13.906 27.094 -13.625 1 40.03 2 GLY B C 1
ATOM 2612 O O . GLY B 1 2 ? -12.922 26.359 -13.555 1 40.03 2 GLY B O 1
ATOM 2613 N N . VAL B 1 3 ? -13.695 28.219 -12.836 1 48.56 3 VAL B N 1
ATOM 2614 C CA . VAL B 1 3 ? -12.977 28.672 -11.656 1 48.56 3 VAL B CA 1
ATOM 2615 C C . VAL B 1 3 ? -13.078 27.641 -10.547 1 48.56 3 VAL B C 1
ATOM 2617 O O . VAL B 1 3 ? -14.164 27.391 -10.016 1 48.56 3 VAL B O 1
ATOM 2620 N N . SER B 1 4 ? -12.281 26.406 -10.523 1 65.88 4 SER B N 1
ATOM 2621 C CA . SER B 1 4 ? -12.281 25.453 -9.422 1 65.88 4 SER B CA 1
ATOM 2622 C C . SER B 1 4 ? -12.211 26.141 -8.07 1 65.88 4 SER B C 1
ATOM 2624 O O . SER B 1 4 ? -11.82 27.312 -7.996 1 65.88 4 SER B O 1
ATOM 2626 N N . ASP B 1 5 ? -13.047 25.859 -7.137 1 92.31 5 ASP B N 1
ATOM 2627 C CA . ASP B 1 5 ? -13.023 26.297 -5.746 1 92.31 5 ASP B CA 1
ATOM 2628 C C . ASP B 1 5 ? -11.672 26 -5.098 1 92.31 5 ASP B C 1
ATOM 2630 O O . ASP B 1 5 ? -11.617 25.578 -3.945 1 92.31 5 ASP B O 1
ATOM 2634 N N . VAL B 1 6 ? -10.562 26.125 -6.102 1 97.81 6 VAL B N 1
ATOM 2635 C CA . VAL B 1 6 ? -9.18 26.031 -5.645 1 97.81 6 VAL B CA 1
ATOM 2636 C C . VAL B 1 6 ? -8.438 27.328 -5.965 1 97.81 6 VAL B C 1
ATOM 2638 O O . VAL B 1 6 ? -8.625 27.906 -7.039 1 97.81 6 VAL B O 1
ATOM 2641 N N . PHE B 1 7 ? -7.621 27.875 -5.059 1 97.19 7 PHE B N 1
ATOM 2642 C CA . PHE B 1 7 ? -6.844 29.078 -5.332 1 97.19 7 PHE B CA 1
ATOM 2643 C C . PHE B 1 7 ? -5.383 28.875 -4.957 1 97.19 7 PHE B C 1
ATOM 2645 O O . PHE B 1 7 ? -5.062 28.031 -4.117 1 97.19 7 PHE B O 1
ATOM 2652 N N . ALA B 1 8 ? -4.5 29.594 -5.59 1 97.06 8 ALA B N 1
ATOM 2653 C CA . ALA B 1 8 ? -3.066 29.531 -5.32 1 97.06 8 ALA B CA 1
ATOM 2654 C C . ALA B 1 8 ? -2.676 30.469 -4.184 1 97.06 8 ALA B C 1
ATOM 2656 O O . ALA B 1 8 ? -3.033 31.656 -4.199 1 97.06 8 ALA B O 1
ATOM 2657 N N . VAL B 1 9 ? -2.031 29.906 -3.195 1 97.06 9 VAL B N 1
ATOM 2658 C CA . VAL B 1 9 ? -1.419 30.703 -2.141 1 97.06 9 VAL B CA 1
ATOM 2659 C C . VAL B 1 9 ? -0.04 31.188 -2.59 1 97.06 9 VAL B C 1
ATOM 2661 O O . VAL B 1 9 ? 0.407 32.25 -2.195 1 97.06 9 VAL B O 1
ATOM 2664 N N . SER B 1 10 ? 0.564 30.422 -3.377 1 95.75 10 SER B N 1
ATOM 2665 C CA . SER B 1 10 ? 1.825 30.703 -4.059 1 95.75 10 SER B CA 1
ATOM 2666 C C . SER B 1 10 ? 1.937 29.906 -5.355 1 95.75 10 SER B C 1
ATOM 2668 O O . SER B 1 10 ? 1.21 28.922 -5.555 1 95.75 10 SER B O 1
ATOM 2670 N N . GLY B 1 11 ? 2.793 30.375 -6.293 1 95.56 11 GLY B N 1
ATOM 2671 C CA . GLY B 1 11 ? 3.053 29.641 -7.527 1 95.56 11 GLY B CA 1
ATOM 2672 C C . GLY B 1 11 ? 1.881 29.672 -8.492 1 95.56 11 GLY B C 1
ATOM 2673 O O . GLY B 1 11 ? 1.089 30.609 -8.492 1 95.56 11 GLY B O 1
ATOM 2674 N N . ALA B 1 12 ? 1.818 28.688 -9.367 1 95.19 12 ALA B N 1
ATOM 2675 C CA . ALA B 1 12 ? 0.826 28.641 -10.438 1 95.19 12 ALA B CA 1
ATOM 2676 C C . ALA B 1 12 ? -0.063 27.406 -10.305 1 95.19 12 ALA B C 1
ATOM 2678 O O . ALA B 1 12 ? 0.423 26.281 -10.367 1 95.19 12 ALA B O 1
ATOM 2679 N N . LEU B 1 13 ? -1.302 27.656 -10.242 1 95.88 13 LEU B N 1
ATOM 2680 C CA . LEU B 1 13 ? -2.258 26.578 -10.031 1 95.88 13 LEU B CA 1
ATOM 2681 C C . LEU B 1 13 ? -2.223 25.594 -11.188 1 95.88 13 LEU B C 1
ATOM 2683 O O . LEU B 1 13 ? -2.516 24.406 -11.016 1 95.88 13 LEU B O 1
ATOM 2687 N N . GLU B 1 14 ? -1.844 26.047 -12.375 1 95.88 14 GLU B N 1
ATOM 2688 C CA . GLU B 1 14 ? -1.802 25.219 -13.578 1 95.88 14 GLU B CA 1
ATOM 2689 C C . GLU B 1 14 ? -0.871 24.031 -13.398 1 95.88 14 GLU B C 1
ATOM 2691 O O . GLU B 1 14 ? -1.113 22.953 -13.953 1 95.88 14 GLU B O 1
ATOM 2696 N N . VAL B 1 15 ? 0.128 24.219 -12.562 1 95.88 15 VAL B N 1
ATOM 2697 C CA . VAL B 1 15 ? 1.097 23.156 -12.312 1 95.88 15 VAL B CA 1
ATOM 2698 C C . VAL B 1 15 ? 0.416 22 -11.594 1 95.88 15 VAL B C 1
ATOM 2700 O O . VAL B 1 15 ? 0.645 20.828 -11.922 1 95.88 15 VAL B O 1
ATOM 2703 N N . VAL B 1 16 ? -0.412 22.312 -10.641 1 97.44 16 VAL B N 1
ATOM 2704 C CA . VAL B 1 16 ? -1.116 21.297 -9.875 1 97.44 16 VAL B CA 1
ATOM 2705 C C . VAL B 1 16 ? -2.215 20.672 -10.734 1 97.44 16 VAL B C 1
ATOM 2707 O O . VAL B 1 16 ? -2.41 19.453 -10.719 1 97.44 16 VAL B O 1
ATOM 2710 N N . LEU B 1 17 ? -2.93 21.531 -11.484 1 96.75 17 LEU B N 1
ATOM 2711 C CA . LEU B 1 17 ? -3.992 21.062 -12.359 1 96.75 17 LEU B CA 1
ATOM 2712 C C . LEU B 1 17 ? -3.465 20.016 -13.328 1 96.75 17 LEU B C 1
ATOM 2714 O O . LEU B 1 17 ? -4.059 18.938 -13.477 1 96.75 17 LEU B O 1
ATOM 2718 N N . GLU B 1 18 ? -2.387 20.281 -13.969 1 96.94 18 GLU B N 1
ATOM 2719 C CA . GLU B 1 18 ? -1.773 19.344 -14.906 1 96.94 18 GLU B CA 1
ATOM 2720 C C . GLU B 1 18 ? -1.216 18.125 -14.188 1 96.94 18 GLU B C 1
ATOM 2722 O O . GLU B 1 18 ? -1.306 17 -14.695 1 96.94 18 GLU B O 1
ATOM 2727 N N . GLY B 1 19 ? -0.691 18.328 -13.016 1 96.62 19 GLY B N 1
ATOM 2728 C CA . GLY B 1 19 ? -0.041 17.266 -12.258 1 96.62 19 GLY B CA 1
ATOM 2729 C C . GLY B 1 19 ? -1.001 16.188 -11.797 1 96.62 19 GLY B C 1
ATOM 2730 O O . GLY B 1 19 ? -0.616 15.023 -11.664 1 96.62 19 GLY B O 1
ATOM 2731 N N . VAL B 1 20 ? -2.244 16.609 -11.578 1 96.56 20 VAL B N 1
ATOM 2732 C CA . VAL B 1 20 ? -3.154 15.648 -10.969 1 96.56 20 VAL B CA 1
ATOM 2733 C C . VAL B 1 20 ? -4.219 15.234 -11.984 1 96.56 20 VAL B C 1
ATOM 2735 O O . VAL B 1 20 ? -5.238 14.641 -11.617 1 96.56 20 VAL B O 1
ATOM 2738 N N . ALA B 1 21 ? -4.051 15.531 -13.266 1 95.62 21 ALA B N 1
ATOM 2739 C CA . ALA B 1 21 ? -5.035 15.266 -14.312 1 95.62 21 ALA B CA 1
ATOM 2740 C C . ALA B 1 21 ? -5.238 13.766 -14.508 1 95.62 21 ALA B C 1
ATOM 2742 O O . ALA B 1 21 ? -6.344 13.32 -14.82 1 95.62 21 ALA B O 1
ATOM 2743 N N . GLY B 1 22 ? -4.215 12.992 -14.344 1 96.75 22 GLY B N 1
ATOM 2744 C CA . GLY B 1 22 ? -4.301 11.555 -14.547 1 96.75 22 GLY B CA 1
ATOM 2745 C C . GLY B 1 22 ? -4.637 10.789 -13.281 1 96.75 22 GLY B C 1
ATOM 2746 O O . GLY B 1 22 ? -5.414 11.266 -12.445 1 96.75 22 GLY B O 1
ATOM 2747 N N . LYS B 1 23 ? -4.215 9.586 -13.195 1 98 23 LYS B N 1
ATOM 2748 C CA . LYS B 1 23 ? -4.531 8.719 -12.062 1 98 23 LYS B CA 1
ATOM 2749 C C . LYS B 1 23 ? -3.357 8.641 -11.094 1 98 23 LYS B C 1
ATOM 2751 O O . LYS B 1 23 ? -2.197 8.688 -11.508 1 98 23 LYS B O 1
ATOM 2756 N N . GLY B 1 24 ? -3.629 8.586 -9.844 1 98.38 24 GLY B N 1
ATOM 2757 C CA . GLY B 1 24 ? -2.623 8.516 -8.797 1 98.38 24 GLY B CA 1
ATOM 2758 C C . GLY B 1 24 ? -3.129 7.859 -7.527 1 98.38 24 GLY B C 1
ATOM 2759 O O . GLY B 1 24 ? -4.152 7.172 -7.543 1 98.38 24 GLY B O 1
ATOM 2760 N N . VAL B 1 25 ? -2.363 8.008 -6.523 1 98.69 25 VAL B N 1
ATOM 2761 C CA . VAL B 1 25 ? -2.678 7.391 -5.238 1 98.69 25 VAL B CA 1
ATOM 2762 C C . VAL B 1 25 ? -2.348 8.359 -4.105 1 98.69 25 VAL B C 1
ATOM 2764 O O . VAL B 1 25 ? -1.438 9.188 -4.23 1 98.69 25 VAL B O 1
ATOM 2767 N N . MET B 1 26 ? -3.139 8.32 -3.08 1 98.75 26 MET B N 1
ATOM 2768 C CA . MET B 1 26 ? -2.834 9.07 -1.868 1 98.75 26 MET B CA 1
ATOM 2769 C C . MET B 1 26 ? -2.281 8.156 -0.781 1 98.75 26 MET B C 1
ATOM 2771 O O . MET B 1 26 ? -2.938 7.188 -0.386 1 98.75 26 MET B O 1
ATOM 2775 N N . ALA B 1 27 ? -1.074 8.414 -0.379 1 98.88 27 ALA B N 1
ATOM 2776 C CA . ALA B 1 27 ? -0.476 7.766 0.784 1 98.88 27 ALA B CA 1
ATOM 2777 C C . ALA B 1 27 ? -0.65 8.617 2.039 1 98.88 27 ALA B C 1
ATOM 2779 O O . ALA B 1 27 ? -0.392 9.82 2.02 1 98.88 27 ALA B O 1
ATOM 2780 N N . VAL B 1 28 ? -1.182 8.047 3.09 1 98.94 28 VAL B N 1
ATOM 2781 C CA . VAL B 1 28 ? -1.253 8.742 4.371 1 98.94 28 VAL B CA 1
ATOM 2782 C C . VAL B 1 28 ? -0.21 8.164 5.328 1 98.94 28 VAL B C 1
ATOM 2784 O O . VAL B 1 28 ? -0.388 7.074 5.867 1 98.94 28 VAL B O 1
ATOM 2787 N N . VAL B 1 29 ? 0.897 8.922 5.504 1 99 29 VAL B N 1
ATOM 2788 C CA . VAL B 1 29 ? 1.979 8.5 6.387 1 99 29 VAL B CA 1
ATOM 2789 C C . VAL B 1 29 ? 1.649 8.883 7.828 1 99 29 VAL B C 1
ATOM 2791 O O . VAL B 1 29 ? 1.341 10.047 8.109 1 99 29 VAL B O 1
ATOM 2794 N N . TYR B 1 30 ? 1.678 7.891 8.719 1 98.88 30 TYR B N 1
ATOM 2795 C CA . TYR B 1 30 ? 1.278 8.188 10.086 1 98.88 30 TYR B CA 1
ATOM 2796 C C . TYR B 1 30 ? 2.316 7.676 11.086 1 98.88 30 TYR B C 1
ATOM 2798 O O . TYR B 1 30 ? 3.125 6.805 10.75 1 98.88 30 TYR B O 1
ATOM 2806 N N . GLY B 1 31 ? 2.396 8.242 12.164 1 98.88 31 GLY B N 1
ATOM 2807 C CA . GLY B 1 31 ? 3.297 7.93 13.266 1 98.88 31 GLY B CA 1
ATOM 2808 C C . GLY B 1 31 ? 3.012 8.742 14.516 1 98.88 31 GLY B C 1
ATOM 2809 O O . GLY B 1 31 ? 2.115 9.586 14.523 1 98.88 31 GLY B O 1
ATOM 2810 N N . SER B 1 32 ? 3.732 8.438 15.609 1 98.75 32 SER B N 1
ATOM 2811 C CA . SER B 1 32 ? 3.57 9.133 16.875 1 98.75 32 SER B CA 1
ATOM 2812 C C . SER B 1 32 ? 4.887 9.742 17.344 1 98.75 32 SER B C 1
ATOM 2814 O O . SER B 1 32 ? 5.961 9.266 16.984 1 98.75 32 SER B O 1
ATOM 2816 N N . THR B 1 33 ? 4.785 10.781 18.016 1 98.75 33 THR B N 1
ATOM 2817 C CA . THR B 1 33 ? 5.898 11.414 18.719 1 98.75 33 THR B CA 1
ATOM 2818 C C . THR B 1 33 ? 5.516 11.758 20.156 1 98.75 33 THR B C 1
ATOM 2820 O O . THR B 1 33 ? 4.418 12.266 20.406 1 98.75 33 THR B O 1
ATOM 2823 N N . ARG B 1 34 ? 6.383 11.492 21.047 1 98.62 34 ARG B N 1
ATOM 2824 C CA . ARG B 1 34 ? 6.098 11.789 22.453 1 98.62 34 ARG B CA 1
ATOM 2825 C C . ARG B 1 34 ? 6.059 13.297 22.688 1 98.62 34 ARG B C 1
ATOM 2827 O O . ARG B 1 34 ? 5.598 13.75 23.734 1 98.62 34 ARG B O 1
ATOM 2834 N N . THR B 1 35 ? 6.469 14.102 21.781 1 98.38 35 THR B N 1
ATOM 2835 C CA . THR B 1 35 ? 6.293 15.547 21.844 1 98.38 35 THR B CA 1
ATOM 2836 C C . THR B 1 35 ? 4.82 15.906 22 1 98.38 35 THR B C 1
ATOM 2838 O O . THR B 1 35 ? 4.48 16.891 22.672 1 98.38 35 THR B O 1
ATOM 2841 N N . SER B 1 36 ? 3.934 15.086 21.484 1 97.12 36 SER B N 1
ATOM 2842 C CA . SER B 1 36 ? 2.5 15.352 21.547 1 97.12 36 SER B CA 1
ATOM 2843 C C . SER B 1 36 ? 1.966 15.188 22.969 1 97.12 36 SER B C 1
ATOM 2845 O O . SER B 1 36 ? 0.857 15.633 23.266 1 97.12 36 SER B O 1
ATOM 2847 N N . THR B 1 37 ? 2.752 14.594 23.844 1 97.38 37 THR B N 1
ATOM 2848 C CA . THR B 1 37 ? 2.287 14.336 25.203 1 97.38 37 THR B CA 1
ATOM 2849 C C . THR B 1 37 ? 2.553 15.539 26.094 1 97.38 37 THR B C 1
ATOM 2851 O O . THR B 1 37 ? 2.154 15.555 27.266 1 97.38 37 THR B O 1
ATOM 2854 N N . ILE B 1 38 ? 3.258 16.516 25.594 1 97.12 38 ILE B N 1
ATOM 2855 C CA . ILE B 1 38 ? 3.412 17.766 26.344 1 97.12 38 ILE B CA 1
ATOM 2856 C C . ILE B 1 38 ? 2.062 18.469 26.453 1 97.12 38 ILE B C 1
ATOM 2858 O O . ILE B 1 38 ? 1.449 18.812 25.438 1 97.12 38 ILE B O 1
ATOM 2862 N N . PRO B 1 39 ? 1.63 18.719 27.656 1 94.56 39 PRO B N 1
ATOM 2863 C CA . PRO B 1 39 ? 0.315 19.344 27.812 1 94.56 39 PRO B CA 1
ATOM 2864 C C . PRO B 1 39 ? 0.208 20.672 27.062 1 94.56 39 PRO B C 1
ATOM 2866 O O . PRO B 1 39 ? 1.081 21.531 27.203 1 94.56 39 PRO B O 1
ATOM 2869 N N . GLY B 1 40 ? -0.85 20.75 26.156 1 91.38 40 GLY B N 1
ATOM 2870 C CA . GLY B 1 40 ? -1.117 22.016 25.484 1 91.38 40 GLY B CA 1
ATOM 2871 C C . GLY B 1 40 ? -0.606 22.047 24.062 1 91.38 40 GLY B C 1
ATOM 2872 O O . GLY B 1 40 ? -1.003 22.906 23.266 1 91.38 40 GLY B O 1
ATOM 2873 N N . ILE B 1 41 ? 0.218 21.125 23.656 1 92 41 ILE B N 1
ATOM 2874 C CA . ILE B 1 41 ? 0.833 21.125 22.344 1 92 41 ILE B CA 1
ATOM 2875 C C . ILE B 1 41 ? -0.208 20.734 21.281 1 92 41 ILE B C 1
ATOM 2877 O O . ILE B 1 41 ? -0.217 21.281 20.188 1 92 41 ILE B O 1
ATOM 2881 N N . SER B 1 42 ? -1.064 19.781 21.656 1 86 42 SER B N 1
ATOM 2882 C CA . SER B 1 42 ? -2.068 19.281 20.734 1 86 42 SER B CA 1
ATOM 2883 C C . SER B 1 42 ? -3.406 19.062 21.422 1 86 42 SER B C 1
ATOM 2885 O O . SER B 1 42 ? -3.443 18.719 22.609 1 86 42 SER B O 1
ATOM 2887 N N . ILE B 1 43 ? -4.418 19.219 20.609 1 77.94 43 ILE B N 1
ATOM 2888 C CA . ILE B 1 43 ? -5.746 18.969 21.156 1 77.94 43 ILE B CA 1
ATOM 2889 C C . ILE B 1 43 ? -6.312 17.672 20.578 1 77.94 43 ILE B C 1
ATOM 2891 O O . ILE B 1 43 ? -7.516 17.422 20.672 1 77.94 43 ILE B O 1
ATOM 2895 N N . ALA B 1 44 ? -5.367 16.984 19.906 1 78.75 44 ALA B N 1
ATOM 2896 C CA . ALA B 1 44 ? -5.805 15.727 19.328 1 78.75 44 ALA B CA 1
ATOM 2897 C C . ALA B 1 44 ? -6.062 14.68 20.406 1 78.75 44 ALA B C 1
ATOM 2899 O O . ALA B 1 44 ? -5.137 14.266 21.109 1 78.75 44 ALA B O 1
ATOM 2900 N N . GLY B 1 45 ? -7.328 14.281 20.703 1 76.62 45 GLY B N 1
ATOM 2901 C CA . GLY B 1 45 ? -7.684 13.305 21.719 1 76.62 45 GLY B CA 1
ATOM 2902 C C . GLY B 1 45 ? -8.125 13.938 23.031 1 76.62 45 GLY B C 1
ATOM 2903 O O . GLY B 1 45 ? -8.07 15.156 23.188 1 76.62 45 GLY B O 1
ATOM 2904 N N . PRO B 1 46 ? -8.398 13.141 24 1 81.06 46 PRO B N 1
ATOM 2905 C CA . PRO B 1 46 ? -8.961 13.633 25.266 1 81.06 46 PRO B CA 1
ATOM 2906 C C . PRO B 1 46 ? -7.891 14.039 26.281 1 81.06 46 PRO B C 1
ATOM 2908 O O . PRO B 1 46 ? -8.188 14.727 27.25 1 81.06 46 PRO B O 1
ATOM 2911 N N . SER B 1 47 ? -6.676 13.531 26.109 1 87.38 47 SER B N 1
ATOM 2912 C CA . SER B 1 47 ? -5.551 13.836 26.969 1 87.38 47 SER B CA 1
ATOM 2913 C C . SER B 1 47 ? -4.238 13.867 26.203 1 87.38 47 SER B C 1
ATOM 2915 O O . SER B 1 47 ? -4.16 13.352 25.078 1 87.38 47 SER B O 1
ATOM 2917 N N . PRO B 1 48 ? -3.273 14.484 26.781 1 92.19 48 PRO B N 1
ATOM 2918 C CA . PRO B 1 48 ? -1.97 14.477 26.109 1 92.19 48 PRO B CA 1
ATOM 2919 C C . PRO B 1 48 ? -1.475 13.07 25.797 1 92.19 48 PRO B C 1
ATOM 2921 O O . PRO B 1 48 ? -0.993 12.82 24.688 1 92.19 48 PRO B O 1
ATOM 2924 N N . GLU B 1 49 ? -1.655 12.094 26.719 1 93.56 49 GLU B N 1
ATOM 2925 C CA . GLU B 1 49 ? -1.204 10.719 26.516 1 93.56 49 GLU B CA 1
ATOM 2926 C C . GLU B 1 49 ? -1.995 10.039 25.391 1 93.56 49 GLU B C 1
ATOM 2928 O O . GLU B 1 49 ? -1.455 9.211 24.656 1 93.56 49 GLU B O 1
ATOM 2933 N N . ALA B 1 50 ? -3.199 10.461 25.234 1 92.06 50 ALA B N 1
ATOM 2934 C CA . ALA B 1 50 ? -4.09 9.844 24.25 1 92.06 50 ALA B CA 1
ATOM 2935 C C . ALA B 1 50 ? -3.715 10.258 22.844 1 92.06 50 ALA B C 1
ATOM 2937 O O . ALA B 1 50 ? -4.09 9.594 21.875 1 92.06 50 ALA B O 1
ATOM 2938 N N . THR B 1 51 ? -2.939 11.352 22.719 1 93.69 51 THR B N 1
ATOM 2939 C CA . THR B 1 51 ? -2.521 11.812 21.406 1 93.69 51 THR B CA 1
ATOM 2940 C C . THR B 1 51 ? -1.686 10.75 20.703 1 93.69 51 THR B C 1
ATOM 2942 O O . THR B 1 51 ? -1.652 10.695 19.469 1 93.69 51 THR B O 1
ATOM 2945 N N . LEU B 1 52 ? -1.06 9.852 21.484 1 96.56 52 LEU B N 1
ATOM 2946 C CA . LEU B 1 52 ? -0.203 8.805 20.938 1 96.56 52 LEU B CA 1
ATOM 2947 C C . LEU B 1 52 ? -1.026 7.781 20.156 1 96.56 52 LEU B C 1
ATOM 2949 O O . LEU B 1 52 ? -0.503 7.102 19.281 1 96.56 52 LEU B O 1
ATOM 2953 N N . TYR B 1 53 ? -2.299 7.75 20.391 1 95.62 53 TYR B N 1
ATOM 2954 C CA . TYR B 1 53 ? -3.176 6.777 19.75 1 95.62 53 TYR B CA 1
ATOM 2955 C C . TYR B 1 53 ? -3.875 7.387 18.547 1 95.62 53 TYR B C 1
ATOM 2957 O O . TYR B 1 53 ? -4.418 6.664 17.703 1 95.62 53 TYR B O 1
ATOM 2965 N N . THR B 1 54 ? -3.844 8.688 18.422 1 94.62 54 THR B N 1
ATOM 2966 C CA . THR B 1 54 ? -4.641 9.414 17.438 1 94.62 54 THR B CA 1
ATOM 2967 C C . THR B 1 54 ? -4.32 8.945 16.031 1 94.62 54 THR B C 1
ATOM 2969 O O . THR B 1 54 ? -5.227 8.688 15.234 1 94.62 54 THR B O 1
ATOM 2972 N N . PRO B 1 55 ? -3.049 8.773 15.695 1 96.94 55 PRO B N 1
ATOM 2973 C CA . PRO B 1 55 ? -2.779 8.375 14.312 1 96.94 55 PRO B CA 1
ATOM 2974 C C . PRO B 1 55 ? -3.355 7.004 13.969 1 96.94 55 PRO B C 1
ATOM 2976 O O . PRO B 1 55 ? -3.885 6.809 12.875 1 96.94 55 PRO B O 1
ATOM 2979 N N . THR B 1 56 ? -3.254 6.086 14.93 1 97.44 56 THR B N 1
ATOM 2980 C CA . THR B 1 56 ? -3.807 4.746 14.75 1 97.44 56 THR B CA 1
ATOM 2981 C C . THR B 1 56 ? -5.32 4.809 14.555 1 97.44 56 THR B C 1
ATOM 2983 O O . THR B 1 56 ? -5.859 4.191 13.633 1 97.44 56 THR B O 1
ATOM 2986 N N . LEU B 1 57 ? -5.961 5.578 15.359 1 95.94 57 LEU B N 1
ATOM 2987 C CA . LEU B 1 57 ? -7.418 5.688 15.297 1 95.94 57 LEU B CA 1
ATOM 2988 C C . LEU B 1 57 ? -7.859 6.375 14.016 1 95.94 57 LEU B C 1
ATOM 2990 O O . LEU B 1 57 ? -8.859 5.98 13.406 1 95.94 57 LEU B O 1
ATOM 2994 N N . ASP B 1 58 ? -7.129 7.387 13.57 1 96.12 58 ASP B N 1
ATOM 2995 C CA . ASP B 1 58 ? -7.395 8.055 12.305 1 96.12 58 ASP B CA 1
ATOM 2996 C C . ASP B 1 58 ? -7.359 7.066 11.141 1 96.12 58 ASP B C 1
ATOM 2998 O O . ASP B 1 58 ? -8.258 7.055 10.305 1 96.12 58 ASP B O 1
ATOM 3002 N N . ILE B 1 59 ? -6.363 6.211 11.141 1 97.75 59 ILE B N 1
ATOM 3003 C CA . ILE B 1 59 ? -6.129 5.297 10.031 1 97.75 59 ILE B CA 1
ATOM 3004 C C . ILE B 1 59 ? -7.188 4.199 10.031 1 97.75 59 ILE B C 1
ATOM 3006 O O . ILE B 1 59 ? -7.691 3.812 8.969 1 97.75 59 ILE B O 1
ATOM 3010 N N . GLU B 1 60 ? -7.473 3.691 11.242 1 97.5 60 GLU B N 1
ATOM 3011 C CA . GLU B 1 60 ? -8.531 2.691 11.336 1 97.5 60 GLU B CA 1
ATOM 3012 C C . GLU B 1 60 ? -9.859 3.246 10.836 1 97.5 60 GLU B C 1
ATOM 3014 O O . GLU B 1 60 ? -10.57 2.58 10.078 1 97.5 60 GLU B O 1
ATOM 3019 N N . TYR B 1 61 ? -10.133 4.48 11.203 1 96.12 61 TYR B N 1
ATOM 3020 C CA . TYR B 1 61 ? -11.344 5.125 10.711 1 96.12 61 TYR B CA 1
ATOM 3021 C C . TYR B 1 61 ? -11.281 5.309 9.195 1 96.12 61 TYR B C 1
ATOM 3023 O O . TYR B 1 61 ? -12.258 5.035 8.492 1 96.12 61 TYR B O 1
ATOM 3031 N N . LEU B 1 62 ? -10.203 5.785 8.703 1 97.06 62 LEU B N 1
ATOM 3032 C CA . LEU B 1 62 ? -10.008 6.062 7.285 1 97.06 62 LEU B CA 1
ATOM 3033 C C . LEU B 1 62 ? -10.305 4.82 6.449 1 97.06 62 LEU B C 1
ATOM 3035 O O . LEU B 1 62 ? -10.961 4.906 5.41 1 97.06 62 LEU B O 1
ATOM 3039 N N . VAL B 1 63 ? -9.875 3.637 6.922 1 97.69 63 VAL B N 1
ATOM 3040 C CA . VAL B 1 63 ? -9.914 2.418 6.117 1 97.69 63 VAL B CA 1
ATOM 3041 C C . VAL B 1 63 ? -11.18 1.629 6.43 1 97.69 63 VAL B C 1
ATOM 3043 O O . VAL B 1 63 ? -11.891 1.199 5.52 1 97.69 63 VAL B O 1
ATOM 3046 N N . ALA B 1 64 ? -11.539 1.513 7.715 1 96.44 64 ALA B N 1
ATOM 3047 C CA . ALA B 1 64 ? -12.625 0.623 8.133 1 96.44 64 ALA B CA 1
ATOM 3048 C C . ALA B 1 64 ? -13.906 1.403 8.383 1 96.44 64 ALA B C 1
ATOM 3050 O O . ALA B 1 64 ? -14.977 0.813 8.562 1 96.44 64 ALA B O 1
ATOM 3051 N N . GLY B 1 65 ? -13.844 2.676 8.477 1 94.62 65 GLY B N 1
ATOM 3052 C CA . GLY B 1 65 ? -15.016 3.498 8.742 1 94.62 65 GLY B CA 1
ATOM 3053 C C . GLY B 1 65 ? -15.305 3.668 10.219 1 94.62 65 GLY B C 1
ATOM 3054 O O . GLY B 1 65 ? -16.281 4.316 10.594 1 94.62 65 GLY B O 1
ATOM 3055 N N . ARG B 1 66 ? -14.453 3.1 11.062 1 93.19 66 ARG B N 1
ATOM 3056 C CA . ARG B 1 66 ? -14.539 3.248 12.516 1 93.19 66 ARG B CA 1
ATOM 3057 C C . ARG B 1 66 ? -13.211 2.885 13.172 1 93.19 66 ARG B C 1
ATOM 3059 O O . ARG B 1 66 ? -12.453 2.066 12.648 1 93.19 66 ARG B O 1
ATOM 3066 N N . PRO B 1 67 ? -12.938 3.516 14.297 1 93.38 67 PRO B N 1
ATOM 3067 C CA . PRO B 1 67 ? -11.773 3.041 15.055 1 93.38 67 PRO B CA 1
ATOM 3068 C C . PRO B 1 67 ? -11.953 1.612 15.562 1 93.38 67 PRO B C 1
ATOM 3070 O O . PRO B 1 67 ? -13.07 1.202 15.891 1 93.38 67 PRO B O 1
ATOM 3073 N N . LEU B 1 68 ? -10.883 0.903 15.625 1 94.94 68 LEU B N 1
ATOM 3074 C CA . LEU B 1 68 ? -10.953 -0.494 16.031 1 94.94 68 LEU B CA 1
ATOM 3075 C C . LEU B 1 68 ? -10.164 -0.722 17.328 1 94.94 68 LEU B C 1
ATOM 3077 O O . LEU B 1 68 ? -10.523 -1.573 18.141 1 94.94 68 LEU B O 1
ATOM 3081 N N . THR B 1 69 ? -9.133 -0.014 17.562 1 94.19 69 THR B N 1
ATOM 3082 C CA . THR B 1 69 ? -8.258 -0.193 18.719 1 94.19 69 THR B CA 1
ATOM 3083 C C . THR B 1 69 ? -8.922 0.333 19.984 1 94.19 69 THR B C 1
ATOM 3085 O O . THR B 1 69 ? -8.836 -0.297 21.047 1 94.19 69 THR B O 1
ATOM 3088 N N . LEU B 1 70 ? -9.492 1.49 19.875 1 88.88 70 LEU B N 1
ATOM 3089 C CA . LEU B 1 70 ? -10.273 2.088 20.953 1 88.88 70 LEU B CA 1
ATOM 3090 C C . LEU B 1 70 ? -11.664 2.477 20.469 1 88.88 70 LEU B C 1
ATOM 3092 O O . LEU B 1 70 ? -11.812 3.02 19.375 1 88.88 70 LEU B O 1
ATOM 3096 N N . ASP B 1 71 ? -12.617 2.08 21.203 1 79.75 71 ASP B N 1
ATOM 3097 C CA . ASP B 1 71 ? -13.984 2.379 20.812 1 79.75 71 ASP B CA 1
ATOM 3098 C C . ASP B 1 71 ? -14.328 3.844 21.078 1 79.75 71 ASP B C 1
ATOM 3100 O O . ASP B 1 71 ? -15.195 4.145 21.906 1 79.75 71 ASP B O 1
ATOM 3104 N N . VAL B 1 72 ? -13.578 4.734 20.531 1 76.94 72 VAL B N 1
ATOM 3105 C CA . VAL B 1 72 ? -13.766 6.176 20.672 1 76.94 72 VAL B CA 1
ATOM 3106 C C . VAL B 1 72 ? -13.672 6.84 19.297 1 76.94 72 VAL B C 1
ATOM 3108 O O . VAL B 1 72 ? -12.867 6.434 18.453 1 76.94 72 VAL B O 1
ATOM 3111 N N . VAL B 1 73 ? -14.734 7.594 19.047 1 64.88 73 VAL B N 1
ATOM 3112 C CA . VAL B 1 73 ? -14.617 8.391 17.828 1 64.88 73 VAL B CA 1
ATOM 3113 C C . VAL B 1 73 ? -13.555 9.469 18.016 1 64.88 73 VAL B C 1
ATOM 3115 O O . VAL B 1 73 ? -13.578 10.211 19 1 64.88 73 VAL B O 1
ATOM 3118 N N . PRO B 1 74 ? -12.656 9.43 17.188 1 66.12 74 PRO B N 1
ATOM 3119 C CA . PRO B 1 74 ? -11.633 10.461 17.344 1 66.12 74 PRO B CA 1
ATOM 3120 C C . PRO B 1 74 ? -12.188 11.875 17.219 1 66.12 74 PRO B C 1
ATOM 3122 O O . PRO B 1 74 ? -12.516 12.32 16.109 1 66.12 74 PRO B O 1
ATOM 3125 N N . VAL B 1 75 ? -12.625 12.477 18.297 1 69.75 75 VAL B N 1
ATOM 3126 C CA . VAL B 1 75 ? -13.117 13.844 18.375 1 69.75 75 VAL B CA 1
ATOM 3127 C C . VAL B 1 75 ? -12.297 14.641 19.391 1 69.75 75 VAL B C 1
ATOM 3129 O O . VAL B 1 75 ? -11.734 14.07 20.328 1 69.75 75 VAL B O 1
ATOM 3132 N N . SER B 1 76 ? -12.164 15.844 19.047 1 70.5 76 SER B N 1
ATOM 3133 C CA . SER B 1 76 ? -11.516 16.734 20.016 1 70.5 76 SER B CA 1
ATOM 3134 C C . SER B 1 76 ? -12.352 16.891 21.281 1 70.5 76 SER B C 1
ATOM 3136 O O . SER B 1 76 ? -13.523 16.5 21.297 1 70.5 76 SER B O 1
ATOM 3138 N N . PRO B 1 77 ? -11.695 17.359 22.281 1 68.62 77 PRO B N 1
ATOM 3139 C CA . PRO B 1 77 ? -12.445 17.625 23.516 1 68.62 77 PRO B CA 1
ATOM 3140 C C . PRO B 1 77 ? -13.68 18.5 23.281 1 68.62 77 PRO B C 1
ATOM 3142 O O . PRO B 1 77 ? -14.688 18.344 23.969 1 68.62 77 PRO B O 1
ATOM 3145 N N . GLU B 1 78 ? -13.625 19.281 22.203 1 74.94 78 GLU B N 1
ATOM 3146 C CA . GLU B 1 78 ? -14.719 20.203 21.875 1 74.94 78 GLU B CA 1
ATOM 3147 C C . GLU B 1 78 ? -15.742 19.531 20.969 1 74.94 78 GLU B C 1
ATOM 3149 O O . GLU B 1 78 ? -16.797 20.109 20.672 1 74.94 78 GLU B O 1
ATOM 3154 N N . GLY B 1 79 ? -15.43 18.344 20.562 1 78.25 79 GLY B N 1
ATOM 3155 C CA . GLY B 1 79 ? -16.359 17.594 19.734 1 78.25 79 GLY B CA 1
ATOM 3156 C C . GLY B 1 79 ? -16.109 17.75 18.25 1 78.25 79 GLY B C 1
ATOM 3157 O O . GLY B 1 79 ? -16.969 17.438 17.438 1 78.25 79 GLY B O 1
ATOM 3158 N N . VAL B 1 80 ? -14.992 18.297 17.844 1 86 80 VAL B N 1
ATOM 3159 C CA . VAL B 1 80 ? -14.656 18.484 16.453 1 86 80 VAL B CA 1
ATOM 3160 C C . VAL B 1 80 ? -14.164 17.172 15.844 1 86 80 VAL B C 1
ATOM 3162 O O . VAL B 1 80 ? -13.242 16.547 16.375 1 86 80 VAL B O 1
ATOM 3165 N N . PRO B 1 81 ? -14.812 16.734 14.812 1 89.5 81 PRO B N 1
ATOM 3166 C CA . PRO B 1 81 ? -14.359 15.469 14.227 1 89.5 81 PRO B CA 1
ATOM 3167 C C . PRO B 1 81 ? -12.977 15.578 13.578 1 89.5 81 PRO B C 1
ATOM 3169 O O . PRO B 1 81 ? -12.594 16.656 13.125 1 89.5 81 PRO B O 1
ATOM 3172 N N . THR B 1 82 ? -12.281 14.539 13.516 1 91.38 82 THR B N 1
ATOM 3173 C CA . THR B 1 82 ? -10.984 14.43 12.852 1 91.38 82 THR B CA 1
ATOM 3174 C C . THR B 1 82 ? -11.109 14.789 11.367 1 91.38 82 THR B C 1
ATOM 3176 O O . THR B 1 82 ? -12.117 14.484 10.734 1 91.38 82 THR B O 1
ATOM 3179 N N . PRO B 1 83 ? -10.047 15.398 10.805 1 94.94 83 PRO B N 1
ATOM 3180 C CA . PRO B 1 83 ? -10.031 15.664 9.367 1 94.94 83 PRO B CA 1
ATOM 3181 C C . PRO B 1 83 ? -10.133 14.391 8.531 1 94.94 83 PRO B C 1
ATOM 3183 O O . PRO B 1 83 ? -10.438 14.453 7.34 1 94.94 83 PRO B O 1
ATOM 3186 N N . ALA B 1 84 ? -9.922 13.242 9.164 1 96.12 84 ALA B N 1
ATOM 3187 C CA . ALA B 1 84 ? -10.07 11.961 8.469 1 96.12 84 ALA B CA 1
ATOM 3188 C C . ALA B 1 84 ? -11.477 11.812 7.898 1 96.12 84 ALA B C 1
ATOM 3190 O O . ALA B 1 84 ? -11.664 11.117 6.895 1 96.12 84 ALA B O 1
ATOM 3191 N N . VAL B 1 85 ? -12.461 12.484 8.5 1 96.19 85 VAL B N 1
ATOM 3192 C CA . VAL B 1 85 ? -13.836 12.43 8.008 1 96.19 85 VAL B CA 1
ATOM 3193 C C . VAL B 1 85 ? -13.914 13.031 6.605 1 96.19 85 VAL B C 1
ATOM 3195 O O . VAL B 1 85 ? -14.562 12.469 5.719 1 96.19 85 VAL B O 1
ATOM 3198 N N . ILE B 1 86 ? -13.211 14.141 6.43 1 97.69 86 ILE B N 1
ATOM 3199 C CA . ILE B 1 86 ? -13.172 14.797 5.129 1 97.69 86 ILE B CA 1
ATOM 3200 C C . ILE B 1 86 ? -12.453 13.906 4.121 1 97.69 86 ILE B C 1
ATOM 3202 O O . ILE B 1 86 ? -12.977 13.625 3.039 1 97.69 86 ILE B O 1
ATOM 3206 N N . THR B 1 87 ? -11.312 13.43 4.484 1 98.44 87 THR B N 1
ATOM 3207 C CA . THR B 1 87 ? -10.484 12.625 3.588 1 98.44 87 THR B CA 1
ATOM 3208 C C . THR B 1 87 ? -11.227 11.359 3.166 1 98.44 87 THR B C 1
ATOM 3210 O O . THR B 1 87 ? -11.234 11.008 1.983 1 98.44 87 THR B O 1
ATOM 3213 N N . ARG B 1 88 ? -11.82 10.656 4.148 1 98 88 ARG B N 1
ATOM 3214 C CA . ARG B 1 88 ? -12.531 9.422 3.834 1 98 88 ARG B CA 1
ATOM 3215 C C . ARG B 1 88 ? -13.727 9.695 2.924 1 98 88 ARG B C 1
ATOM 3217 O O . ARG B 1 88 ? -13.93 8.992 1.931 1 98 88 ARG B O 1
ATOM 3224 N N . ALA B 1 89 ? -14.531 10.734 3.23 1 98.44 89 ALA B N 1
ATOM 3225 C CA . ALA B 1 89 ? -15.711 11.078 2.436 1 98.44 89 ALA B CA 1
ATOM 3226 C C . ALA B 1 89 ? -15.32 11.406 0.998 1 98.44 89 ALA B C 1
ATOM 3228 O O . ALA B 1 89 ? -15.93 10.898 0.051 1 98.44 89 ALA B O 1
ATOM 3229 N N . VAL B 1 90 ? -14.305 12.234 0.864 1 98.75 90 VAL B N 1
ATOM 3230 C CA . VAL B 1 90 ? -13.891 12.711 -0.45 1 98.75 90 VAL B CA 1
ATOM 3231 C C . VAL B 1 90 ? -13.273 11.562 -1.246 1 98.75 90 VAL B C 1
ATOM 3233 O O . VAL B 1 90 ? -13.562 11.391 -2.434 1 98.75 90 VAL B O 1
ATOM 3236 N N . ALA B 1 91 ? -12.43 10.758 -0.602 1 98.5 91 ALA B N 1
ATOM 3237 C CA . ALA B 1 91 ? -11.789 9.641 -1.283 1 98.5 91 ALA B CA 1
ATOM 3238 C C . ALA B 1 91 ? -12.82 8.656 -1.825 1 98.5 91 ALA B C 1
ATOM 3240 O O . ALA B 1 91 ? -12.711 8.188 -2.959 1 98.5 91 ALA B O 1
ATOM 3241 N N . ARG B 1 92 ? -13.805 8.344 -1.038 1 97.69 92 ARG B N 1
ATOM 3242 C CA . ARG B 1 92 ? -14.828 7.395 -1.438 1 97.69 92 ARG B CA 1
ATOM 3243 C C . ARG B 1 92 ? -15.734 7.984 -2.521 1 97.69 92 ARG B C 1
ATOM 3245 O O . ARG B 1 92 ? -1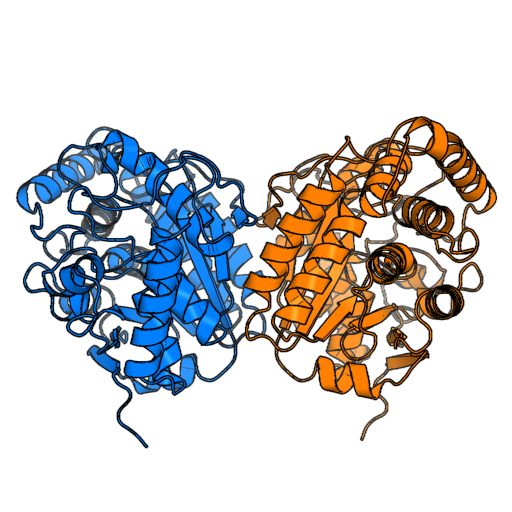6.047 7.309 -3.504 1 97.69 92 ARG B O 1
ATOM 3252 N N . ALA B 1 93 ? -16.094 9.234 -2.393 1 98.06 93 ALA B N 1
ATOM 3253 C CA . ALA B 1 93 ? -17.047 9.859 -3.297 1 98.06 93 ALA B CA 1
ATOM 3254 C C . ALA B 1 93 ? -16.406 10.172 -4.648 1 98.06 93 ALA B C 1
ATOM 3256 O O . ALA B 1 93 ? -17.078 10.117 -5.684 1 98.06 93 ALA B O 1
ATOM 3257 N N . PHE B 1 94 ? -15.141 10.445 -4.617 1 97.88 94 PHE B N 1
ATOM 3258 C CA . PHE B 1 94 ? -14.523 10.938 -5.848 1 97.88 94 PHE B CA 1
ATOM 3259 C C . PHE B 1 94 ? -13.352 10.047 -6.258 1 97.88 94 PHE B C 1
ATOM 3261 O O . PHE B 1 94 ? -12.461 10.484 -6.984 1 97.88 94 PHE B O 1
ATOM 3268 N N . ASN B 1 95 ? -13.289 8.836 -5.762 1 97.56 95 ASN B N 1
ATOM 3269 C CA . ASN B 1 95 ? -12.461 7.734 -6.234 1 97.56 95 ASN B CA 1
ATOM 3270 C C . ASN B 1 95 ? -10.977 8.062 -6.125 1 97.56 95 ASN B C 1
ATOM 3272 O O . ASN B 1 95 ? -10.234 7.93 -7.098 1 97.56 95 ASN B O 1
ATOM 3276 N N . ILE B 1 96 ? -10.555 8.453 -4.949 1 98.31 96 ILE B N 1
ATOM 3277 C CA . ILE B 1 96 ? -9.133 8.633 -4.66 1 98.31 96 ILE B CA 1
ATOM 3278 C C . ILE B 1 96 ? -8.594 7.398 -3.941 1 98.31 96 ILE B C 1
ATOM 3280 O O . ILE B 1 96 ? -9.016 7.086 -2.826 1 98.31 96 ILE B O 1
ATOM 3284 N N . PRO B 1 97 ? -7.676 6.684 -4.594 1 98.5 97 PRO B N 1
ATOM 3285 C CA . PRO B 1 97 ? -7.07 5.543 -3.898 1 98.5 97 PRO B CA 1
ATOM 3286 C C . PRO B 1 97 ? -6.324 5.953 -2.629 1 98.5 97 PRO B C 1
ATOM 3288 O O . PRO B 1 97 ? -5.684 7.008 -2.6 1 98.5 97 PRO B O 1
ATOM 3291 N N . LEU B 1 98 ? -6.414 5.094 -1.583 1 98.56 98 LEU B N 1
ATOM 3292 C CA . LEU B 1 98 ? -5.773 5.391 -0.305 1 98.56 98 LEU B CA 1
ATOM 3293 C C . LEU B 1 98 ? -4.879 4.234 0.135 1 98.56 98 LEU B C 1
ATOM 3295 O O . LEU B 1 98 ? -5.25 3.066 -0.012 1 98.56 98 LEU B O 1
ATOM 3299 N N . LEU B 1 99 ? -3.684 4.566 0.61 1 98.81 99 LEU B N 1
ATOM 3300 C CA . LEU B 1 99 ? -2.785 3.613 1.249 1 98.81 99 LEU B CA 1
ATOM 3301 C C . LEU B 1 99 ? -2.164 4.211 2.508 1 98.81 99 LEU B C 1
ATOM 3303 O O . LEU B 1 99 ? -1.313 5.098 2.426 1 98.81 99 LEU B O 1
ATOM 3307 N N . PRO B 1 100 ? -2.6 3.777 3.711 1 98.88 100 PRO B N 1
ATOM 3308 C CA . PRO B 1 100 ? -1.874 4.191 4.914 1 98.88 100 PRO B CA 1
ATOM 3309 C C . PRO B 1 100 ? -0.46 3.619 4.977 1 98.88 100 PRO B C 1
ATOM 3311 O O . PRO B 1 100 ? -0.231 2.482 4.559 1 98.88 100 PRO B O 1
ATOM 3314 N N . VAL B 1 101 ? 0.488 4.414 5.477 1 98.94 101 VAL B N 1
ATOM 3315 C CA . VAL B 1 101 ? 1.878 4 5.633 1 98.94 101 VAL B CA 1
ATOM 3316 C C . VAL B 1 101 ? 2.334 4.25 7.066 1 98.94 101 VAL B C 1
ATOM 3318 O O . VAL B 1 101 ? 2.365 5.395 7.527 1 98.94 101 VAL B O 1
ATOM 3321 N N . ASP B 1 102 ? 2.711 3.221 7.789 1 98.94 102 ASP B N 1
ATOM 3322 C CA . ASP B 1 102 ? 3.152 3.324 9.172 1 98.94 102 ASP B CA 1
ATOM 3323 C C . ASP B 1 102 ? 4.645 3.637 9.258 1 98.94 102 ASP B C 1
ATOM 3325 O O . ASP B 1 102 ? 5.48 2.766 9 1 98.94 102 ASP B O 1
ATOM 3329 N N . ALA B 1 103 ? 4.926 4.824 9.688 1 98.94 103 ALA B N 1
ATOM 3330 C CA . ALA B 1 103 ? 6.32 5.242 9.82 1 98.94 103 ALA B CA 1
ATOM 3331 C C . ALA B 1 103 ? 6.801 5.094 11.266 1 98.94 103 ALA B C 1
ATOM 3333 O O . ALA B 1 103 ? 8 5.156 11.531 1 98.94 103 ALA B O 1
ATOM 3334 N N . GLY B 1 104 ? 5.895 4.906 12.164 1 98.88 104 GLY B N 1
ATOM 3335 C CA . GLY B 1 104 ? 6.301 4.785 13.562 1 98.88 104 GLY B CA 1
ATOM 3336 C C . GLY B 1 104 ? 5.172 5.066 14.531 1 98.88 104 GLY B C 1
ATOM 3337 O O . GLY B 1 104 ? 5.301 5.91 15.422 1 98.88 104 GLY B O 1
ATOM 3338 N N . SER B 1 105 ? 4.027 4.359 14.438 1 98.75 105 SER B N 1
ATOM 3339 C CA . SER B 1 105 ? 2.883 4.539 15.32 1 98.75 105 SER B CA 1
ATOM 3340 C C . SER B 1 105 ? 3.16 3.953 16.703 1 98.75 105 SER B C 1
ATOM 3342 O O . SER B 1 105 ? 3.914 2.986 16.828 1 98.75 105 SER B O 1
ATOM 3344 N N . TRP B 1 106 ? 2.611 4.57 17.703 1 98.38 106 TRP B N 1
ATOM 3345 C CA . TRP B 1 106 ? 2.682 4.059 19.078 1 98.38 106 TRP B CA 1
ATOM 3346 C C . TRP B 1 106 ? 1.977 2.711 19.188 1 98.38 106 TRP B C 1
ATOM 3348 O O . TRP B 1 106 ? 2.471 1.8 19.859 1 98.38 106 TRP B O 1
ATOM 3358 N N . THR B 1 107 ? 0.859 2.609 18.547 1 97.69 107 THR B N 1
ATOM 3359 C CA . THR B 1 107 ? 0.084 1.38 18.422 1 97.69 107 THR B CA 1
ATOM 3360 C C . THR B 1 107 ? -0.267 1.106 16.969 1 97.69 107 THR B C 1
ATOM 3362 O O . THR B 1 107 ? -0.812 1.974 16.281 1 97.69 107 THR B O 1
ATOM 3365 N N . GLU B 1 108 ? -0.008 -0.12 16.578 1 97.56 108 GLU B N 1
ATOM 3366 C CA . GLU B 1 108 ? -0.24 -0.473 15.18 1 97.56 108 GLU B CA 1
ATOM 3367 C C . GLU B 1 108 ? -1.732 -0.522 14.859 1 97.56 108 GLU B C 1
ATOM 3369 O O . GLU B 1 108 ? -2.527 -1.006 15.672 1 97.56 108 GLU B O 1
ATOM 3374 N N . ALA B 1 109 ? -2.115 -0.06 13.719 1 98.12 109 ALA B N 1
ATOM 3375 C CA . ALA B 1 109 ? -3.516 -0.055 13.305 1 98.12 109 ALA B CA 1
ATOM 3376 C C . ALA B 1 109 ? -4.008 -1.472 13.023 1 98.12 109 ALA B C 1
ATOM 3378 O O . ALA B 1 109 ? -3.248 -2.314 12.531 1 98.12 109 ALA B O 1
ATOM 3379 N N . ARG B 1 110 ? -5.215 -1.726 13.25 1 98.19 110 ARG B N 1
ATOM 3380 C CA . ARG B 1 110 ? -5.832 -3.031 13.039 1 98.19 110 ARG B CA 1
ATOM 3381 C C . ARG B 1 110 ? -6.559 -3.086 11.703 1 98.19 110 ARG B C 1
ATOM 3383 O O . ARG B 1 110 ? -7.645 -3.66 11.602 1 98.19 110 ARG B O 1
ATOM 3390 N N . VAL B 1 111 ? -6.07 -2.373 10.68 1 98.69 111 VAL B N 1
ATOM 3391 C CA . VAL B 1 111 ? -6.488 -2.389 9.281 1 98.69 111 VAL B CA 1
ATOM 3392 C C . VAL B 1 111 ? -5.266 -2.57 8.383 1 98.69 111 VAL B C 1
ATOM 3394 O O . VAL B 1 111 ? -4.137 -2.324 8.805 1 98.69 111 VAL B O 1
ATOM 3397 N N . PRO B 1 112 ? -5.488 -3.078 7.172 1 98.81 112 PRO B N 1
ATOM 3398 C CA . PRO B 1 112 ? -4.348 -3.207 6.266 1 98.81 112 PRO B CA 1
ATOM 3399 C C . PRO B 1 112 ? -3.652 -1.874 6 1 98.81 112 PRO B C 1
ATOM 3401 O O . PRO B 1 112 ? -4.316 -0.846 5.844 1 98.81 112 PRO B O 1
ATOM 3404 N N . HIS B 1 113 ? -2.369 -1.851 6.016 1 98.88 113 HIS B N 1
ATOM 3405 C CA . HIS B 1 113 ? -1.537 -0.672 5.801 1 98.88 113 HIS B CA 1
ATOM 3406 C C . HIS B 1 113 ? -0.119 -1.063 5.398 1 98.88 113 HIS B C 1
ATOM 3408 O O . HIS B 1 113 ? 0.312 -2.191 5.645 1 98.88 113 HIS B O 1
ATOM 3414 N N . ALA B 1 114 ? 0.545 -0.189 4.707 1 98.88 114 ALA B N 1
ATOM 3415 C CA . ALA B 1 114 ? 1.978 -0.365 4.484 1 98.88 114 ALA B CA 1
ATOM 3416 C C . ALA B 1 114 ? 2.777 -0.006 5.734 1 98.88 114 ALA B C 1
ATOM 3418 O O . ALA B 1 114 ? 2.326 0.792 6.559 1 98.88 114 ALA B O 1
ATOM 3419 N N . LYS B 1 115 ? 3.885 -0.608 5.91 1 98.5 115 LYS B N 1
ATOM 3420 C CA . LYS B 1 115 ? 4.754 -0.283 7.039 1 98.5 115 LYS B CA 1
ATOM 3421 C C . LYS B 1 115 ? 6.207 -0.153 6.59 1 98.5 115 LYS B C 1
ATOM 3423 O O . LYS B 1 115 ? 6.645 -0.848 5.672 1 98.5 115 LYS B O 1
ATOM 3428 N N . LEU B 1 116 ? 6.867 0.725 7.141 1 98.88 116 LEU B N 1
ATOM 3429 C CA . LEU B 1 116 ? 8.312 0.821 6.992 1 98.88 116 LEU B CA 1
ATOM 3430 C C . LEU B 1 116 ? 9.023 -0.06 8.016 1 98.88 116 LEU B C 1
ATOM 3432 O O . LEU B 1 116 ? 8.703 -0.022 9.203 1 98.88 116 LEU B O 1
ATOM 3436 N N . PRO B 1 117 ? 9.961 -0.857 7.57 1 98.56 117 PRO B N 1
ATOM 3437 C CA . PRO B 1 117 ? 10.617 -1.819 8.461 1 98.56 117 PRO B CA 1
ATOM 3438 C C . PRO B 1 117 ? 11.242 -1.157 9.688 1 98.56 117 PRO B C 1
ATOM 3440 O O . PRO B 1 117 ? 11.227 -1.732 10.781 1 98.56 117 PRO B O 1
ATOM 3443 N N . SER B 1 118 ? 11.75 0.067 9.562 1 98.69 118 SER B N 1
ATOM 3444 C CA . SER B 1 118 ? 12.477 0.724 10.648 1 98.69 118 SER B CA 1
ATOM 3445 C C . SER B 1 118 ? 11.562 1.678 11.422 1 98.69 118 SER B C 1
ATOM 3447 O O . SER B 1 118 ? 12.047 2.58 12.109 1 98.69 118 SER B O 1
ATOM 3449 N N . ARG B 1 119 ? 10.258 1.505 11.289 1 98.75 119 ARG B N 1
ATOM 3450 C CA . ARG B 1 119 ? 9.297 2.355 11.984 1 98.75 119 ARG B CA 1
ATOM 3451 C C . ARG B 1 119 ? 9.609 2.422 13.477 1 98.75 119 ARG B C 1
ATOM 3453 O O . ARG B 1 119 ? 10.008 1.422 14.078 1 98.75 119 ARG B O 1
ATOM 3460 N N . VAL B 1 120 ? 9.453 3.631 14.023 1 98.81 120 VAL B N 1
ATOM 3461 C CA . VAL B 1 120 ? 9.773 3.854 15.43 1 98.81 120 VAL B CA 1
ATOM 3462 C C . VAL B 1 120 ? 9.039 5.094 15.938 1 98.81 120 VAL B C 1
ATOM 3464 O O . VAL B 1 120 ? 8.93 6.094 15.227 1 98.81 120 VAL B O 1
ATOM 3467 N N . THR B 1 121 ? 8.492 5.004 17.125 1 98.88 121 THR B N 1
ATOM 3468 C CA . THR B 1 121 ? 7.828 6.152 17.734 1 98.88 121 THR B CA 1
ATOM 3469 C C . THR B 1 121 ? 8.836 7.254 18.062 1 98.88 121 THR B C 1
ATOM 3471 O O . THR B 1 121 ? 9.93 6.973 18.562 1 98.88 121 THR B O 1
ATOM 3474 N N . GLY B 1 122 ? 8.523 8.461 17.734 1 98.88 122 GLY B N 1
ATOM 3475 C CA . GLY B 1 122 ? 9.398 9.586 18.031 1 98.88 122 GLY B CA 1
ATOM 3476 C C . GLY B 1 122 ? 9.477 9.914 19.516 1 98.88 122 GLY B C 1
ATOM 3477 O O . GLY B 1 122 ? 8.547 9.617 20.266 1 98.88 122 GLY B O 1
ATOM 3478 N N . GLY B 1 123 ? 10.508 10.5 19.906 1 98.5 123 GLY B N 1
ATOM 3479 C CA . GLY B 1 123 ? 10.695 10.945 21.281 1 98.5 123 GLY B CA 1
ATOM 3480 C C . GLY B 1 123 ? 10.109 12.32 21.547 1 98.5 123 GLY B C 1
ATOM 3481 O O . GLY B 1 123 ? 9.445 12.898 20.688 1 98.5 123 GLY B O 1
ATOM 3482 N N . ARG B 1 124 ? 10.289 12.734 22.812 1 98.56 124 ARG B N 1
ATOM 3483 C CA . ARG B 1 124 ? 9.938 14.086 23.219 1 98.56 124 ARG B CA 1
ATOM 3484 C C . ARG B 1 124 ? 11.086 15.055 22.969 1 98.56 124 ARG B C 1
ATOM 3486 O O . ARG B 1 124 ? 11.992 15.18 23.781 1 98.56 124 ARG B O 1
ATOM 3493 N N . ILE B 1 125 ? 11.031 15.914 21.969 1 97.75 125 ILE B N 1
ATOM 3494 C CA . ILE B 1 125 ? 12.203 16.578 21.406 1 97.75 125 ILE B CA 1
ATOM 3495 C C . ILE B 1 125 ? 12.734 17.609 22.391 1 97.75 125 ILE B C 1
ATOM 3497 O O . ILE B 1 125 ? 13.875 18.062 22.266 1 97.75 125 ILE B O 1
ATOM 3501 N N . ASP B 1 126 ? 11.969 18.016 23.328 1 97.06 126 ASP B N 1
ATOM 3502 C CA . ASP B 1 126 ? 12.445 19 24.297 1 97.06 126 ASP B CA 1
ATOM 3503 C C . ASP B 1 126 ? 13.391 18.359 25.312 1 97.06 126 ASP B C 1
ATOM 3505 O O . ASP B 1 126 ? 14.188 19.047 25.953 1 97.06 126 ASP B O 1
ATOM 3509 N N . VAL B 1 127 ? 13.367 17 25.453 1 97.38 127 VAL B N 1
ATOM 3510 C CA . VAL B 1 127 ? 14.164 16.422 26.531 1 97.38 127 VAL B CA 1
ATOM 3511 C C . VAL B 1 127 ? 14.984 15.258 26 1 97.38 127 VAL B C 1
ATOM 3513 O O . VAL B 1 127 ? 15.867 14.742 26.688 1 97.38 127 VAL B O 1
ATOM 3516 N N . GLU B 1 128 ? 14.734 14.719 24.828 1 97.38 128 GLU B N 1
ATOM 3517 C CA . GLU B 1 128 ? 15.461 13.609 24.219 1 97.38 128 GLU B CA 1
ATOM 3518 C C . GLU B 1 128 ? 15.43 13.695 22.688 1 97.38 128 GLU B C 1
ATOM 3520 O O . GLU B 1 128 ? 14.672 14.484 22.125 1 97.38 128 GLU B O 1
ATOM 3525 N N . PRO B 1 129 ? 16.312 12.898 22 1 97.75 129 PRO B N 1
ATOM 3526 C CA . PRO B 1 129 ? 16.281 12.914 20.531 1 97.75 129 PRO B CA 1
ATOM 3527 C C . PRO B 1 129 ? 14.922 12.477 19.984 1 97.75 129 PRO B C 1
ATOM 3529 O O . PRO B 1 129 ? 14.25 11.633 20.578 1 97.75 129 PRO B O 1
ATOM 3532 N N . GLY B 1 130 ? 14.555 13.062 18.844 1 98.31 130 GLY B N 1
ATOM 3533 C CA . GLY B 1 130 ? 13.305 12.703 18.188 1 98.31 130 GLY B CA 1
ATOM 3534 C C . GLY B 1 130 ? 13.281 11.273 17.688 1 98.31 130 GLY B C 1
ATOM 3535 O O . GLY B 1 130 ? 12.242 10.617 17.703 1 98.31 130 GLY B O 1
ATOM 3536 N N . LEU B 1 131 ? 14.469 10.836 17.234 1 98.56 131 LEU B N 1
ATOM 3537 C CA . LEU B 1 131 ? 14.625 9.484 16.703 1 98.56 131 LEU B CA 1
ATOM 3538 C C . LEU B 1 131 ? 15.961 8.891 17.156 1 98.56 131 LEU B C 1
ATOM 3540 O O . LEU B 1 131 ? 16.922 9.617 17.391 1 98.56 131 LEU B O 1
ATOM 3544 N N . PRO B 1 132 ? 16.047 7.508 17.281 1 98 132 PRO B N 1
ATOM 3545 C CA . PRO B 1 132 ? 17.359 6.891 17.484 1 98 132 PRO B CA 1
ATOM 3546 C C . PRO B 1 132 ? 18.344 7.203 16.344 1 98 132 PRO B C 1
ATOM 3548 O O . PRO B 1 132 ? 17.922 7.438 15.211 1 98 132 PRO B O 1
ATOM 3551 N N . SER B 1 133 ? 19.641 7.148 16.703 1 97.06 133 SER B N 1
ATOM 3552 C CA . SER B 1 133 ? 20.672 7.434 15.727 1 97.06 133 SER B CA 1
ATOM 3553 C C . SER B 1 133 ? 20.531 6.543 14.5 1 97.06 133 SER B C 1
ATOM 3555 O O . SER B 1 133 ? 20.406 5.324 14.617 1 97.06 133 SER B O 1
ATOM 3557 N N . GLY B 1 134 ? 20.453 7.141 13.336 1 98.31 134 GLY B N 1
ATOM 3558 C CA . GLY B 1 134 ? 20.406 6.402 12.078 1 98.31 134 GLY B CA 1
ATOM 3559 C C . GLY B 1 134 ? 19 6.094 11.609 1 98.31 134 GLY B C 1
ATOM 3560 O O . GLY B 1 134 ? 18.797 5.648 10.484 1 98.31 134 GLY B O 1
ATOM 3561 N N . ALA B 1 135 ? 18 6.355 12.398 1 98.75 135 ALA B N 1
ATOM 3562 C CA . ALA B 1 135 ? 16.625 6.016 12.07 1 98.75 135 ALA B CA 1
ATOM 3563 C C . ALA B 1 135 ? 16.125 6.852 10.891 1 98.75 135 ALA B C 1
ATOM 3565 O O . ALA B 1 135 ? 15.422 6.344 10.016 1 98.75 135 ALA B O 1
ATOM 3566 N N . SER B 1 136 ? 16.484 8.125 10.867 1 98.81 136 SER B N 1
ATOM 3567 C CA . SER B 1 136 ? 16.031 9 9.781 1 98.81 136 SER B CA 1
ATOM 3568 C C . SER B 1 136 ? 16.531 8.5 8.43 1 98.81 136 SER B C 1
ATOM 3570 O O . SER B 1 136 ? 15.773 8.492 7.453 1 98.81 136 SER B O 1
ATOM 3572 N N . GLU B 1 137 ? 17.75 8.109 8.406 1 98.81 137 GLU B N 1
ATOM 3573 C CA . GLU B 1 137 ? 18.312 7.602 7.156 1 98.81 137 GLU B CA 1
ATOM 3574 C C . GLU B 1 137 ? 17.578 6.34 6.699 1 98.81 137 GLU B C 1
ATOM 3576 O O . GLU B 1 137 ? 17.25 6.199 5.52 1 98.81 137 GLU B O 1
ATOM 3581 N N . ARG B 1 138 ? 17.344 5.418 7.59 1 98.88 138 ARG B N 1
ATOM 3582 C CA . ARG B 1 138 ? 16.672 4.172 7.258 1 98.88 138 ARG B CA 1
ATOM 3583 C C . ARG B 1 138 ? 15.234 4.438 6.801 1 98.88 138 ARG B C 1
ATOM 3585 O O . ARG B 1 138 ? 14.797 3.904 5.781 1 98.88 138 ARG B O 1
ATOM 3592 N N . LEU B 1 139 ? 14.547 5.281 7.535 1 98.94 139 LEU B N 1
ATOM 3593 C CA . LEU B 1 139 ? 13.164 5.609 7.199 1 98.94 139 LEU B CA 1
ATOM 3594 C C . LEU B 1 139 ? 13.094 6.305 5.844 1 98.94 139 LEU B C 1
ATOM 3596 O O . LEU B 1 139 ? 12.211 6 5.031 1 98.94 139 LEU B O 1
ATOM 3600 N N . PHE B 1 140 ? 14.023 7.266 5.594 1 98.94 140 PHE B N 1
ATOM 3601 C CA . PHE B 1 140 ? 14.078 7.953 4.309 1 98.94 140 PHE B CA 1
ATOM 3602 C C . PHE B 1 140 ? 14.25 6.953 3.168 1 98.94 140 PHE B C 1
ATOM 3604 O O . PHE B 1 140 ? 13.508 6.992 2.186 1 98.94 140 PHE B O 1
ATOM 3611 N N . ARG B 1 141 ? 15.156 6.043 3.314 1 98.88 141 ARG B N 1
ATOM 3612 C CA . ARG B 1 141 ? 15.469 5.07 2.271 1 98.88 141 ARG B CA 1
ATOM 3613 C C . ARG B 1 141 ? 14.305 4.117 2.041 1 98.88 141 ARG B C 1
ATOM 3615 O O . ARG B 1 141 ? 13.969 3.799 0.898 1 98.88 141 ARG B O 1
ATOM 3622 N N . GLU B 1 142 ? 13.766 3.617 3.076 1 98.94 142 GLU B N 1
ATOM 3623 C CA . GLU B 1 142 ? 12.641 2.697 2.98 1 98.94 142 GLU B CA 1
ATOM 3624 C C . GLU B 1 142 ? 11.43 3.371 2.33 1 98.94 142 GLU B C 1
ATOM 3626 O O . GLU B 1 142 ? 10.797 2.799 1.44 1 98.94 142 GLU B O 1
ATOM 3631 N N . ALA B 1 143 ? 11.172 4.605 2.756 1 99 143 ALA B N 1
ATOM 3632 C CA . ALA B 1 143 ? 10.055 5.344 2.168 1 99 143 ALA B CA 1
ATOM 3633 C C . ALA B 1 143 ? 10.328 5.672 0.704 1 99 143 ALA B C 1
ATOM 3635 O O . ALA B 1 143 ? 9.406 5.688 -0.117 1 99 143 ALA B O 1
ATOM 3636 N N . TYR B 1 144 ? 11.586 5.977 0.405 1 98.94 144 TYR B N 1
ATOM 3637 C CA . TYR B 1 144 ? 12 6.184 -0.978 1 98.94 144 TYR B CA 1
ATOM 3638 C C . TYR B 1 144 ? 11.656 4.973 -1.838 1 98.94 144 TYR B C 1
ATOM 3640 O O . TYR B 1 144 ? 11.086 5.117 -2.924 1 98.94 144 TYR B O 1
ATOM 3648 N N . MET B 1 145 ? 11.945 3.773 -1.353 1 98.81 145 MET B N 1
ATOM 3649 C CA . MET B 1 145 ? 11.656 2.547 -2.09 1 98.81 145 MET B CA 1
ATOM 3650 C C . MET B 1 145 ? 10.156 2.379 -2.295 1 98.81 145 MET B C 1
ATOM 3652 O O . MET B 1 145 ? 9.711 1.992 -3.377 1 98.81 145 MET B O 1
ATOM 3656 N N . LEU B 1 146 ? 9.406 2.676 -1.256 1 98.94 146 LEU B N 1
ATOM 3657 C CA . LEU B 1 146 ? 7.957 2.562 -1.36 1 98.94 146 LEU B CA 1
ATOM 3658 C C . LEU B 1 146 ? 7.41 3.535 -2.4 1 98.94 146 LEU B C 1
ATOM 3660 O O . LEU B 1 146 ? 6.605 3.15 -3.252 1 98.94 146 LEU B O 1
ATOM 3664 N N . GLY B 1 147 ? 7.852 4.828 -2.32 1 98.88 147 GLY B N 1
ATOM 3665 C CA . GLY B 1 147 ? 7.41 5.816 -3.291 1 98.88 147 GLY B CA 1
ATOM 3666 C C . GLY B 1 147 ? 7.758 5.441 -4.723 1 98.88 147 GLY B C 1
ATOM 3667 O O . GLY B 1 147 ? 6.922 5.555 -5.617 1 98.88 147 GLY B O 1
ATOM 3668 N N . SER B 1 148 ? 8.984 4.945 -4.902 1 98.69 148 SER B N 1
ATOM 3669 C CA . SER B 1 148 ? 9.453 4.551 -6.227 1 98.69 148 SER B CA 1
ATOM 3670 C C . SER B 1 148 ? 8.633 3.393 -6.781 1 98.69 148 SER B C 1
ATOM 3672 O O . SER B 1 148 ? 8.25 3.402 -7.953 1 98.69 148 SER B O 1
ATOM 3674 N N . SER B 1 149 ? 8.328 2.459 -5.938 1 98.38 149 SER B N 1
ATOM 3675 C CA . SER B 1 149 ? 7.613 1.261 -6.359 1 98.38 149 SER B CA 1
ATOM 3676 C C . SER B 1 149 ? 6.137 1.558 -6.598 1 98.38 149 SER B C 1
ATOM 3678 O O . SER B 1 149 ? 5.555 1.093 -7.582 1 98.38 149 SER B O 1
ATOM 3680 N N . LEU B 1 150 ? 5.555 2.344 -5.758 1 98 150 LEU B N 1
ATOM 3681 C CA . LEU B 1 150 ? 4.113 2.584 -5.746 1 98 150 LEU B CA 1
ATOM 3682 C C . LEU B 1 150 ? 3.723 3.576 -6.84 1 98 150 LEU B C 1
ATOM 3684 O O . LEU B 1 150 ? 2.627 3.488 -7.398 1 98 150 LEU B O 1
ATOM 3688 N N . ALA B 1 151 ? 4.578 4.477 -7.16 1 97.75 151 ALA B N 1
ATOM 3689 C CA . ALA B 1 151 ? 4.184 5.594 -8.016 1 97.75 151 ALA B CA 1
ATOM 3690 C C . ALA B 1 151 ? 4.617 5.363 -9.461 1 97.75 151 ALA B C 1
ATOM 3692 O O . ALA B 1 151 ? 4.254 6.129 -10.352 1 97.75 151 ALA B O 1
ATOM 3693 N N . ARG B 1 152 ? 5.352 4.219 -9.609 1 96 152 ARG B N 1
ATOM 3694 C CA . ARG B 1 152 ? 5.848 3.955 -10.953 1 96 152 ARG B CA 1
ATOM 3695 C C . ARG B 1 152 ? 4.695 3.756 -11.93 1 96 152 ARG B C 1
ATOM 3697 O O . ARG B 1 152 ? 3.85 2.881 -11.734 1 96 152 ARG B O 1
ATOM 3704 N N . GLY B 1 153 ? 4.523 4.609 -12.859 1 95.19 153 GLY B N 1
ATOM 3705 C CA . GLY B 1 153 ? 3.471 4.488 -13.852 1 95.19 153 GLY B CA 1
ATOM 3706 C C . GLY B 1 153 ? 2.244 5.316 -13.531 1 95.19 153 GLY B C 1
ATOM 3707 O O . GLY B 1 153 ? 1.308 5.391 -14.328 1 95.19 153 GLY B O 1
ATOM 3708 N N . LEU B 1 154 ? 2.154 5.859 -12.375 1 98.25 154 LEU B N 1
ATOM 3709 C CA . LEU B 1 154 ? 1.062 6.75 -12 1 98.25 154 LEU B CA 1
ATOM 3710 C C . LEU B 1 154 ? 1.426 8.203 -12.281 1 98.25 154 LEU B C 1
ATOM 3712 O O . LEU B 1 154 ? 2.602 8.531 -12.461 1 98.25 154 LEU B O 1
ATOM 3716 N N . ASP B 1 155 ? 0.419 9.023 -12.359 1 98.5 155 ASP B N 1
ATOM 3717 C CA . ASP B 1 155 ? 0.644 10.414 -12.734 1 98.5 155 ASP B CA 1
ATOM 3718 C C . ASP B 1 155 ? 0.97 11.266 -11.508 1 98.5 155 ASP B C 1
ATOM 3720 O O . ASP B 1 155 ? 1.664 12.281 -11.609 1 98.5 155 ASP B O 1
ATOM 3724 N N . TRP B 1 156 ? 0.456 10.836 -10.383 1 98.75 156 TRP B N 1
ATOM 3725 C CA . TRP B 1 156 ? 0.677 11.633 -9.188 1 98.75 156 TRP B CA 1
ATOM 3726 C C . TRP B 1 156 ? 0.608 10.773 -7.934 1 98.75 156 TRP B C 1
ATOM 3728 O O . TRP B 1 156 ? 0.069 9.664 -7.965 1 98.75 156 TRP B O 1
ATOM 3738 N N . ILE B 1 157 ? 1.254 11.211 -6.922 1 98.88 157 ILE B N 1
ATOM 3739 C CA . ILE B 1 157 ? 1.08 10.711 -5.559 1 98.88 157 ILE B CA 1
ATOM 3740 C C . ILE B 1 157 ? 0.844 11.883 -4.609 1 98.88 157 ILE B C 1
ATOM 3742 O O . ILE B 1 157 ? 1.539 12.898 -4.684 1 98.88 157 ILE B O 1
ATOM 3746 N N . ALA B 1 158 ? -0.21 11.844 -3.844 1 98.88 158 ALA B N 1
ATOM 3747 C CA . ALA B 1 158 ? -0.449 12.781 -2.75 1 98.88 158 ALA B CA 1
ATOM 3748 C C . ALA B 1 158 ? -0.082 12.164 -1.404 1 98.88 158 ALA B C 1
ATOM 3750 O O . ALA B 1 158 ? -0.36 10.992 -1.158 1 98.88 158 ALA B O 1
ATOM 3751 N N . VAL B 1 159 ? 0.606 12.891 -0.592 1 98.94 159 VAL B N 1
ATOM 3752 C CA . VAL B 1 159 ? 1.067 12.336 0.679 1 98.94 159 VAL B CA 1
ATOM 3753 C C . VAL B 1 159 ? 0.519 13.18 1.833 1 98.94 159 VAL B C 1
ATOM 3755 O O . VAL B 1 159 ? 0.877 14.344 1.984 1 98.94 159 VAL B O 1
ATOM 3758 N N . GLY B 1 160 ? -0.419 12.586 2.588 1 98.75 160 GLY B N 1
ATOM 3759 C CA . GLY B 1 160 ? -0.932 13.18 3.811 1 98.75 160 GLY B CA 1
ATOM 3760 C C . GLY B 1 160 ? -0.227 12.68 5.059 1 98.75 160 GLY B C 1
ATOM 3761 O O . GLY B 1 160 ? 0.693 11.859 4.973 1 98.75 160 GLY B O 1
ATOM 3762 N N . GLU B 1 161 ? -0.667 13.234 6.234 1 98.44 161 GLU B N 1
ATOM 3763 C CA . GLU B 1 161 ? -0.01 12.852 7.48 1 98.44 161 GLU B CA 1
ATOM 3764 C C . GLU B 1 161 ? -1.016 12.75 8.625 1 98.44 161 GLU B C 1
ATOM 3766 O O . GLU B 1 161 ? -2.08 13.367 8.578 1 98.44 161 GLU B O 1
ATOM 3771 N N . SER B 1 162 ? -0.756 11.906 9.531 1 97.75 162 SER B N 1
ATOM 3772 C CA . SER B 1 162 ? -1.371 11.922 10.859 1 97.75 162 SER B CA 1
ATOM 3773 C C . SER B 1 162 ? -0.325 11.758 11.953 1 97.75 162 SER B C 1
ATOM 3775 O O . SER B 1 162 ? 0.24 10.672 12.125 1 97.75 162 SER B O 1
ATOM 3777 N N . ILE B 1 163 ? -0.038 12.875 12.641 1 97.75 163 ILE B N 1
ATOM 3778 C CA . ILE B 1 163 ? 0.944 12.852 13.719 1 97.75 163 ILE B CA 1
ATOM 3779 C C . ILE B 1 163 ? 0.727 14.039 14.648 1 97.75 163 ILE B C 1
ATOM 3781 O O . ILE B 1 163 ? 1.341 15.094 14.469 1 97.75 163 ILE B O 1
ATOM 3785 N N . PRO B 1 164 ? -0.129 13.93 15.672 1 95.5 164 PRO B N 1
ATOM 3786 C CA . PRO B 1 164 ? -0.217 14.992 16.672 1 95.5 164 PRO B CA 1
ATOM 3787 C C . PRO B 1 164 ? 1.151 15.43 17.188 1 95.5 164 PRO B C 1
ATOM 3789 O O . PRO B 1 164 ? 2.027 14.586 17.422 1 95.5 164 PRO B O 1
ATOM 3792 N N . GLY B 1 165 ? 1.289 16.734 17.328 1 96.12 165 GLY B N 1
ATOM 3793 C CA . GLY B 1 165 ? 2.58 17.281 17.719 1 96.12 165 GLY B CA 1
ATOM 3794 C C . GLY B 1 165 ? 3.484 17.562 16.531 1 96.12 165 GLY B C 1
ATOM 3795 O O . GLY B 1 165 ? 4.547 18.172 16.688 1 96.12 165 GLY B O 1
ATOM 3796 N N . GLY B 1 166 ? 3.018 17.234 15.344 1 96.81 166 GLY B N 1
ATOM 3797 C CA . GLY B 1 166 ? 3.82 17.328 14.141 1 96.81 166 GLY B CA 1
ATOM 3798 C C . GLY B 1 166 ? 4.199 18.75 13.781 1 96.81 166 GLY B C 1
ATOM 3799 O O . GLY B 1 166 ? 5.293 19 13.273 1 96.81 166 GLY B O 1
ATOM 3800 N N . THR B 1 167 ? 3.322 19.719 14.078 1 96.44 167 THR B N 1
ATOM 3801 C CA . THR B 1 167 ? 3.623 21.094 13.719 1 96.44 167 THR B CA 1
ATOM 3802 C C . THR B 1 167 ? 4.746 21.641 14.594 1 96.44 167 THR B C 1
ATOM 3804 O O . THR B 1 167 ? 5.562 22.438 14.133 1 96.44 167 THR B O 1
ATOM 3807 N N . THR B 1 168 ? 4.777 21.203 15.828 1 96.56 168 THR B N 1
ATOM 3808 C CA . THR B 1 168 ? 5.859 21.625 16.719 1 96.56 168 THR B CA 1
ATOM 3809 C C . THR B 1 168 ? 7.188 21.016 16.266 1 96.56 168 THR B C 1
ATOM 3811 O O . THR B 1 168 ? 8.203 21.703 16.203 1 96.56 168 THR B O 1
ATOM 3814 N N . VAL B 1 169 ? 7.148 19.75 15.969 1 97.88 169 VAL B N 1
ATOM 3815 C CA . VAL B 1 169 ? 8.344 19.062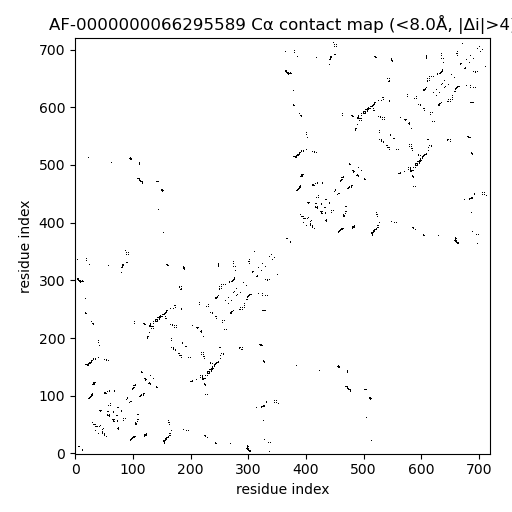 15.492 1 97.88 169 VAL B CA 1
ATOM 3816 C C . VAL B 1 169 ? 8.805 19.672 14.172 1 97.88 169 VAL B C 1
ATOM 3818 O O . VAL B 1 169 ? 10 19.875 13.953 1 97.88 169 VAL B O 1
ATOM 3821 N N . ALA B 1 170 ? 7.855 19.953 13.32 1 98.12 170 ALA B N 1
ATOM 3822 C CA . ALA B 1 170 ? 8.172 20.594 12.039 1 98.12 170 ALA B CA 1
ATOM 3823 C C . ALA B 1 170 ? 8.891 21.922 12.242 1 98.12 170 ALA B C 1
ATOM 3825 O O . ALA B 1 170 ? 9.867 22.219 11.547 1 98.12 170 ALA B O 1
ATOM 3826 N N . ALA B 1 171 ? 8.391 22.734 13.188 1 97.25 171 ALA B N 1
ATOM 3827 C CA . ALA B 1 171 ? 9.047 24 13.508 1 97.25 171 ALA B CA 1
ATOM 3828 C C . ALA B 1 171 ? 10.5 23.781 13.922 1 97.25 171 ALA B C 1
ATOM 3830 O O . ALA B 1 171 ? 11.398 24.5 13.469 1 97.25 171 ALA B O 1
ATOM 3831 N N . ALA B 1 172 ? 10.734 22.781 14.734 1 97.44 172 ALA B N 1
ATOM 3832 C CA . ALA B 1 172 ? 12.086 22.484 15.203 1 97.44 172 ALA B CA 1
ATOM 3833 C C . ALA B 1 172 ? 12.984 22.062 14.039 1 97.44 172 ALA B C 1
ATOM 3835 O O . ALA B 1 172 ? 14.133 22.516 13.945 1 97.44 172 ALA B O 1
ATOM 3836 N N . VAL B 1 173 ? 12.461 21.219 13.125 1 98.25 173 VAL B N 1
ATOM 3837 C CA . VAL B 1 173 ? 13.227 20.75 11.977 1 98.25 173 VAL B CA 1
ATOM 3838 C C . VAL B 1 173 ? 13.602 21.938 11.086 1 98.25 173 VAL B C 1
ATOM 3840 O O . VAL B 1 173 ? 14.758 22.078 10.688 1 98.25 173 VAL B O 1
ATOM 3843 N N . MET B 1 174 ? 12.641 22.812 10.789 1 98 174 MET B N 1
ATOM 3844 C CA . MET B 1 174 ? 12.898 23.953 9.922 1 98 174 MET B CA 1
ATOM 3845 C C . MET B 1 174 ? 13.945 24.875 10.531 1 98 174 MET B C 1
ATOM 3847 O O . MET B 1 174 ? 14.891 25.297 9.859 1 98 174 MET B O 1
ATOM 3851 N N . GLU B 1 175 ? 13.859 25.125 11.828 1 96.75 175 GLU B N 1
ATOM 3852 C CA . GLU B 1 175 ? 14.836 25.984 12.5 1 96.75 175 GLU B CA 1
ATOM 3853 C C . GLU B 1 175 ? 16.219 25.328 12.523 1 96.75 175 GLU B C 1
ATOM 3855 O O . GLU B 1 175 ? 17.219 26 12.266 1 96.75 175 GLU B O 1
ATOM 3860 N N . ALA B 1 176 ? 16.219 24.109 12.852 1 97.06 176 ALA B N 1
ATOM 3861 C CA . ALA B 1 176 ? 17.5 23.391 12.953 1 97.06 176 ALA B CA 1
ATOM 3862 C C . ALA B 1 176 ? 18.219 23.375 11.602 1 97.06 176 ALA B C 1
ATOM 3864 O O . ALA B 1 176 ? 19.438 23.359 11.547 1 97.06 176 ALA B O 1
ATOM 3865 N N . LEU B 1 177 ? 17.422 23.391 10.555 1 97.31 177 LEU B N 1
ATOM 3866 C CA . LEU B 1 177 ? 18 23.312 9.219 1 97.31 177 LEU B CA 1
ATOM 3867 C C . LEU B 1 177 ? 18.25 24.719 8.656 1 97.31 177 LEU B C 1
ATOM 3869 O O . LEU B 1 177 ? 18.594 24.859 7.484 1 97.31 177 LEU B O 1
ATOM 3873 N N . GLY B 1 178 ? 17.906 25.734 9.461 1 95.69 178 GLY B N 1
ATOM 3874 C CA . GLY B 1 178 ? 18.375 27.078 9.141 1 95.69 178 GLY B CA 1
ATOM 3875 C C . GLY B 1 178 ? 17.266 27.953 8.578 1 95.69 178 GLY B C 1
ATOM 3876 O O . GLY B 1 178 ? 17.547 29.031 8.031 1 95.69 178 GLY B O 1
ATOM 3877 N N . TYR B 1 179 ? 16.094 27.406 8.719 1 95 179 TYR B N 1
ATOM 3878 C CA . TYR B 1 179 ? 14.984 28.203 8.219 1 95 179 TYR B CA 1
ATOM 3879 C C . TYR B 1 179 ? 14.234 28.875 9.359 1 95 179 TYR B C 1
ATOM 3881 O O . TYR B 1 179 ? 14.117 28.312 10.453 1 95 179 TYR B O 1
ATOM 3889 N N . ARG B 1 180 ? 13.992 30.094 9.398 1 85.31 180 ARG B N 1
ATOM 3890 C CA . ARG B 1 180 ? 13.328 30.844 10.461 1 85.31 180 ARG B CA 1
ATOM 3891 C C . ARG B 1 180 ? 11.812 30.688 10.375 1 85.31 180 ARG B C 1
ATOM 3893 O O . ARG B 1 180 ? 11.109 31.609 9.984 1 85.31 180 ARG B O 1
ATOM 3900 N N . ALA B 1 181 ? 11.352 29.547 10.828 1 78.88 181 ALA B N 1
ATOM 3901 C CA . ALA B 1 181 ? 9.945 29.25 10.586 1 78.88 181 ALA B CA 1
ATOM 3902 C C . ALA B 1 181 ? 9.227 28.891 11.883 1 78.88 181 ALA B C 1
ATOM 3904 O O . ALA B 1 181 ? 8.078 28.453 11.867 1 78.88 181 ALA B O 1
ATOM 3905 N N . ALA B 1 182 ? 9.766 29.188 13.031 1 77.69 182 ALA B N 1
ATOM 3906 C CA . ALA B 1 182 ? 9.203 28.781 14.32 1 77.69 182 ALA B CA 1
ATOM 3907 C C . ALA B 1 182 ? 7.832 29.406 14.539 1 77.69 182 ALA B C 1
ATOM 3909 O O . ALA B 1 182 ? 6.922 28.766 15.07 1 77.69 182 ALA B O 1
ATOM 3910 N N . ASP B 1 183 ? 7.652 30.531 13.945 1 86.62 183 ASP B N 1
ATOM 3911 C CA . ASP B 1 183 ? 6.418 31.25 14.227 1 86.62 183 ASP B CA 1
ATOM 3912 C C . ASP B 1 183 ? 5.418 31.094 13.086 1 86.62 183 ASP B C 1
ATOM 3914 O O . ASP B 1 183 ? 4.328 31.672 13.117 1 86.62 183 ASP B O 1
ATOM 3918 N N . LEU B 1 184 ? 5.738 30.25 12.172 1 92.94 184 LEU B N 1
ATOM 3919 C CA . LEU B 1 184 ? 4.93 30.234 10.953 1 92.94 184 LEU B CA 1
ATOM 3920 C C . LEU B 1 184 ? 4.074 28.969 10.898 1 92.94 184 LEU B C 1
ATOM 3922 O O . LEU B 1 184 ? 3.201 28.859 10.031 1 92.94 184 LEU B O 1
ATOM 3926 N N . VAL B 1 185 ? 4.262 28.031 11.82 1 93.81 185 VAL B N 1
ATOM 3927 C CA . VAL B 1 185 ? 3.502 26.781 11.781 1 93.81 185 VAL B CA 1
ATOM 3928 C C . VAL B 1 185 ? 2.15 26.984 12.469 1 93.81 185 VAL B C 1
ATOM 3930 O O . VAL B 1 185 ? 2.02 27.812 13.367 1 93.81 185 VAL B O 1
ATOM 3933 N N . SER B 1 186 ? 1.17 26.188 12.016 1 91.06 186 SER B N 1
ATOM 3934 C CA . SER B 1 186 ? -0.179 26.234 12.57 1 91.06 186 SER B CA 1
ATOM 3935 C C . SER B 1 186 ? -0.315 25.312 13.773 1 91.06 186 SER B C 1
ATOM 3937 O O . SER B 1 186 ? 0.687 24.875 14.344 1 91.06 186 SER B O 1
ATOM 3939 N N . SER B 1 187 ? -1.589 25.25 14.258 1 82.06 187 SER B N 1
ATOM 3940 C CA . SER B 1 187 ? -1.963 24.344 15.344 1 82.06 187 SER B CA 1
ATOM 3941 C C . SER B 1 187 ? -3.32 23.688 15.078 1 82.06 187 SER B C 1
ATOM 3943 O O . SER B 1 187 ? -4.07 24.141 14.211 1 82.06 187 SER B O 1
ATOM 3945 N N . SER B 1 188 ? -3.549 22.594 15.719 1 76.06 188 SER B N 1
ATOM 3946 C CA . SER B 1 188 ? -4.832 21.906 15.602 1 76.06 188 SER B CA 1
ATOM 3947 C C . SER B 1 188 ? -5.934 22.672 16.344 1 76.06 188 SER B C 1
ATOM 3949 O O . SER B 1 188 ? -7.117 22.516 16.031 1 76.06 188 SER B O 1
ATOM 3951 N N . GLY B 1 189 ? -5.547 23.422 17.25 1 77.94 189 GLY B N 1
ATOM 3952 C CA . GLY B 1 189 ? -6.523 24.156 18.047 1 77.94 189 GLY B CA 1
ATOM 3953 C C . GLY B 1 189 ? -6.789 25.562 17.547 1 77.94 189 GLY B C 1
ATOM 3954 O O . GLY B 1 189 ? -6.051 26.062 16.703 1 77.94 189 GLY B O 1
ATOM 3955 N N . LYS B 1 190 ? -7.91 26.062 18.078 1 78.62 190 LYS B N 1
ATOM 3956 C CA . LYS B 1 190 ? -8.273 27.438 17.75 1 78.62 190 LYS B CA 1
ATOM 3957 C C . LYS B 1 190 ? -7.176 28.406 18.188 1 78.62 190 LYS B C 1
ATOM 3959 O O . LYS B 1 190 ? -6.824 29.328 17.438 1 78.62 190 LYS B O 1
ATOM 3964 N N . ASP B 1 191 ? -6.691 28.062 19.312 1 82.38 191 ASP B N 1
ATOM 3965 C CA . ASP B 1 191 ? -5.57 28.859 19.812 1 82.38 191 ASP B CA 1
ATOM 3966 C C . ASP B 1 191 ? -4.238 28.156 19.547 1 82.38 191 ASP B C 1
ATOM 3968 O O . ASP B 1 191 ? -4.102 26.953 19.812 1 82.38 191 ASP B O 1
ATOM 3972 N N . ASN B 1 192 ? -3.393 28.859 18.922 1 83.81 192 ASN B N 1
ATOM 3973 C CA . ASN B 1 192 ? -2.039 28.359 18.703 1 83.81 192 ASN B CA 1
ATOM 3974 C C . ASN B 1 192 ? -1.146 28.641 19.922 1 83.81 192 ASN B C 1
ATOM 3976 O O . ASN B 1 192 ? -0.892 29.797 20.25 1 83.81 192 ASN B O 1
ATOM 3980 N N . PRO B 1 193 ? -0.717 27.562 20.578 1 87.62 193 PRO B N 1
ATOM 3981 C CA . PRO B 1 193 ? 0.151 27.781 21.734 1 87.62 193 PRO B CA 1
ATOM 3982 C C . PRO B 1 193 ? 1.567 28.203 21.344 1 87.62 193 PRO B C 1
ATOM 3984 O O . PRO B 1 193 ? 2.521 27.453 21.594 1 87.62 193 PRO B O 1
ATOM 3987 N N . ARG B 1 194 ? 1.729 29.328 20.922 1 90.19 194 ARG B N 1
ATOM 3988 C CA . ARG B 1 194 ? 2.949 29.812 20.281 1 90.19 194 ARG B CA 1
ATOM 3989 C C . ARG B 1 194 ? 4.113 29.828 21.266 1 90.19 194 ARG B C 1
ATOM 3991 O O . ARG B 1 194 ? 5.215 29.375 20.953 1 90.19 194 ARG B O 1
ATOM 3998 N N . GLU B 1 195 ? 3.84 30.328 22.453 1 92.19 195 GLU B N 1
ATOM 3999 C CA . GLU B 1 195 ? 4.914 30.438 23.422 1 92.19 195 GLU B CA 1
ATOM 4000 C C . GLU B 1 195 ? 5.398 29.062 23.875 1 92.19 195 GLU B C 1
ATOM 4002 O O . GLU B 1 195 ? 6.598 28.844 24.047 1 92.19 195 GLU B O 1
ATOM 4007 N N . LEU B 1 196 ? 4.445 28.203 24.062 1 94.25 196 LEU B N 1
ATOM 4008 C CA . LEU B 1 196 ? 4.801 26.844 24.438 1 94.25 196 LEU B CA 1
ATOM 4009 C C . LEU B 1 196 ? 5.602 26.172 23.344 1 94.25 196 LEU B C 1
ATOM 4011 O O . LEU B 1 196 ? 6.625 25.531 23.609 1 94.25 196 LEU B O 1
ATOM 4015 N N . LYS B 1 197 ? 5.195 26.312 22.078 1 94 197 LYS B N 1
ATOM 4016 C CA . LYS B 1 197 ? 5.91 25.719 20.938 1 94 197 LYS B CA 1
ATOM 4017 C C . LYS B 1 197 ? 7.324 26.297 20.844 1 94 197 LYS B C 1
ATOM 4019 O O . LYS B 1 197 ? 8.281 25.547 20.609 1 94 197 LYS B O 1
ATOM 4024 N N . LYS B 1 198 ? 7.414 27.547 21.062 1 94.56 198 LYS B N 1
ATOM 4025 C CA . LYS B 1 198 ? 8.719 28.203 20.984 1 94.56 198 LYS B CA 1
ATOM 4026 C C . LYS B 1 198 ? 9.672 27.625 22.047 1 94.56 198 LYS B C 1
ATOM 4028 O O . LYS B 1 198 ? 10.852 27.422 21.766 1 94.56 198 LYS B O 1
ATOM 4033 N N . ARG B 1 199 ? 9.156 27.438 23.188 1 95.94 199 ARG B N 1
ATOM 4034 C CA . ARG B 1 199 ? 9.969 26.891 24.266 1 95.94 199 ARG B CA 1
ATOM 4035 C C . ARG B 1 199 ? 10.445 25.469 23.938 1 95.94 199 ARG B C 1
ATOM 4037 O O . ARG B 1 199 ? 11.609 25.141 24.141 1 95.94 199 ARG B O 1
ATOM 4044 N N . VAL B 1 200 ? 9.531 24.656 23.469 1 96.56 200 VAL B N 1
ATOM 4045 C CA . VAL B 1 200 ? 9.852 23.281 23.109 1 96.56 200 VAL B CA 1
ATOM 4046 C C . VAL B 1 200 ? 10.906 23.266 22 1 96.56 200 VAL B C 1
ATOM 4048 O O . VAL B 1 200 ? 11.883 22.516 22.078 1 96.56 200 VAL B O 1
ATOM 4051 N N . VAL B 1 201 ? 10.719 24.125 21.031 1 96.69 201 VAL B N 1
ATOM 4052 C CA . VAL B 1 201 ? 11.641 24.203 19.906 1 96.69 201 VAL B CA 1
ATOM 4053 C C . VAL B 1 201 ? 13.016 24.672 20.391 1 96.69 201 VAL B C 1
ATOM 4055 O O . VAL B 1 201 ? 14.039 24.125 19.984 1 96.69 201 VAL B O 1
ATOM 4058 N N . ALA B 1 202 ? 13.016 25.656 21.25 1 95.81 202 ALA B N 1
ATOM 4059 C CA . ALA B 1 202 ? 14.281 26.172 21.781 1 95.81 202 ALA B CA 1
ATOM 4060 C C . ALA B 1 202 ? 15.039 25.078 22.531 1 95.81 202 ALA B C 1
ATOM 4062 O O . ALA B 1 202 ? 16.266 24.969 22.406 1 95.81 202 ALA B O 1
ATOM 4063 N N . GLN B 1 203 ? 14.367 24.344 23.312 1 96.62 203 GLN B N 1
ATOM 4064 C CA . GLN B 1 203 ? 14.984 23.25 24.047 1 96.62 203 GLN B CA 1
ATOM 4065 C C . GLN B 1 203 ? 15.547 22.188 23.109 1 96.62 203 GLN B C 1
ATOM 4067 O O . GLN B 1 203 ? 16.656 21.688 23.312 1 96.62 203 GLN B O 1
ATOM 4072 N N . ALA B 1 204 ? 14.789 21.906 22.062 1 96.69 204 ALA B N 1
ATOM 4073 C CA . ALA B 1 204 ? 15.25 20.938 21.062 1 96.69 204 ALA B CA 1
ATOM 4074 C C . ALA B 1 204 ? 16.531 21.422 20.391 1 96.69 204 ALA B C 1
ATOM 4076 O O . ALA B 1 204 ? 17.484 20.672 20.234 1 96.69 204 ALA B O 1
ATOM 4077 N N . LEU B 1 205 ? 16.547 22.672 20.047 1 95.38 205 LEU B N 1
ATOM 4078 C CA . LEU B 1 205 ? 17.688 23.25 19.344 1 95.38 205 LEU B CA 1
ATOM 4079 C C . LEU B 1 205 ? 18.922 23.281 20.234 1 95.38 205 LEU B C 1
ATOM 4081 O O . LEU B 1 205 ? 20.047 23.109 19.75 1 95.38 205 LEU B O 1
ATOM 4085 N N . SER B 1 206 ? 18.688 23.469 21.484 1 94.69 206 SER B N 1
ATOM 4086 C CA . SER B 1 206 ? 19.812 23.5 22.406 1 94.69 206 SER B CA 1
ATOM 4087 C C . SER B 1 206 ? 20.5 22.156 22.5 1 94.69 206 SER B C 1
ATOM 4089 O O . SER B 1 206 ? 21.672 22.078 22.875 1 94.69 206 SER B O 1
ATOM 4091 N N . ARG B 1 207 ? 19.812 21.141 22.125 1 91.69 207 ARG B N 1
ATOM 4092 C CA . ARG B 1 207 ? 20.359 19.781 22.234 1 91.69 207 ARG B CA 1
ATOM 4093 C C . ARG B 1 207 ? 21.062 19.359 20.938 1 91.69 207 ARG B C 1
ATOM 4095 O O . ARG B 1 207 ? 21.734 18.344 20.906 1 91.69 207 ARG B O 1
ATOM 4102 N N . LEU B 1 208 ? 21.047 20.109 19.953 1 91.38 208 LEU B N 1
ATOM 4103 C CA . LEU B 1 208 ? 21.625 19.766 18.656 1 91.38 208 LEU B CA 1
ATOM 4104 C C . LEU B 1 208 ? 23.125 19.531 18.797 1 91.38 208 LEU B C 1
ATOM 4106 O O . LEU B 1 208 ? 23.672 18.609 18.188 1 91.38 208 LEU B O 1
ATOM 4110 N N . ARG B 1 209 ? 23.734 20.344 19.578 1 83.44 209 ARG B N 1
ATOM 4111 C CA . ARG B 1 209 ? 25.172 20.172 19.766 1 83.44 209 ARG B CA 1
ATOM 4112 C C . ARG B 1 209 ? 25.484 18.859 20.484 1 83.44 209 ARG B C 1
ATOM 4114 O O . ARG B 1 209 ? 26.438 18.156 20.141 1 83.44 209 ARG B O 1
ATOM 4121 N N . GLU B 1 210 ? 24.656 18.547 21.406 1 86.44 210 GLU B N 1
ATOM 4122 C CA . GLU B 1 210 ? 24.828 17.312 22.172 1 86.44 210 GLU B CA 1
ATOM 4123 C C . GLU B 1 210 ? 24.641 16.094 21.281 1 86.44 210 GLU B C 1
ATOM 4125 O O . GLU B 1 210 ? 25.281 15.062 21.484 1 86.44 210 GLU B O 1
ATOM 4130 N N . CYS B 1 211 ? 23.797 16.297 20.297 1 89 211 CYS B N 1
ATOM 4131 C CA . CYS B 1 211 ? 23.5 15.195 19.391 1 89 211 CYS B CA 1
ATOM 4132 C C . CYS B 1 211 ? 24.641 14.969 18.406 1 89 211 CYS B C 1
ATOM 4134 O O . CYS B 1 211 ? 24.75 13.891 17.828 1 89 211 CYS B O 1
ATOM 4136 N N . GLY B 1 212 ? 25.531 15.945 18.203 1 86.62 212 GLY B N 1
ATOM 4137 C CA . GLY B 1 212 ? 26.656 15.82 17.281 1 86.62 212 GLY B CA 1
ATOM 4138 C C . GLY B 1 212 ? 26.219 15.625 15.836 1 86.62 212 GLY B C 1
ATOM 4139 O O . GLY B 1 212 ? 26.828 14.859 15.094 1 86.62 212 GLY B O 1
ATOM 4140 N N . ALA B 1 213 ? 25.109 16.234 15.477 1 88.81 213 ALA B N 1
ATOM 4141 C CA . ALA B 1 213 ? 24.562 16.016 14.141 1 88.81 213 ALA B CA 1
ATOM 4142 C C . ALA B 1 213 ? 25.438 16.688 13.078 1 88.81 213 ALA B C 1
ATOM 4144 O O . ALA B 1 213 ? 25.828 17.844 13.219 1 88.81 213 ALA B O 1
ATOM 4145 N N . ARG B 1 214 ? 25.875 15.938 12.047 1 89.06 214 ARG B N 1
ATOM 4146 C CA . ARG B 1 214 ? 26.828 16.359 11.031 1 89.06 214 ARG B CA 1
ATOM 4147 C C . ARG B 1 214 ? 26.156 16.516 9.68 1 89.06 214 ARG B C 1
ATOM 4149 O O . ARG B 1 214 ? 26.703 17.156 8.773 1 89.06 214 ARG B O 1
ATOM 4156 N N . ASP B 1 215 ? 24.969 15.938 9.484 1 96 215 ASP B N 1
ATOM 4157 C CA . ASP B 1 215 ? 24.25 16.062 8.219 1 96 215 ASP B CA 1
ATOM 4158 C C . ASP B 1 215 ? 22.75 16.219 8.445 1 96 215 ASP B C 1
ATOM 4160 O O . ASP B 1 215 ? 22.297 16.234 9.586 1 96 215 ASP B O 1
ATOM 4164 N N . VAL B 1 216 ? 22.047 16.453 7.387 1 98.56 216 VAL B N 1
ATOM 4165 C CA . VAL B 1 216 ? 20.641 16.797 7.406 1 98.56 216 VAL B CA 1
ATOM 4166 C C . VAL B 1 216 ? 19.844 15.734 8.164 1 98.56 216 VAL B C 1
ATOM 4168 O O . VAL B 1 216 ? 19.047 16.047 9.047 1 98.56 216 VAL B O 1
ATOM 4171 N N . LEU B 1 217 ? 20.109 14.422 7.879 1 98.75 217 LEU B N 1
ATOM 4172 C CA . LEU B 1 217 ? 19.312 13.344 8.445 1 98.75 217 LEU B CA 1
ATOM 4173 C C . LEU B 1 217 ? 19.672 13.102 9.906 1 98.75 217 LEU B C 1
ATOM 4175 O O . LEU B 1 217 ? 18.828 12.719 10.711 1 98.75 217 LEU B O 1
ATOM 4179 N N . GLU B 1 218 ? 20.906 13.359 10.305 1 97.94 218 GLU B N 1
ATOM 4180 C CA . GLU B 1 218 ? 21.297 13.305 11.719 1 97.94 218 GLU B CA 1
ATOM 4181 C C . GLU B 1 218 ? 20.641 14.422 12.516 1 97.94 218 GLU B C 1
ATOM 4183 O O . GLU B 1 218 ? 20.281 14.234 13.68 1 97.94 218 GLU B O 1
ATOM 4188 N N . ILE B 1 219 ? 20.516 15.602 11.914 1 98.44 219 ILE B N 1
ATOM 4189 C CA . ILE B 1 219 ? 19.781 16.688 12.555 1 98.44 219 ILE B CA 1
ATOM 4190 C C . ILE B 1 219 ? 18.344 16.266 12.789 1 98.44 219 ILE B C 1
ATOM 4192 O O . ILE B 1 219 ? 17.781 16.5 13.867 1 98.44 219 ILE B O 1
ATOM 4196 N N . VAL B 1 220 ? 17.75 15.617 11.789 1 98.75 220 VAL B N 1
ATOM 4197 C CA . VAL B 1 220 ? 16.375 15.148 11.906 1 98.75 220 VAL B CA 1
ATOM 4198 C C . VAL B 1 220 ? 16.297 14.078 12.992 1 98.75 220 VAL B C 1
ATOM 4200 O O . VAL B 1 220 ? 15.305 14.016 13.734 1 98.75 220 VAL B O 1
ATOM 4203 N N . ASP B 1 221 ? 17.328 13.227 13.125 1 98.5 221 ASP B N 1
ATOM 4204 C CA . ASP B 1 221 ? 17.344 12.289 14.242 1 98.5 221 ASP B CA 1
ATOM 4205 C C . ASP B 1 221 ? 17.188 13.016 15.578 1 98.5 221 ASP B C 1
ATOM 4207 O O . ASP B 1 221 ? 16.453 12.555 16.453 1 98.5 221 ASP B O 1
ATOM 4211 N N . CYS B 1 222 ? 17.797 14.148 15.688 1 98.19 222 CYS B N 1
ATOM 4212 C CA . CYS B 1 222 ? 17.875 14.875 16.953 1 98.19 222 CYS B CA 1
ATOM 4213 C C . CYS B 1 222 ? 16.562 15.586 17.25 1 98.19 222 CYS B C 1
ATOM 4215 O O . CYS B 1 222 ? 16.062 15.547 18.375 1 98.19 222 CYS B O 1
ATOM 4217 N N . VAL B 1 223 ? 15.922 16.156 16.219 1 98.25 223 VAL B N 1
ATOM 4218 C CA . VAL B 1 223 ? 14.836 17.078 16.547 1 98.25 223 VAL B CA 1
ATOM 4219 C C . VAL B 1 223 ? 13.586 16.703 15.75 1 98.25 223 VAL B C 1
ATOM 4221 O O . VAL B 1 223 ? 12.57 17.391 15.82 1 98.25 223 VAL B O 1
ATOM 4224 N N . GLY B 1 224 ? 13.609 15.672 14.945 1 98.5 224 GLY B N 1
ATOM 4225 C CA . GLY B 1 224 ? 12.523 15.344 14.031 1 98.5 224 GLY B CA 1
ATOM 4226 C C . GLY B 1 224 ? 11.594 14.273 14.578 1 98.5 224 GLY B C 1
ATOM 4227 O O . GLY B 1 224 ? 11.469 14.109 15.789 1 98.5 224 GLY B O 1
ATOM 4228 N N . ASP B 1 225 ? 10.805 13.703 13.789 1 98.88 225 ASP B N 1
ATOM 4229 C CA . ASP B 1 225 ? 9.875 12.602 14.031 1 98.88 225 ASP B CA 1
ATOM 4230 C C . ASP B 1 225 ? 9.859 11.633 12.852 1 98.88 225 ASP B C 1
ATOM 4232 O O . ASP B 1 225 ? 10.516 11.867 11.836 1 98.88 225 ASP B O 1
ATOM 4236 N N . PRO B 1 226 ? 9.227 10.484 12.961 1 98.94 226 PRO B N 1
ATOM 4237 C CA . PRO B 1 226 ? 9.336 9.477 11.898 1 98.94 226 PRO B CA 1
ATOM 4238 C C . PRO B 1 226 ? 8.484 9.812 10.68 1 98.94 226 PRO B C 1
ATOM 4240 O O . PRO B 1 226 ? 8.68 9.227 9.609 1 98.94 226 PRO B O 1
ATOM 4243 N N . VAL B 1 227 ? 7.578 10.703 10.742 1 98.94 227 VAL B N 1
ATOM 4244 C CA . VAL B 1 227 ? 6.59 10.93 9.688 1 98.94 227 VAL B CA 1
ATOM 4245 C C . VAL B 1 227 ? 7.156 11.883 8.641 1 98.94 227 VAL B C 1
ATOM 4247 O O . VAL B 1 227 ? 7.145 11.578 7.445 1 98.94 227 VAL B O 1
ATOM 4250 N N . HIS B 1 228 ? 7.766 12.977 9.062 1 98.94 228 HIS B N 1
ATOM 4251 C CA . HIS B 1 228 ? 8.227 13.992 8.117 1 98.94 228 HIS B CA 1
ATOM 4252 C C . HIS B 1 228 ? 9.359 13.453 7.246 1 98.94 228 HIS B C 1
ATOM 4254 O O . HIS B 1 228 ? 9.359 13.656 6.031 1 98.94 228 HIS B O 1
ATOM 4260 N N . VAL B 1 229 ? 10.297 12.766 7.867 1 98.94 229 VAL B N 1
ATOM 4261 C CA . VAL B 1 229 ? 11.43 12.234 7.105 1 98.94 229 VAL B CA 1
ATOM 4262 C C . VAL B 1 229 ? 10.938 11.148 6.152 1 98.94 229 VAL B C 1
ATOM 4264 O O . VAL B 1 229 ? 11.461 11.008 5.043 1 98.94 229 VAL B O 1
ATOM 4267 N N . SER B 1 230 ? 9.938 10.375 6.566 1 99 230 SER B N 1
ATOM 4268 C CA . SER B 1 230 ? 9.375 9.336 5.703 1 99 230 SER B CA 1
ATOM 4269 C C . SER B 1 230 ? 8.633 9.945 4.52 1 99 230 SER B C 1
ATOM 4271 O O . SER B 1 230 ? 8.734 9.453 3.395 1 99 230 SER B O 1
ATOM 4273 N N . ILE B 1 231 ? 7.898 11.039 4.773 1 99 231 ILE B N 1
ATOM 4274 C CA . ILE B 1 231 ? 7.223 11.719 3.678 1 99 231 ILE B CA 1
ATOM 4275 C C . ILE B 1 231 ? 8.258 12.242 2.678 1 99 231 ILE B C 1
ATOM 4277 O O . ILE B 1 231 ? 8.055 12.141 1.466 1 99 231 ILE B O 1
ATOM 4281 N N . ALA B 1 232 ? 9.367 12.773 3.174 1 98.94 232 ALA B N 1
ATOM 4282 C CA . ALA B 1 232 ? 10.43 13.266 2.299 1 98.94 232 ALA B CA 1
ATOM 4283 C C . ALA B 1 232 ? 10.969 12.156 1.406 1 98.94 232 ALA B C 1
ATOM 4285 O O . ALA B 1 232 ? 11.07 12.32 0.188 1 98.94 232 ALA B O 1
ATOM 4286 N N . GLY B 1 233 ? 11.289 10.977 2.006 1 98.94 233 GLY B N 1
ATOM 4287 C CA . GLY B 1 233 ? 11.766 9.852 1.222 1 98.94 233 GLY B CA 1
ATOM 4288 C C . GLY B 1 233 ? 10.758 9.375 0.191 1 98.94 233 GLY B C 1
ATOM 4289 O O . GLY B 1 233 ? 11.109 9.133 -0.964 1 98.94 233 GLY B O 1
ATOM 4290 N N . LEU B 1 234 ? 9.523 9.258 0.623 1 98.94 234 LEU B N 1
ATOM 4291 C CA . LEU B 1 234 ? 8.453 8.797 -0.252 1 98.94 234 LEU B CA 1
ATOM 4292 C C . LEU B 1 234 ? 8.281 9.734 -1.442 1 98.94 234 LEU B C 1
ATOM 4294 O O . LEU B 1 234 ? 8.133 9.281 -2.58 1 98.94 234 LEU B O 1
ATOM 4298 N N . ALA B 1 235 ? 8.359 11.031 -1.194 1 98.94 235 ALA B N 1
ATOM 4299 C CA . ALA B 1 235 ? 8.203 12.047 -2.229 1 98.94 235 ALA B CA 1
ATOM 4300 C C . ALA B 1 235 ? 9.312 11.945 -3.271 1 98.94 235 ALA B C 1
ATOM 4302 O O . ALA B 1 235 ? 9.047 12.008 -4.473 1 98.94 235 ALA B O 1
ATOM 4303 N N . VAL B 1 236 ? 10.555 11.781 -2.818 1 98.88 236 VAL B N 1
ATOM 4304 C CA . VAL B 1 236 ? 11.68 11.703 -3.742 1 98.88 236 VAL B CA 1
ATOM 4305 C C . VAL B 1 236 ? 11.555 10.445 -4.605 1 98.88 236 VAL B C 1
ATOM 4307 O O . VAL B 1 236 ? 11.727 10.508 -5.824 1 98.88 236 VAL B O 1
ATOM 4310 N N . GLY B 1 237 ? 11.234 9.297 -3.951 1 98.88 237 GLY B N 1
ATOM 4311 C CA . GLY B 1 237 ? 11.062 8.062 -4.699 1 98.88 237 GLY B CA 1
ATOM 4312 C C . GLY B 1 237 ? 9.984 8.156 -5.762 1 98.88 237 GLY B C 1
ATOM 4313 O O . GLY B 1 237 ? 10.18 7.719 -6.895 1 98.88 237 GLY B O 1
ATOM 4314 N N . ALA B 1 238 ? 8.891 8.758 -5.398 1 98.88 238 ALA B N 1
ATOM 4315 C CA . ALA B 1 238 ? 7.766 8.891 -6.32 1 98.88 238 ALA B CA 1
ATOM 4316 C C . ALA B 1 238 ? 8.109 9.82 -7.477 1 98.88 238 ALA B C 1
ATOM 4318 O O . ALA B 1 238 ? 7.82 9.516 -8.633 1 98.88 238 ALA B O 1
ATOM 4319 N N . ARG B 1 239 ? 8.688 10.945 -7.137 1 98.56 239 ARG B N 1
ATOM 4320 C CA . ARG B 1 239 ? 9.055 11.922 -8.156 1 98.56 239 ARG B CA 1
ATOM 4321 C C . ARG B 1 239 ? 10.023 11.328 -9.164 1 98.56 239 ARG B C 1
ATOM 4323 O O . ARG B 1 239 ? 9.867 11.516 -10.375 1 98.56 239 ARG B O 1
ATOM 4330 N N . GLU B 1 240 ? 1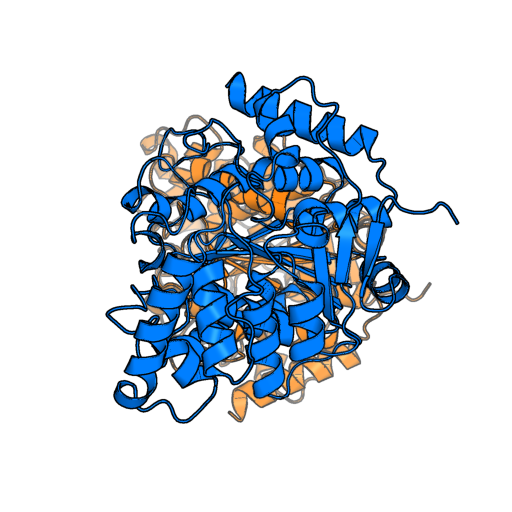1.031 10.656 -8.688 1 98.25 240 GLU B N 1
ATOM 4331 C CA . GLU B 1 240 ? 12.031 10.055 -9.57 1 98.25 240 GLU B CA 1
ATOM 4332 C C . GLU B 1 240 ? 11.43 8.945 -10.414 1 98.25 240 GLU B C 1
ATOM 4334 O O . GLU B 1 240 ? 11.961 8.602 -11.477 1 98.25 240 GLU B O 1
ATOM 4339 N N . ALA B 1 241 ? 10.344 8.391 -9.922 1 98.06 241 ALA B N 1
ATOM 4340 C CA . ALA B 1 241 ? 9.633 7.375 -10.695 1 98.06 241 ALA B CA 1
ATOM 4341 C C . ALA B 1 241 ? 8.719 8.023 -11.734 1 98.06 241 ALA B C 1
ATOM 4343 O O . ALA B 1 241 ? 8.078 7.324 -12.523 1 98.06 241 ALA B O 1
ATOM 4344 N N . GLY B 1 242 ? 8.57 9.383 -11.703 1 97.75 242 GLY B N 1
ATOM 4345 C CA . GLY B 1 242 ? 7.883 10.094 -12.766 1 97.75 242 GLY B CA 1
ATOM 4346 C C . GLY B 1 242 ? 6.562 10.695 -12.328 1 97.75 242 GLY B C 1
ATOM 4347 O O . GLY B 1 242 ? 5.855 11.312 -13.133 1 97.75 242 GLY B O 1
ATOM 4348 N N . ALA B 1 243 ? 6.227 10.578 -11.078 1 98.75 243 ALA B N 1
ATOM 4349 C CA . ALA B 1 243 ? 4.93 11.055 -10.602 1 98.75 243 ALA B CA 1
ATOM 4350 C C . ALA B 1 243 ? 5.031 12.492 -10.094 1 98.75 243 ALA B C 1
ATOM 4352 O O . ALA B 1 243 ? 6.062 12.891 -9.547 1 98.75 243 ALA B O 1
ATOM 4353 N N . PHE B 1 244 ? 3.992 13.281 -10.289 1 98.81 244 PHE B N 1
ATOM 4354 C CA . PHE B 1 244 ? 3.836 14.578 -9.625 1 98.81 244 PHE B CA 1
ATOM 4355 C C . PHE B 1 244 ? 3.518 14.398 -8.148 1 98.81 244 PHE B C 1
ATOM 4357 O O . PHE B 1 244 ? 2.697 13.547 -7.785 1 98.81 244 PHE B O 1
ATOM 4364 N N . VAL B 1 245 ? 4.172 15.102 -7.289 1 98.88 245 VAL B N 1
ATOM 4365 C CA . VAL B 1 245 ? 4.035 14.906 -5.852 1 98.88 245 VAL B CA 1
ATOM 4366 C C . VAL B 1 245 ? 3.217 16.047 -5.25 1 98.88 245 VAL B C 1
ATOM 4368 O O . VAL B 1 245 ? 3.516 17.219 -5.484 1 98.88 245 VAL B O 1
ATOM 4371 N N . ILE B 1 246 ? 2.221 15.695 -4.473 1 98.88 246 ILE B N 1
ATOM 4372 C CA . ILE B 1 246 ? 1.438 16.641 -3.686 1 98.88 246 ILE B CA 1
ATOM 4373 C C . ILE B 1 246 ? 1.659 16.391 -2.197 1 98.88 246 ILE B C 1
ATOM 4375 O O . ILE B 1 246 ? 1.388 15.289 -1.704 1 98.88 246 ILE B O 1
ATOM 4379 N N . LEU B 1 247 ? 2.154 17.344 -1.531 1 98.88 247 LEU B N 1
ATOM 4380 C CA . LEU B 1 247 ? 2.25 17.281 -0.077 1 98.88 247 LEU B CA 1
ATOM 4381 C C . LEU B 1 247 ? 0.997 17.859 0.575 1 98.88 247 LEU B C 1
ATOM 4383 O O . LEU B 1 247 ? 0.652 19.016 0.349 1 98.88 247 LEU B O 1
ATOM 4387 N N . ALA B 1 248 ? 0.356 17.016 1.372 1 98.38 248 ALA B N 1
ATOM 4388 C CA . ALA B 1 248 ? -0.957 17.359 1.907 1 98.38 248 ALA B CA 1
ATOM 4389 C C . ALA B 1 248 ? -0.967 17.281 3.432 1 98.38 248 ALA B C 1
ATOM 4391 O O . ALA B 1 248 ? -1.627 16.406 4.008 1 98.38 248 ALA B O 1
ATOM 4392 N N . GLY B 1 249 ? -0.324 18.234 4.129 1 96.25 249 GLY B N 1
ATOM 4393 C CA . GLY B 1 249 ? -0.276 18.234 5.582 1 96.25 249 GLY B CA 1
ATOM 4394 C C . GLY B 1 249 ? -0.235 19.641 6.168 1 96.25 249 GLY B C 1
ATOM 4395 O O . GLY B 1 249 ? 0.092 19.812 7.344 1 96.25 249 GLY B O 1
ATOM 4396 N N . GLY B 1 250 ? -0.504 20.672 5.367 1 96.62 250 GLY B N 1
ATOM 4397 C CA . GLY B 1 250 ? -0.508 22.031 5.871 1 96.62 250 GLY B CA 1
ATOM 4398 C C . GLY B 1 250 ? 0.881 22.562 6.172 1 96.62 250 GLY B C 1
ATOM 4399 O O . GLY B 1 250 ? 1.822 22.328 5.414 1 96.62 250 GLY B O 1
ATOM 4400 N N . THR B 1 251 ? 0.994 23.266 7.262 1 97.12 251 THR B N 1
ATOM 4401 C CA . THR B 1 251 ? 2.232 23.984 7.543 1 97.12 251 THR B CA 1
ATOM 4402 C C . THR B 1 251 ? 3.346 23.016 7.926 1 97.12 251 THR B C 1
ATOM 4404 O O . THR B 1 251 ? 4.527 23.297 7.734 1 97.12 251 THR B O 1
ATOM 4407 N N . GLN B 1 252 ? 2.957 21.828 8.422 1 95.62 252 GLN B N 1
ATOM 4408 C CA . GLN B 1 252 ? 4.016 20.922 8.859 1 95.62 252 GLN B CA 1
ATOM 4409 C C . GLN B 1 252 ? 4.746 20.312 7.664 1 95.62 252 GLN B C 1
ATOM 4411 O O . GLN B 1 252 ? 5.84 19.766 7.816 1 95.62 252 GLN B O 1
ATOM 4416 N N . MET B 1 253 ? 4.188 20.453 6.441 1 98.25 253 MET B N 1
ATOM 4417 C CA . MET B 1 253 ? 4.914 20.031 5.246 1 98.25 253 MET B CA 1
ATOM 4418 C C . MET B 1 253 ? 6.148 20.906 5.027 1 98.25 253 MET B C 1
ATOM 4420 O O . MET B 1 253 ? 7.039 20.531 4.258 1 98.25 253 MET B O 1
ATOM 4424 N N . GLY B 1 254 ? 6.219 22.047 5.742 1 98 254 GLY B N 1
ATOM 4425 C CA . GLY B 1 254 ? 7.445 22.844 5.73 1 98 254 GLY B CA 1
ATOM 4426 C C . GLY B 1 254 ? 8.672 22.031 6.133 1 98 254 GLY B C 1
ATOM 4427 O O . GLY B 1 254 ? 9.758 22.25 5.59 1 98 254 GLY B O 1
ATOM 4428 N N . ALA B 1 255 ? 8.547 21.141 7.113 1 98.56 255 ALA B N 1
ATOM 4429 C CA . ALA B 1 255 ? 9.664 20.281 7.527 1 98.56 255 ALA B CA 1
ATOM 4430 C C . ALA B 1 255 ? 10.109 19.375 6.387 1 98.56 255 ALA B C 1
ATOM 4432 O O . ALA B 1 255 ? 11.312 19.172 6.188 1 98.56 255 ALA B O 1
ATOM 4433 N N . VAL B 1 256 ? 9.148 18.828 5.617 1 98.88 256 VAL B N 1
ATOM 4434 C CA . VAL B 1 256 ? 9.445 17.969 4.477 1 98.88 256 VAL B CA 1
ATOM 4435 C C . VAL B 1 256 ? 10.203 18.766 3.418 1 98.88 256 VAL B C 1
ATOM 4437 O O . VAL B 1 256 ? 11.25 18.328 2.93 1 98.88 256 VAL B O 1
ATOM 4440 N N . LEU B 1 257 ? 9.727 19.969 3.146 1 98.62 257 LEU B N 1
ATOM 4441 C CA . LEU B 1 257 ? 10.367 20.844 2.168 1 98.62 257 LEU B CA 1
ATOM 4442 C C . LEU B 1 257 ? 11.781 21.219 2.611 1 98.62 257 LEU B C 1
ATOM 4444 O O . LEU B 1 257 ? 12.711 21.234 1.797 1 98.62 257 LEU B O 1
ATOM 4448 N N . ALA B 1 258 ? 11.945 21.484 3.891 1 98.56 258 ALA B N 1
ATOM 4449 C CA . ALA B 1 258 ? 13.25 21.859 4.418 1 98.56 258 ALA B CA 1
ATOM 4450 C C . ALA B 1 258 ? 14.25 20.719 4.258 1 98.56 258 ALA B C 1
ATOM 4452 O O . ALA B 1 258 ? 15.391 20.938 3.832 1 98.56 258 ALA B O 1
ATOM 4453 N N . ILE B 1 259 ? 13.805 19.516 4.582 1 98.88 259 ILE B N 1
ATOM 4454 C CA . ILE B 1 259 ? 14.656 18.328 4.445 1 98.88 259 ILE B CA 1
ATOM 4455 C C . ILE B 1 259 ? 15.07 18.156 2.986 1 98.88 259 ILE B C 1
ATOM 4457 O O . ILE B 1 259 ? 16.25 18.016 2.68 1 98.88 259 ILE B O 1
ATOM 4461 N N . LEU B 1 260 ? 14.133 18.25 2.078 1 98.81 260 LEU B N 1
ATOM 4462 C CA . LEU B 1 260 ? 14.398 18.062 0.656 1 98.81 260 LEU B CA 1
ATOM 4463 C C . LEU B 1 260 ? 15.312 19.156 0.116 1 98.81 260 LEU B C 1
ATOM 4465 O O . LEU B 1 260 ? 16.203 18.891 -0.684 1 98.81 260 LEU B O 1
ATOM 4469 N N . SER B 1 261 ? 15.031 20.391 0.544 1 98.38 261 SER B N 1
ATOM 4470 C CA . SER B 1 261 ? 15.844 21.5 0.098 1 98.38 261 SER B CA 1
ATOM 4471 C C . SER B 1 261 ? 17.297 21.328 0.521 1 98.38 261 SER B C 1
ATOM 4473 O O . SER B 1 261 ? 18.219 21.469 -0.298 1 98.38 261 SER B O 1
ATOM 4475 N N . ARG B 1 262 ? 17.578 20.984 1.731 1 98.25 262 ARG B N 1
ATOM 4476 C CA . ARG B 1 262 ? 18.922 20.859 2.254 1 98.25 262 ARG B CA 1
ATOM 4477 C C . ARG B 1 262 ? 19.641 19.656 1.672 1 98.25 262 ARG B C 1
ATOM 4479 O O . ARG B 1 262 ? 20.859 19.641 1.53 1 98.25 262 ARG B O 1
ATOM 4486 N N . LEU B 1 263 ? 18.859 18.625 1.284 1 98.56 263 LEU B N 1
ATOM 4487 C CA . LEU B 1 263 ? 19.453 17.438 0.657 1 98.56 263 LEU B CA 1
ATOM 4488 C C . LEU B 1 263 ? 19.688 17.688 -0.831 1 98.56 263 LEU B C 1
ATOM 4490 O O . LEU B 1 263 ? 20.281 16.844 -1.51 1 98.56 263 LEU B O 1
ATOM 4494 N N . GLY B 1 264 ? 19.172 18.812 -1.34 1 98.19 264 GLY B N 1
ATOM 4495 C CA . GLY B 1 264 ? 19.281 19.078 -2.764 1 98.19 264 GLY B CA 1
ATOM 4496 C C . GLY B 1 264 ? 18.375 18.234 -3.613 1 98.19 264 GLY B C 1
ATOM 4497 O O . GLY B 1 264 ? 18.688 17.922 -4.762 1 98.19 264 GLY B O 1
ATOM 4498 N N . MET B 1 265 ? 17.234 17.844 -3.037 1 98.44 265 MET B N 1
ATOM 4499 C CA . MET B 1 265 ? 16.375 16.875 -3.719 1 98.44 265 MET B CA 1
ATOM 4500 C C . MET B 1 265 ? 14.992 17.469 -3.973 1 98.44 265 MET B C 1
ATOM 4502 O O . MET B 1 265 ? 14.07 16.75 -4.363 1 98.44 265 MET B O 1
ATOM 4506 N N . LEU B 1 266 ? 14.812 18.75 -3.742 1 98 266 LEU B N 1
ATOM 4507 C CA . LEU B 1 266 ? 13.531 19.406 -3.977 1 98 266 LEU B CA 1
ATOM 4508 C C . LEU B 1 266 ? 13.43 19.891 -5.418 1 98 266 LEU B C 1
ATOM 4510 O O . LEU B 1 266 ? 14.367 20.5 -5.941 1 98 266 LEU B O 1
ATOM 4514 N N . ASP B 1 267 ? 12.32 19.578 -6.09 1 96.06 267 ASP B N 1
ATOM 4515 C CA . ASP B 1 267 ? 12 20.078 -7.422 1 96.06 267 ASP B CA 1
ATOM 4516 C C . ASP B 1 267 ? 10.617 20.734 -7.438 1 96.06 267 ASP B C 1
ATOM 4518 O O . ASP B 1 267 ? 9.602 20.062 -7.535 1 96.06 267 ASP B O 1
ATOM 4522 N N . PRO B 1 268 ? 10.594 22.062 -7.398 1 94.12 268 PRO B N 1
ATOM 4523 C CA . PRO B 1 268 ? 9.312 22.781 -7.316 1 94.12 268 PRO B CA 1
ATOM 4524 C C . PRO B 1 268 ? 8.453 22.594 -8.562 1 94.12 268 PRO B C 1
ATOM 4526 O O . PRO B 1 268 ? 7.27 22.953 -8.555 1 94.12 268 PRO B O 1
ATOM 4529 N N . ARG B 1 269 ? 9.008 22.078 -9.664 1 93.81 269 ARG B N 1
ATOM 4530 C CA . ARG B 1 269 ? 8.242 21.859 -10.891 1 93.81 269 ARG B CA 1
ATOM 4531 C C . ARG B 1 269 ? 7.426 20.562 -10.805 1 93.81 269 ARG B C 1
ATOM 4533 O O . ARG B 1 269 ? 6.441 20.391 -11.531 1 93.81 269 ARG B O 1
ATOM 4540 N N . SER B 1 270 ? 7.867 19.656 -9.906 1 97.25 270 SER B N 1
ATOM 4541 C CA . SER B 1 270 ? 7.195 18.359 -9.828 1 97.25 270 SER B CA 1
ATOM 4542 C C . SER B 1 270 ? 6.684 18.078 -8.422 1 97.25 270 SER B C 1
ATOM 4544 O O . SER B 1 270 ? 6.43 16.938 -8.055 1 97.25 270 SER B O 1
ATOM 4546 N N . THR B 1 271 ? 6.68 19.109 -7.625 1 98.5 271 THR B N 1
ATOM 4547 C CA . THR B 1 271 ? 6.188 19.016 -6.254 1 98.5 271 THR B CA 1
ATOM 4548 C C . THR B 1 271 ? 5.34 20.219 -5.898 1 98.5 271 THR B C 1
ATOM 4550 O O . THR B 1 271 ? 5.684 21.359 -6.246 1 98.5 271 THR B O 1
ATOM 4553 N N . ALA B 1 272 ? 4.246 20.047 -5.285 1 98.75 272 ALA B N 1
ATOM 4554 C CA . ALA B 1 272 ? 3.389 21.125 -4.793 1 98.75 272 ALA B CA 1
ATOM 4555 C C . ALA B 1 272 ? 2.826 20.781 -3.414 1 98.75 272 ALA B C 1
ATOM 4557 O O . ALA B 1 272 ? 2.914 19.641 -2.961 1 98.75 272 ALA B O 1
ATOM 4558 N N . VAL B 1 273 ? 2.357 21.781 -2.723 1 98.75 273 VAL B N 1
ATOM 4559 C CA . VAL B 1 273 ? 1.609 21.609 -1.482 1 98.75 273 VAL B CA 1
ATOM 4560 C C . VAL B 1 273 ? 0.125 21.875 -1.732 1 98.75 273 VAL B C 1
ATOM 4562 O O . VAL B 1 273 ? -0.237 22.812 -2.447 1 98.75 273 VAL B O 1
ATOM 4565 N N . ALA B 1 274 ? -0.707 21 -1.281 1 98.69 274 ALA B N 1
ATOM 4566 C CA . ALA B 1 274 ? -2.154 21.188 -1.274 1 98.69 274 ALA B CA 1
ATOM 4567 C C . ALA B 1 274 ? -2.693 21.25 0.152 1 98.69 274 ALA B C 1
ATOM 4569 O O . ALA B 1 274 ? -2.338 20.406 0.989 1 98.69 274 ALA B O 1
ATOM 4570 N N . THR B 1 275 ? -3.496 22.25 0.458 1 98.19 275 THR B N 1
ATOM 4571 C CA . THR B 1 275 ? -3.977 22.438 1.821 1 98.19 275 THR B CA 1
ATOM 4572 C C . THR B 1 275 ? -5.402 22.984 1.82 1 98.19 275 THR B C 1
ATOM 4574 O O . THR B 1 275 ? -6.047 23.047 0.772 1 98.19 275 THR B O 1
ATOM 4577 N N . THR B 1 276 ? -5.941 23.25 3.023 1 97.69 276 THR B N 1
ATOM 4578 C CA . THR B 1 276 ? -7.297 23.75 3.205 1 97.69 276 THR B CA 1
ATOM 4579 C C . THR B 1 276 ? -7.309 25.281 3.242 1 97.69 276 THR B C 1
ATOM 4581 O O . THR B 1 276 ? -6.273 25.906 3.465 1 97.69 276 THR B O 1
ATOM 4584 N N . LYS B 1 277 ? -8.43 25.875 3.023 1 96.12 277 LYS B N 1
ATOM 4585 C CA . LYS B 1 277 ? -8.562 27.328 3.172 1 96.12 277 LYS B CA 1
ATOM 4586 C C . LYS B 1 277 ? -8.297 27.766 4.609 1 96.12 277 LYS B C 1
ATOM 4588 O O . LYS B 1 277 ? -7.816 28.875 4.852 1 96.12 277 LYS B O 1
ATOM 4593 N N . TRP B 1 278 ? -8.586 26.859 5.574 1 95.69 278 TRP B N 1
ATOM 4594 C CA . TRP B 1 278 ? -8.398 27.172 6.984 1 95.69 278 TRP B CA 1
ATOM 4595 C C . TRP B 1 278 ? -6.922 27.391 7.301 1 95.69 278 TRP B C 1
ATOM 4597 O O . TRP B 1 278 ? -6.574 28.203 8.156 1 95.69 278 TRP B O 1
ATOM 4607 N N . ILE B 1 279 ? -6.051 26.641 6.609 1 96.19 279 ILE B N 1
ATOM 4608 C CA . ILE B 1 279 ? -4.609 26.828 6.746 1 96.19 279 ILE B CA 1
ATOM 4609 C C . ILE B 1 279 ? -4.164 28.047 5.926 1 96.19 279 ILE B C 1
ATOM 4611 O O . ILE B 1 279 ? -3.4 28.875 6.41 1 96.19 279 ILE B O 1
ATOM 4615 N N . ALA B 1 280 ? -4.633 28.172 4.723 1 96.06 280 ALA B N 1
ATOM 4616 C CA . ALA B 1 280 ? -4.207 29.219 3.789 1 96.06 280 ALA B CA 1
ATOM 4617 C C . ALA B 1 280 ? -4.527 30.609 4.332 1 96.06 280 ALA B C 1
ATOM 4619 O O . ALA B 1 280 ? -3.783 31.562 4.094 1 96.06 280 ALA B O 1
ATOM 4620 N N . LEU B 1 281 ? -5.59 30.656 5.098 1 93 281 LEU B N 1
ATOM 4621 C CA . LEU B 1 281 ? -6.066 31.953 5.547 1 93 281 LEU B CA 1
ATOM 4622 C C . LEU B 1 281 ? -5.871 32.125 7.051 1 93 281 LEU B C 1
ATOM 4624 O O . LEU B 1 281 ? -6.406 33.062 7.652 1 93 281 LEU B O 1
ATOM 4628 N N . ASP B 1 282 ? -5.156 31.219 7.609 1 91.5 282 ASP B N 1
ATOM 4629 C CA . ASP B 1 282 ? -4.91 31.266 9.047 1 91.5 282 ASP B CA 1
ATOM 4630 C C . ASP B 1 282 ? -4.039 32.469 9.414 1 91.5 282 ASP B C 1
ATOM 4632 O O . ASP B 1 282 ? -2.891 32.562 8.977 1 91.5 282 ASP B O 1
ATOM 4636 N N . ARG B 1 283 ? -4.477 33.312 10.297 1 87.56 283 ARG B N 1
ATOM 4637 C CA . ARG B 1 283 ? -3.752 34.531 10.68 1 87.56 283 ARG B CA 1
ATOM 4638 C C . ARG B 1 283 ? -2.656 34.219 11.688 1 87.56 283 ARG B C 1
ATOM 4640 O O . ARG B 1 283 ? -1.712 34.969 11.852 1 87.56 283 ARG B O 1
ATOM 4647 N N . GLY B 1 284 ? -2.836 33.062 12.359 1 86.62 284 GLY B N 1
ATOM 4648 C CA . GLY B 1 284 ? -1.857 32.688 13.367 1 86.62 284 GLY B CA 1
ATOM 4649 C C . GLY B 1 284 ? -0.687 31.906 12.797 1 86.62 284 GLY B C 1
ATOM 4650 O O . GLY B 1 284 ? 0.217 31.5 13.539 1 86.62 284 GLY B O 1
ATOM 4651 N N . SER B 1 285 ? -0.721 31.625 11.516 1 91.44 285 SER B N 1
ATOM 4652 C CA . SER B 1 285 ? 0.336 30.922 10.805 1 91.44 285 SER B CA 1
ATOM 4653 C C . SER B 1 285 ? 0.522 31.484 9.398 1 91.44 285 SER B C 1
ATOM 4655 O O . SER B 1 285 ? -0.123 32.469 9.023 1 91.44 285 SER B O 1
ATOM 4657 N N . SER B 1 286 ? 1.467 30.922 8.656 1 95.25 286 SER B N 1
ATOM 4658 C CA . SER B 1 286 ? 1.67 31.375 7.289 1 95.25 286 SER B CA 1
ATOM 4659 C C . SER B 1 286 ? 2.334 30.312 6.434 1 95.25 286 SER B C 1
ATOM 4661 O O . SER B 1 286 ? 3.562 30.25 6.352 1 95.25 286 SER B O 1
ATOM 4663 N N . ILE B 1 287 ? 1.516 29.594 5.738 1 96.5 287 ILE B N 1
ATOM 4664 C CA . ILE B 1 287 ? 2.062 28.578 4.84 1 96.5 287 ILE B CA 1
ATOM 4665 C C . ILE B 1 287 ? 2.799 29.25 3.686 1 96.5 287 ILE B C 1
ATOM 4667 O O . ILE B 1 287 ? 3.805 28.734 3.193 1 96.5 287 ILE B O 1
ATOM 4671 N N . ARG B 1 288 ? 2.365 30.438 3.26 1 95.94 288 ARG B N 1
ATOM 4672 C CA . ARG B 1 288 ? 3.062 31.219 2.242 1 95.94 288 ARG B CA 1
ATOM 4673 C C . ARG B 1 288 ? 4.465 31.594 2.705 1 95.94 288 ARG B C 1
ATOM 4675 O O . ARG B 1 288 ? 5.43 31.453 1.95 1 95.94 288 ARG B O 1
ATOM 4682 N N . GLY B 1 289 ? 4.547 32.062 3.93 1 96.12 289 GLY B N 1
ATOM 4683 C CA . GLY B 1 289 ? 5.84 32.438 4.484 1 96.12 289 GLY B CA 1
ATOM 4684 C C . GLY B 1 289 ? 6.816 31.281 4.555 1 96.12 289 GLY B C 1
ATOM 4685 O O . GLY B 1 289 ? 8.008 31.453 4.27 1 96.12 289 GLY B O 1
ATOM 4686 N N . ILE B 1 290 ? 6.297 30.109 4.914 1 96.81 290 ILE B N 1
ATOM 4687 C CA . ILE B 1 290 ? 7.125 28.906 5.008 1 96.81 290 ILE B CA 1
ATOM 4688 C C . ILE B 1 290 ? 7.695 28.562 3.635 1 96.81 290 ILE B C 1
ATOM 4690 O O . ILE B 1 290 ? 8.906 28.391 3.488 1 96.81 290 ILE B O 1
ATOM 4694 N N . VAL B 1 291 ? 6.859 28.562 2.631 1 96.38 291 VAL B N 1
ATOM 4695 C CA . VAL B 1 291 ? 7.27 28.156 1.29 1 96.38 291 VAL B CA 1
ATOM 4696 C C . VAL B 1 291 ? 8.211 29.203 0.702 1 96.38 291 VAL B C 1
ATOM 4698 O O . VAL B 1 291 ? 9.203 28.859 0.05 1 96.38 291 VAL B O 1
ATOM 4701 N N . GLU B 1 292 ? 7.973 30.469 0.975 1 94.62 292 GLU B N 1
ATOM 4702 C CA . GLU B 1 292 ? 8.844 31.531 0.49 1 94.62 292 GLU B CA 1
ATOM 4703 C C . GLU B 1 292 ? 10.25 31.406 1.083 1 94.62 292 GLU B C 1
ATOM 4705 O O . GLU B 1 292 ? 11.234 31.734 0.421 1 94.62 292 GLU B O 1
ATOM 4710 N N . SER B 1 293 ? 10.32 30.953 2.25 1 94.75 293 SER B N 1
ATOM 4711 C CA . SER B 1 293 ? 11.594 30.844 2.955 1 94.75 293 SER B CA 1
ATOM 4712 C C . SER B 1 293 ? 12.359 29.609 2.498 1 94.75 293 SER B C 1
ATOM 4714 O O . SER B 1 293 ? 13.594 29.625 2.42 1 94.75 293 SER B O 1
ATOM 4716 N N . ILE B 1 294 ? 11.711 28.562 2.164 1 96.31 294 ILE B N 1
ATOM 4717 C CA . ILE B 1 294 ? 12.367 27.281 1.987 1 96.31 294 ILE B CA 1
ATOM 4718 C C . ILE B 1 294 ? 12.461 26.938 0.5 1 96.31 294 ILE B C 1
ATOM 4720 O O . ILE B 1 294 ? 13.477 26.422 0.033 1 96.31 294 ILE B O 1
ATOM 4724 N N . ALA B 1 295 ? 11.367 27.203 -0.206 1 94.38 295 ALA B N 1
ATOM 4725 C CA . ALA B 1 295 ? 11.234 26.797 -1.604 1 94.38 295 ALA B CA 1
ATOM 4726 C C . ALA B 1 295 ? 10.516 27.875 -2.42 1 94.38 295 ALA B C 1
ATOM 4728 O O . ALA B 1 295 ? 9.43 27.625 -2.957 1 94.38 295 ALA B O 1
ATOM 4729 N N . PRO B 1 296 ? 11.195 28.953 -2.592 1 93.38 296 PRO B N 1
ATOM 4730 C CA . PRO B 1 296 ? 10.531 30 -3.367 1 93.38 296 PRO B CA 1
ATOM 4731 C C . PRO B 1 296 ? 10.094 29.516 -4.75 1 93.38 296 PRO B C 1
ATOM 4733 O O . PRO B 1 296 ? 10.859 28.844 -5.445 1 93.38 296 PRO B O 1
ATOM 4736 N N . GLY B 1 297 ? 8.844 29.734 -5.121 1 93.12 297 GLY B N 1
ATOM 4737 C CA . GLY B 1 297 ? 8.328 29.344 -6.426 1 93.12 297 GLY B CA 1
ATOM 4738 C C . GLY B 1 297 ? 7.48 28.094 -6.383 1 93.12 297 GLY B C 1
ATOM 4739 O O . GLY B 1 297 ? 6.75 27.797 -7.328 1 93.12 297 GLY B O 1
ATOM 4740 N N . LEU B 1 298 ? 7.633 27.328 -5.332 1 97.62 298 LEU B N 1
ATOM 4741 C CA . LEU B 1 298 ? 6.801 26.141 -5.199 1 97.62 298 LEU B CA 1
ATOM 4742 C C . LEU B 1 298 ? 5.328 26.516 -5.078 1 97.62 298 LEU B C 1
ATOM 4744 O O . LEU B 1 298 ? 4.984 27.469 -4.387 1 97.62 298 LEU B O 1
ATOM 4748 N N . THR B 1 299 ? 4.488 25.797 -5.77 1 98.44 299 THR B N 1
ATOM 4749 C CA . THR B 1 299 ? 3.057 26.078 -5.781 1 98.44 299 THR B CA 1
ATOM 4750 C C . THR B 1 299 ? 2.391 25.547 -4.516 1 98.44 299 THR B C 1
ATOM 4752 O O . THR B 1 299 ? 2.641 24.406 -4.105 1 98.44 299 THR B O 1
ATOM 4755 N N . VAL B 1 300 ? 1.65 26.391 -3.855 1 98.5 300 VAL B N 1
ATOM 4756 C CA . VAL B 1 300 ? 0.73 26.016 -2.789 1 98.5 300 VAL B CA 1
ATOM 4757 C C . VAL B 1 300 ? -0.71 26.234 -3.242 1 98.5 300 VAL B C 1
ATOM 4759 O O . VAL B 1 300 ? -1.111 27.375 -3.506 1 98.5 300 VAL B O 1
ATOM 4762 N N . ALA B 1 301 ? -1.449 25.156 -3.383 1 98.62 301 ALA B N 1
ATOM 4763 C CA . ALA B 1 301 ? -2.861 25.219 -3.754 1 98.62 301 ALA B CA 1
ATOM 4764 C C . ALA B 1 301 ? -3.758 25 -2.539 1 98.62 301 ALA B C 1
ATOM 4766 O O . ALA B 1 301 ? -3.492 24.109 -1.72 1 98.62 301 ALA B O 1
ATOM 4767 N N . ALA B 1 302 ? -4.793 25.797 -2.412 1 98.38 302 ALA B N 1
ATOM 4768 C CA . ALA B 1 302 ? -5.727 25.656 -1.298 1 98.38 302 ALA B CA 1
ATOM 4769 C C . ALA B 1 302 ? -7.148 25.422 -1.8 1 98.38 302 ALA B C 1
ATOM 4771 O O . ALA B 1 302 ? -7.57 26.031 -2.787 1 98.38 302 ALA B O 1
ATOM 4772 N N . ALA B 1 303 ? -7.809 24.531 -1.122 1 98.19 303 ALA B N 1
ATOM 4773 C CA . ALA B 1 303 ? -9.211 24.266 -1.437 1 98.19 303 ALA B CA 1
ATOM 4774 C C . ALA B 1 303 ? -10.117 25.328 -0.853 1 98.19 303 ALA B C 1
ATOM 4776 O O . ALA B 1 303 ? -10.102 25.594 0.354 1 98.19 303 ALA B O 1
ATOM 4777 N N . GLY B 1 304 ? -10.922 25.969 -1.703 1 96.25 304 GLY B N 1
ATOM 4778 C CA . GLY B 1 304 ? -11.906 26.938 -1.238 1 96.25 304 GLY B CA 1
ATOM 4779 C C . GLY B 1 304 ? -13.172 26.281 -0.716 1 96.25 304 GLY B C 1
ATOM 4780 O O . GLY B 1 304 ? -14.281 26.766 -0.969 1 96.25 304 GLY B O 1
ATOM 4781 N N . PHE B 1 305 ? -13.086 25.141 -0.122 1 96.88 305 PHE B N 1
ATOM 4782 C CA . PHE B 1 305 ? -14.18 24.359 0.459 1 96.88 305 PHE B CA 1
ATOM 4783 C C . PHE B 1 305 ? -14.523 24.875 1.852 1 96.88 305 PHE B C 1
ATOM 4785 O O . PHE B 1 305 ? -13.633 25.219 2.631 1 96.88 305 PHE B O 1
ATOM 4792 N N . SER B 1 306 ? -15.844 24.922 2.145 1 95.75 306 SER B N 1
ATOM 4793 C CA . SER B 1 306 ? -16.312 25.438 3.424 1 95.75 306 SER B CA 1
ATOM 4794 C C . SER B 1 306 ? -17.312 24.484 4.07 1 95.75 306 SER B C 1
ATOM 4796 O O . SER B 1 306 ? -18.094 23.828 3.371 1 95.75 306 SER B O 1
ATOM 4798 N N . LEU B 1 307 ? -17.25 24.438 5.395 1 96.81 307 LEU B N 1
ATOM 4799 C CA . LEU B 1 307 ? -18.203 23.625 6.164 1 96.81 307 LEU B CA 1
ATOM 4800 C C . LEU B 1 307 ? -19.219 24.516 6.875 1 96.81 307 LEU B C 1
ATOM 4802 O O . LEU B 1 307 ? -19.984 24.047 7.711 1 96.81 307 LEU B O 1
ATOM 4806 N N . GLU B 1 308 ? -19.25 25.781 6.555 1 95 308 GLU B N 1
ATOM 4807 C CA . GLU B 1 308 ? -20.125 26.75 7.195 1 95 308 GLU B CA 1
ATOM 4808 C C . GLU B 1 308 ? -21.594 26.375 7.039 1 95 308 GLU B C 1
ATOM 4810 O O . GLU B 1 308 ? -22.406 26.609 7.941 1 95 308 GLU B O 1
ATOM 4815 N N . GLY B 1 309 ? -21.969 25.75 5.992 1 94.94 309 GLY B N 1
ATOM 4816 C CA . GLY B 1 309 ? -23.344 25.406 5.695 1 94.94 309 GLY B CA 1
ATOM 4817 C C . GLY B 1 309 ? -23.734 24.031 6.188 1 94.94 309 GLY B C 1
ATOM 4818 O O . GLY B 1 309 ? -24.859 23.562 5.945 1 94.94 309 GLY B O 1
ATOM 4819 N N . SER B 1 310 ? -22.906 23.406 6.883 1 96.81 310 SER B N 1
ATOM 4820 C CA . SER B 1 310 ? -23.203 22.031 7.32 1 96.81 310 SER B CA 1
ATOM 4821 C C . SER B 1 310 ? -24.297 22.016 8.367 1 96.81 310 SER B C 1
ATOM 4823 O O . SER B 1 310 ? -24.391 22.922 9.203 1 96.81 310 SER B O 1
ATOM 4825 N N . ARG B 1 311 ? -25.141 20.984 8.375 1 96.06 311 ARG B N 1
ATOM 4826 C CA . ARG B 1 311 ? -26.172 20.797 9.391 1 96.06 311 ARG B CA 1
ATOM 4827 C C . ARG B 1 311 ? -25.562 20.344 10.711 1 96.06 311 ARG B C 1
ATOM 4829 O O . ARG B 1 311 ? -26.234 20.375 11.75 1 96.06 311 ARG B O 1
ATOM 4836 N N . TYR B 1 312 ? -24.297 19.906 10.719 1 94.25 312 TYR B N 1
ATOM 4837 C CA . TYR B 1 312 ? -23.641 19.422 11.93 1 94.25 312 TYR B CA 1
ATOM 4838 C C . TYR B 1 312 ? -22.766 20.5 12.539 1 94.25 312 TYR B C 1
ATOM 4840 O O . TYR B 1 312 ? -21.844 21.016 11.883 1 94.25 312 TYR B O 1
ATOM 4848 N N . ARG B 1 313 ? -22.922 20.797 13.781 1 92.94 313 ARG B N 1
ATOM 4849 C CA . ARG B 1 313 ? -22.125 21.797 14.484 1 92.94 313 ARG B CA 1
ATOM 4850 C C . ARG B 1 313 ? -20.656 21.406 14.508 1 92.94 313 ARG B C 1
ATOM 4852 O O . ARG B 1 313 ? -19.781 22.266 14.336 1 92.94 313 ARG B O 1
ATOM 4859 N N . GLY B 1 314 ? -20.375 20.109 14.758 1 90.88 314 GLY B N 1
ATOM 4860 C CA . GLY B 1 314 ? -19 19.641 14.789 1 90.88 314 GLY B CA 1
ATOM 4861 C C . GLY B 1 314 ? -18.219 19.984 13.539 1 90.88 314 GLY B C 1
ATOM 4862 O O . GLY B 1 314 ? -17.047 20.359 13.609 1 90.88 314 GLY B O 1
ATOM 4863 N N . LEU B 1 315 ? -18.875 19.891 12.438 1 94.75 315 LEU B N 1
ATOM 4864 C CA . LEU B 1 315 ? -18.234 20.203 11.164 1 94.75 315 LEU B CA 1
ATOM 4865 C C . LEU B 1 315 ? -18.078 21.719 11 1 94.75 315 LEU B C 1
ATOM 4867 O O . LEU B 1 315 ? -17.047 22.188 10.5 1 94.75 315 LEU B O 1
ATOM 4871 N N . ARG B 1 316 ? -18.984 22.5 11.492 1 95.44 316 ARG B N 1
ATOM 4872 C CA . ARG B 1 316 ? -18.922 23.953 11.375 1 95.44 316 ARG B CA 1
ATOM 4873 C C . ARG B 1 316 ? -17.781 24.531 12.211 1 95.44 316 ARG B C 1
ATOM 4875 O O . ARG B 1 316 ? -17.312 25.641 11.953 1 95.44 316 ARG B O 1
ATOM 4882 N N . MET B 1 317 ? -17.328 23.797 13.125 1 92.44 317 MET B N 1
ATOM 4883 C CA . MET B 1 317 ? -16.281 24.266 14.031 1 92.44 317 MET B CA 1
ATOM 4884 C C . MET B 1 317 ? -14.953 24.391 13.305 1 92.44 317 MET B C 1
ATOM 4886 O O . MET B 1 317 ? -14.047 25.094 13.773 1 92.44 317 MET B O 1
ATOM 4890 N N . TYR B 1 318 ? -14.805 23.688 12.156 1 93 318 TYR B N 1
ATOM 4891 C CA . TYR B 1 318 ? -13.625 23.906 11.328 1 93 318 TYR B CA 1
ATOM 4892 C C . TYR B 1 318 ? -13.5 25.375 10.93 1 93 318 TYR B C 1
ATOM 4894 O O . TYR B 1 318 ? -12.391 25.906 10.859 1 93 318 TYR B O 1
ATOM 4902 N N . GLU B 1 319 ? -14.648 26.031 10.719 1 93.81 319 GLU B N 1
ATOM 4903 C CA . GLU B 1 319 ? -14.695 27.422 10.297 1 93.81 319 GLU B CA 1
ATOM 4904 C C . GLU B 1 319 ? -14.281 28.359 11.43 1 93.81 319 GLU B C 1
ATOM 4906 O O . GLU B 1 319 ? -13.969 29.531 11.195 1 93.81 319 GLU B O 1
ATOM 4911 N N . GLU B 1 320 ? -14.258 27.781 12.609 1 89.75 320 GLU B N 1
ATOM 4912 C CA . GLU B 1 320 ? -13.875 28.562 13.773 1 89.75 320 GLU B CA 1
ATOM 4913 C C . GLU B 1 320 ? -12.391 28.422 14.078 1 89.75 320 GLU B C 1
ATOM 4915 O O . GLU B 1 320 ? -11.875 29.031 15.023 1 89.75 320 GLU B O 1
ATOM 4920 N N . GLY B 1 321 ? -11.75 27.562 13.281 1 87 321 GLY B N 1
ATOM 4921 C CA . GLY B 1 321 ? -10.305 27.469 13.414 1 87 321 GLY B CA 1
ATOM 4922 C C . GLY B 1 321 ? -9.859 26.172 14.086 1 87 321 GLY B C 1
ATOM 4923 O O . GLY B 1 321 ? -8.68 26.016 14.414 1 87 321 GLY B O 1
ATOM 4924 N N . TYR B 1 322 ? -10.891 25.281 14.273 1 84.62 322 TYR B N 1
ATOM 4925 C CA . TYR B 1 322 ? -10.523 23.984 14.82 1 84.62 322 TYR B CA 1
ATOM 4926 C C . TYR B 1 322 ? -10.148 23 13.711 1 84.62 322 TYR B C 1
ATOM 4928 O O . TYR B 1 322 ? -10.695 23.062 12.609 1 84.62 322 TYR B O 1
ATOM 4936 N N . ALA B 1 323 ? -9.289 22 14.023 1 78.94 323 ALA B N 1
ATOM 4937 C CA . ALA B 1 323 ? -8.891 20.922 13.117 1 78.94 323 ALA B CA 1
ATOM 4938 C C . ALA B 1 323 ? -8.688 21.453 11.695 1 78.94 323 ALA B C 1
ATOM 4940 O O . ALA B 1 323 ? -9.641 21.562 10.922 1 78.94 323 ALA B O 1
ATOM 4941 N N . LYS B 1 324 ? -7.648 22.125 11.305 1 86.5 324 LYS B N 1
ATOM 4942 C CA . LYS B 1 324 ? -7.418 22.891 10.086 1 86.5 324 LYS B CA 1
ATOM 4943 C C . LYS B 1 324 ? -6.898 22 8.961 1 86.5 324 LYS B C 1
ATOM 4945 O O . LYS B 1 324 ? -7.125 22.266 7.781 1 86.5 324 LYS B O 1
ATOM 4950 N N . GLU B 1 325 ? -6.273 20.984 9.305 1 92.56 325 GLU B N 1
ATOM 4951 C CA . GLU B 1 325 ? -5.602 20.125 8.336 1 92.56 325 GLU B CA 1
ATOM 4952 C C . GLU B 1 325 ? -5.168 18.812 8.977 1 92.56 325 GLU B C 1
ATOM 4954 O O . GLU B 1 325 ? -5.004 18.734 10.195 1 92.56 325 GLU B O 1
ATOM 4959 N N . GLY B 1 326 ? -5.078 17.734 8.172 1 95.31 326 GLY B N 1
ATOM 4960 C CA . GLY B 1 326 ? -4.586 16.438 8.617 1 95.31 326 GLY B CA 1
ATOM 4961 C C . GLY B 1 326 ? -5.141 15.281 7.805 1 95.31 326 GLY B C 1
ATOM 4962 O O . GLY B 1 326 ? -6.172 15.422 7.141 1 95.31 326 GLY B O 1
ATOM 4963 N N . VAL B 1 327 ? -4.414 14.266 7.848 1 97.5 327 VAL B N 1
ATOM 4964 C CA . VAL B 1 327 ? -4.816 13 7.254 1 97.5 327 VAL B CA 1
ATOM 4965 C C . VAL B 1 327 ? -5.055 13.18 5.758 1 97.5 327 VAL B C 1
ATOM 4967 O O . VAL B 1 327 ? -5.895 12.5 5.168 1 97.5 327 VAL B O 1
ATOM 4970 N N . GLY B 1 328 ? -4.48 14.195 5.16 1 98.31 328 GLY B N 1
ATOM 4971 C CA . GLY B 1 328 ? -4.551 14.398 3.723 1 98.31 328 GLY B CA 1
ATOM 4972 C C . GLY B 1 328 ? -5.785 15.164 3.289 1 98.31 328 GLY B C 1
ATOM 4973 O O . GLY B 1 328 ? -6.125 15.188 2.104 1 98.31 328 GLY B O 1
ATOM 4974 N N . ALA B 1 329 ? -6.504 15.875 4.207 1 98.31 329 ALA B N 1
ATOM 4975 C CA . ALA B 1 329 ? -7.766 16.547 3.912 1 98.31 329 ALA B CA 1
ATOM 4976 C C . ALA B 1 329 ? -7.594 17.578 2.803 1 98.31 329 ALA B C 1
ATOM 4978 O O . ALA B 1 329 ? -8.328 17.562 1.809 1 98.31 329 ALA B O 1
ATOM 4979 N N . GLY B 1 330 ? -6.613 18.469 2.936 1 98.38 330 GLY B N 1
ATOM 4980 C CA . GLY B 1 330 ? -6.387 19.484 1.919 1 98.38 330 GLY B CA 1
ATOM 4981 C C . GLY B 1 330 ? -6.066 18.906 0.556 1 98.38 330 GLY B C 1
ATOM 4982 O O . GLY B 1 330 ? -6.539 19.406 -0.466 1 98.38 330 GLY B O 1
ATOM 4983 N N . GLY B 1 331 ? -5.219 17.844 0.508 1 98.75 331 GLY B N 1
ATOM 4984 C CA . GLY B 1 331 ? -4.875 17.172 -0.738 1 98.75 331 GLY B CA 1
ATOM 4985 C C . GLY B 1 331 ? -6.07 16.547 -1.43 1 98.75 331 GLY B C 1
ATOM 4986 O O . GLY B 1 331 ? -6.254 16.719 -2.637 1 98.75 331 GLY B O 1
ATOM 4987 N N . SER B 1 332 ? -6.906 15.773 -0.647 1 98.75 332 SER B N 1
ATOM 4988 C CA . SER B 1 332 ? -8.078 15.125 -1.226 1 98.75 332 SER B CA 1
ATOM 4989 C C . SER B 1 332 ? -9.055 16.141 -1.789 1 98.75 332 SER B C 1
ATOM 4991 O O . SER B 1 332 ? -9.617 15.945 -2.869 1 98.75 332 SER B O 1
ATOM 4993 N N . LEU B 1 333 ? -9.211 17.312 -1.081 1 98.69 333 LEU B N 1
ATOM 4994 C CA . LEU B 1 333 ? -10.109 18.359 -1.523 1 98.69 333 LEU B CA 1
ATOM 4995 C C . LEU B 1 333 ? -9.609 19.016 -2.807 1 98.69 333 LEU B C 1
ATOM 4997 O O . LEU B 1 333 ? -10.352 19.125 -3.783 1 98.69 333 LEU B O 1
ATOM 5001 N N . VAL B 1 334 ? -8.352 19.391 -2.838 1 98.69 334 VAL B N 1
ATOM 5002 C CA . VAL B 1 334 ? -7.773 20.078 -3.986 1 98.69 334 VAL B CA 1
ATOM 5003 C C . VAL B 1 334 ? -7.84 19.188 -5.219 1 98.69 334 VAL B C 1
ATOM 5005 O O . VAL B 1 334 ? -8.273 19.625 -6.289 1 98.69 334 VAL B O 1
ATOM 5008 N N . ILE B 1 335 ? -7.48 17.922 -5.086 1 98.44 335 ILE B N 1
ATOM 5009 C CA . ILE B 1 335 ? -7.465 17 -6.211 1 98.44 335 ILE B CA 1
ATOM 5010 C C . ILE B 1 335 ? -8.883 16.828 -6.758 1 98.44 335 ILE B C 1
ATOM 5012 O O . ILE B 1 335 ? -9.102 16.922 -7.965 1 98.44 335 ILE B O 1
ATOM 5016 N N . SER B 1 336 ? -9.875 16.625 -5.879 1 98.12 336 SER B N 1
ATOM 5017 C CA . SER B 1 336 ? -11.242 16.375 -6.32 1 98.12 336 SER B CA 1
ATOM 5018 C C . SER B 1 336 ? -11.844 17.609 -6.984 1 98.12 336 SER B C 1
ATOM 5020 O O . SER B 1 336 ? -12.523 17.5 -8.008 1 98.12 336 SER B O 1
ATOM 5022 N N . LEU B 1 337 ? -11.539 18.797 -6.379 1 98 337 LEU B N 1
ATOM 5023 C CA . LEU B 1 337 ? -12.07 20.031 -6.945 1 98 337 LEU B CA 1
ATOM 5024 C C . LEU B 1 337 ? -11.469 20.297 -8.32 1 98 337 LEU B C 1
ATOM 5026 O O . LEU B 1 337 ? -12.188 20.672 -9.25 1 98 337 LEU B O 1
ATOM 5030 N N . LEU B 1 338 ? -10.195 20.109 -8.461 1 97.31 338 LEU B N 1
ATOM 5031 C CA . LEU B 1 338 ? -9.523 20.359 -9.734 1 97.31 338 LEU B CA 1
ATOM 5032 C C . LEU B 1 338 ? -9.992 19.359 -10.789 1 97.31 338 LEU B C 1
ATOM 5034 O O . LEU B 1 338 ? -9.938 19.656 -11.992 1 97.31 338 LEU B O 1
ATOM 5038 N N . ARG B 1 339 ? -10.492 18.219 -10.312 1 95.44 339 ARG B N 1
ATOM 5039 C CA . ARG B 1 339 ? -10.938 17.188 -11.242 1 95.44 339 ARG B CA 1
ATOM 5040 C C . ARG B 1 339 ? -12.438 17.312 -11.516 1 95.44 339 ARG B C 1
ATOM 5042 O O . ARG B 1 339 ? -13.039 16.438 -12.117 1 95.44 339 ARG B O 1
ATOM 5049 N N . GLY B 1 340 ? -13.086 18.297 -10.922 1 95.19 340 GLY B N 1
ATOM 5050 C CA . GLY B 1 340 ? -14.43 18.641 -11.383 1 95.19 340 GLY B CA 1
ATOM 5051 C C . GLY B 1 340 ? -15.492 18.438 -10.32 1 95.19 340 GLY B C 1
ATOM 5052 O O . GLY B 1 340 ? -16.672 18.672 -10.562 1 95.19 340 GLY B O 1
ATOM 5053 N N . ALA B 1 341 ? -15.078 17.984 -9.117 1 96.62 341 ALA B N 1
ATOM 5054 C CA . ALA B 1 341 ? -16.062 17.844 -8.047 1 96.62 341 ALA B CA 1
ATOM 5055 C C . ALA B 1 341 ? -16.609 19.203 -7.625 1 96.62 341 ALA B C 1
ATOM 5057 O O . ALA B 1 341 ? -15.883 20.188 -7.57 1 96.62 341 ALA B O 1
ATOM 5058 N N . GLY B 1 342 ? -17.953 19.25 -7.277 1 96.06 342 GLY B N 1
ATOM 5059 C CA . GLY B 1 342 ? -18.547 20.469 -6.754 1 96.06 342 GLY B CA 1
ATOM 5060 C C . GLY B 1 342 ? -18.469 20.562 -5.242 1 96.06 342 GLY B C 1
ATOM 5061 O O . GLY B 1 342 ? -18.516 19.562 -4.543 1 96.06 342 GLY B O 1
ATOM 5062 N N . VAL B 1 343 ? -18.406 21.766 -4.77 1 96.19 343 VAL B N 1
ATOM 5063 C CA . VAL B 1 343 ? -18.297 22 -3.332 1 96.19 343 VAL B CA 1
ATOM 5064 C C . VAL B 1 343 ? -19.531 21.453 -2.621 1 96.19 343 VAL B C 1
ATOM 5066 O O . VAL B 1 343 ? -19.438 20.938 -1.506 1 96.19 343 VAL B O 1
ATOM 5069 N N . ARG B 1 344 ? -20.688 21.578 -3.213 1 96.38 344 ARG B N 1
ATOM 5070 C CA . ARG B 1 344 ? -21.922 21.062 -2.611 1 96.38 344 ARG B CA 1
ATOM 5071 C C . ARG B 1 344 ? -21.906 19.547 -2.518 1 96.38 344 ARG B C 1
ATOM 5073 O O . ARG B 1 344 ? -22.344 18.969 -1.52 1 96.38 344 ARG B O 1
ATOM 5080 N N . GLU B 1 345 ? -21.422 18.938 -3.611 1 97.56 345 GLU B N 1
ATOM 5081 C CA . GLU B 1 345 ? -21.312 17.484 -3.607 1 97.56 345 GLU B CA 1
ATOM 5082 C C . GLU B 1 345 ? -20.375 17.016 -2.506 1 97.56 345 GLU B C 1
ATOM 5084 O O . GLU B 1 345 ? -20.641 16.016 -1.83 1 97.56 345 GLU B O 1
ATOM 5089 N N . ILE B 1 346 ? -19.297 17.703 -2.338 1 98.19 346 ILE B N 1
ATOM 5090 C CA . ILE B 1 346 ? -18.312 17.359 -1.308 1 98.19 346 ILE B CA 1
ATOM 5091 C C . ILE B 1 346 ? -18.938 17.531 0.074 1 98.19 346 ILE B C 1
ATOM 5093 O O . ILE B 1 346 ? -18.797 16.672 0.944 1 98.19 346 ILE B O 1
ATOM 5097 N N . LEU B 1 347 ? -19.656 18.672 0.277 1 98.25 347 LEU B N 1
ATOM 5098 C CA . LEU B 1 347 ? -20.312 18.906 1.56 1 98.25 347 LEU B CA 1
ATOM 5099 C C . LEU B 1 347 ? -21.281 17.781 1.897 1 98.25 347 LEU B C 1
ATOM 5101 O O . LEU B 1 347 ? -21.312 17.297 3.029 1 98.25 347 LEU B O 1
ATOM 5105 N N . GLU B 1 348 ? -22.031 17.375 0.924 1 98.31 348 GLU B N 1
ATOM 5106 C CA . GLU B 1 348 ? -23 16.297 1.128 1 98.31 348 GLU B CA 1
ATOM 5107 C C . GLU B 1 348 ? -22.297 14.992 1.49 1 98.31 348 GLU B C 1
ATOM 5109 O O . GLU B 1 348 ? -22.75 14.258 2.369 1 98.31 348 GLU B O 1
ATOM 5114 N N . ALA B 1 349 ? -21.203 14.711 0.789 1 98.44 349 ALA B N 1
ATOM 5115 C CA . ALA B 1 349 ? -20.438 13.5 1.072 1 98.44 349 ALA B CA 1
ATOM 5116 C C . ALA B 1 349 ? -19.875 13.523 2.492 1 98.44 349 ALA B C 1
ATOM 5118 O O . ALA B 1 349 ? -19.938 12.523 3.205 1 98.44 349 ALA B O 1
ATOM 5119 N N . VAL B 1 350 ? -19.375 14.633 2.922 1 98.19 350 VAL B N 1
ATOM 5120 C CA . VAL B 1 350 ? -18.781 14.781 4.246 1 98.19 350 VAL B CA 1
ATOM 5121 C C . VAL B 1 350 ? -19.859 14.641 5.316 1 98.19 350 VAL B C 1
ATOM 5123 O O . VAL B 1 350 ? -19.656 13.945 6.316 1 98.19 350 VAL B O 1
ATOM 5126 N N . GLU B 1 351 ? -21 15.297 5.066 1 97.56 351 GLU B N 1
ATOM 5127 C CA . GLU B 1 351 ? -22.094 15.203 6.023 1 97.56 351 GLU B CA 1
ATOM 5128 C C . GLU B 1 351 ? -22.594 13.766 6.145 1 97.56 351 GLU B C 1
ATOM 5130 O O . GLU B 1 351 ? -22.906 13.305 7.246 1 97.56 351 GLU B O 1
ATOM 5135 N N . SER B 1 352 ? -22.688 13.141 5.02 1 97.44 352 SER B N 1
ATOM 5136 C CA . SER B 1 352 ? -23.141 11.75 5.031 1 97.44 352 SER B CA 1
ATOM 5137 C C . SER B 1 352 ? -22.188 10.867 5.828 1 97.44 352 SER B C 1
ATOM 5139 O O . SER B 1 352 ? -22.625 10.047 6.637 1 97.44 352 SER B O 1
ATOM 5141 N N . GLU B 1 353 ? -20.938 11.039 5.605 1 95.94 353 GLU B N 1
ATOM 5142 C CA . GLU B 1 353 ? -19.938 10.25 6.305 1 95.94 353 GLU B CA 1
ATOM 5143 C C . GLU B 1 353 ? -19.938 10.555 7.801 1 95.94 353 GLU B C 1
ATOM 5145 O O . GLU B 1 353 ? -19.859 9.641 8.625 1 95.94 353 GLU B O 1
ATOM 5150 N N . TYR B 1 354 ? -20.031 11.828 8.148 1 94.12 354 TYR B N 1
ATOM 5151 C CA . TYR B 1 354 ? -20.047 12.219 9.555 1 94.12 354 TYR B CA 1
ATOM 5152 C C . TYR B 1 354 ? -21.312 11.703 10.242 1 94.12 354 TYR B C 1
ATOM 5154 O O . TYR B 1 354 ? -21.25 11.234 11.383 1 94.12 354 TYR B O 1
ATOM 5162 N N . GLY B 1 355 ? -22.453 11.789 9.578 1 93.06 355 GLY B N 1
ATOM 5163 C CA . GLY B 1 355 ? -23.688 11.234 10.109 1 93.06 355 GLY B CA 1
ATOM 5164 C C . GLY B 1 355 ? -23.594 9.75 10.406 1 93.06 355 GLY B C 1
ATOM 5165 O O . GLY B 1 355 ? -24.062 9.281 11.445 1 93.06 355 GLY B O 1
ATOM 5166 N N . ARG B 1 356 ? -22.984 9.016 9.469 1 92.06 356 ARG B N 1
ATOM 5167 C CA . ARG B 1 356 ? -22.766 7.586 9.672 1 92.06 356 ARG B CA 1
ATOM 5168 C C . ARG B 1 356 ? -21.922 7.328 10.914 1 92.06 356 ARG B C 1
ATOM 5170 O O . ARG B 1 356 ? -22.203 6.41 11.68 1 92.06 356 ARG B O 1
ATOM 5177 N N . LEU B 1 357 ? -20.891 8.125 11.07 1 86.44 357 LEU B N 1
ATOM 5178 C CA . LEU B 1 357 ? -19.984 7.98 12.211 1 86.44 357 LEU B CA 1
ATOM 5179 C C . LEU B 1 357 ? -20.734 8.219 13.523 1 86.44 357 LEU B C 1
ATOM 5181 O O . LEU B 1 357 ? -20.469 7.527 14.516 1 86.44 357 LEU B O 1
ATOM 5185 N N . LEU B 1 358 ? -21.719 9.141 13.516 1 84.31 358 LEU B N 1
ATOM 5186 C CA . LEU B 1 358 ? -22.484 9.477 14.719 1 84.31 358 LEU B CA 1
ATOM 5187 C C . LEU B 1 358 ? -23.531 8.406 15.008 1 84.31 358 LEU B C 1
ATOM 5189 O O . LEU B 1 358 ? -23.875 8.156 16.172 1 84.31 358 LEU B O 1
ATOM 5193 N N . GLY B 1 359 ? -24.297 7.902 13.938 1 76.38 359 GLY B N 1
ATOM 5194 C CA . GLY B 1 359 ? -25.391 6.953 14.094 1 76.38 359 GLY B CA 1
ATOM 5195 C C . GLY B 1 359 ? -24.922 5.539 14.367 1 76.38 359 GLY B C 1
ATOM 5196 O O . GLY B 1 359 ? -25.719 4.652 14.648 1 76.38 359 GLY B O 1
ATOM 5197 N N . GLY B 1 360 ? -23.75 5.129 14.086 1 59.62 360 GLY B N 1
ATOM 5198 C CA . GLY B 1 360 ? -23.297 3.764 14.289 1 59.62 360 GLY B CA 1
ATOM 5199 C C . GLY B 1 360 ? -22.688 3.531 15.656 1 59.62 360 GLY B C 1
ATOM 5200 O O . GLY B 1 360 ? -22.359 4.484 16.375 1 59.62 360 GLY B O 1
#

Foldseek 3Di:
DDDQLKDWLFFDVVLVLQLLQFAEAEEEEEAEELLQLPPPQAQFDDHSVCLLCRRQQLVLCLAVVGADPDRDQRAGPVGAHALSLLVSLLCVLQVHHYAYEYQAGPDHHPDDHHYQPLHHHAYNLLPFWRAPPPSLVSLLQSLLVVLQVRQQPPSAYEYFYRYRSLQLLLLLLCVLLPFNFLQATAGQDLDRPSVVSVNSSVSNSVCQVVQVQDASSSNCRNRNHRRLSSLLSSQLSNVVSPHQYEYFFAQSVLSSLSSCQRVVRDDLSRYAYFFEVLRSVPPRHHSPSSCCRRPHNRIYMYRSAALCPPPDPSRNCVVSNHRGGGSRSRVSRSSSSSNPDDSVNSNVSSNVSVVVNVVD/DDDQLKDWLFFDVVLVLQLLQFAEAEEEEEAEELLQLPPPQAQFDDHSVCLLCRRQQLVLCLAVVGADPDRDQRAGPVGAHALSLLVSLLCVLQVHHYAYEYQAGPDHHPDDHHYQPLHHHAYNLLPFWRAPPPSLVSLLQSLLVVLQVRQQPPSAYEYFYRYRSLQLLLLLLCVLLPFNFLQATAGQDLDRPSVVSVNSSVSNNVCQVVQVQDASSSNCRNRNHRRLSSLLSSQLSNVVSPHQYEYFYAQSVLSSLSSCQRVVRDDLSRYAYFFEVLRSVPPRHHSSSSCCRRPHNRIYMYRSAALCPPPDPSSNCVVSNHNRGGSRSRVSRSSSSSNPDDSVNSNVSSNVSVVVNVVD

Radius of gyration: 25.33 Å; Cα contacts (8 Å, |Δi|>4): 1965; chains: 2; bounding box: 54×73×63 Å

pLDDT: mean 94.43, std 8.13, range [30.02, 99.0]

Secondary structure (DSSP, 8-state):
----SEEEEES-HHHHHHHTSS-EEEEEEEE-BGGGGSTTS--SSSSTGGGGGHHHHHHHHHHHSS-SSSS---B-TT-PBPTHHHHHHHHHHTT--EEEEEEE-SS--SS-EEE-TT---B--TTTS-SS-TTHHHHHHHHHHHHHHHHHTT-SEEEEEEE-TTHHHHHHHHHHHTT---TTT---SSSS--HHHHHHHHHHHHHTHHHHT--SHHHHHHHH--HHHHHHHHHHHHHHHTT-EEEEESGGGHHHHHHHHHHTT---TTSEEEEEEHHHHT-TT--HHHHHHHHSTT-EEEEE----TT-S-HHHHGGGGTSS-S-TTHHHHHHHHHHTT--HHHHHHHHHHHHHHHHH-/----SEEEEES-HHHHHHHTSS-EEEEEEEE-BGGGGSTTS--SSSSTGGGGGHHHHHHHHHHHSS-SSSS---B-TT-PBPTHHHHHHHHHHTT--EEEEEEE-SS--SS-EEE-TT---B--TTTS-SS-TTHHHHHHHHHHHHHHHHHTT-SEEEEEEE-TTHHHHHHHHHHHTT---TTT---SSSS--HHHHHHHHHHHHHTHHHHT--SHHHHHHHH--HHHHHHHHHHHHHHHTT-EEEEESGGGHHHHHHHHHHHT---TTSEEEEEEHHHHT-TT--HHHHHHHHSTT-EEEEE----TT-S-HHHHGGGGTSS-S-TTHHHHHHHHHHTT--HHHHHHHHHHHHHHHHH-

Sequence (720 aa):
MGVSDVFAVSGALEVVLEGVAGKGVMAVVYGSTRTSTIPGISIAGPSPEATLYTPTLDIEYLVAGRPLTLDVVPVSPEGVPTPAVITRAVARAFNIPLLPVDAGSWTEARVPHAKLPSRVTGGRIDVEPGLPSGASERLFREAYMLGSSLARGLDWIAVGESIPGGTTVAAAVMEALGYRAADLVSSSGKDNPRELKKRVVAQALSRLRECGARDVLEIVDCVGDPVHVSIAGLAVGAREAGAFVILAGGTQMGAVLAILSRLGMLDPRSTAVATTKWIALDRGSSIRGIVESIAPGLTVAAAGFSLEGSRYRGLRMYEEGYAKEGVGAGGSLVISLLRGAGVREILEAVESEYGRLLGGMGVSDVFAVSGALEVVLEGVAGKGVMAVVYGSTRTSTIPGISIAGPSPEATLYTPTLDIEYLVAGRPLTLDVVPVSPEGVPTPAVITRAVARAFNIPLLPVDAGSWTEARVPHAKLPSRVTGGRIDVEPGLPSGASERLFREAYMLGSSLARGLDWIAVGESIPGGTTVAAAVMEALGYRAADLVSSSGKDNPRELKKRVVAQALSRLRECGARDVLEIVDCVGDPVHVSIAGLAVGAREAGAFVILAGGTQMGAVLAILSRLGMLDPRSTAVATTKWIALDRGSSIRGIVESIAPGLTVAAAGFSLEGSRYRGLRMYEEGYAKEGVGAGGSLVISLLRGAGVREILEAVESEYGRLLGG